Protein AF-A0A3A6PLZ4-F1 (afdb_monomer_lite)

Structure (mmCIF, N/CA/C/O backbone):
data_AF-A0A3A6PLZ4-F1
#
_entry.id   AF-A0A3A6PLZ4-F1
#
loop_
_atom_site.group_PDB
_atom_site.id
_atom_site.type_symbol
_atom_site.label_atom_id
_atom_site.label_alt_id
_atom_site.label_comp_id
_atom_site.label_asym_id
_atom_site.label_entity_id
_atom_site.label_seq_id
_atom_site.pdbx_PDB_ins_code
_atom_site.Cartn_x
_atom_site.Cartn_y
_atom_site.Cartn_z
_atom_site.occupancy
_atom_site.B_iso_or_equiv
_atom_site.auth_seq_id
_atom_site.auth_comp_id
_atom_site.auth_asym_id
_atom_site.auth_atom_id
_atom_site.pdbx_PDB_model_num
ATOM 1 N N . MET A 1 1 ? -23.413 -16.404 3.712 1.00 28.38 1 MET A N 1
ATOM 2 C CA . MET A 1 1 ? -23.642 -15.089 3.083 1.00 28.38 1 MET A CA 1
ATOM 3 C C . MET A 1 1 ? -22.272 -14.440 3.077 1.00 28.38 1 MET A C 1
ATOM 5 O O . MET A 1 1 ? -21.745 -14.236 4.163 1.00 28.38 1 MET A O 1
ATOM 9 N N . SER A 1 2 ? -21.604 -14.350 1.926 1.00 25.08 2 SER A N 1
ATOM 10 C CA . SER A 1 2 ? -20.245 -13.794 1.877 1.00 25.08 2 SER A CA 1
ATOM 11 C C . SER A 1 2 ? -20.288 -12.318 2.255 1.00 25.08 2 SER A C 1
ATOM 13 O O . SER A 1 2 ? -21.244 -11.627 1.909 1.00 25.08 2 SER A O 1
ATOM 15 N N . VAL A 1 3 ? -19.250 -11.846 2.944 1.00 33.81 3 VAL A N 1
ATOM 16 C CA . VAL A 1 3 ? -19.061 -10.448 3.376 1.00 33.81 3 VAL A CA 1
ATOM 17 C C . VAL A 1 3 ? -19.279 -9.443 2.224 1.00 33.81 3 VAL A C 1
ATOM 19 O O . VAL A 1 3 ? -19.751 -8.334 2.459 1.00 33.81 3 VAL A O 1
ATOM 22 N N . ASN A 1 4 ? -19.079 -9.886 0.978 1.00 32.94 4 ASN A N 1
ATOM 23 C CA . ASN A 1 4 ? -19.240 -9.106 -0.252 1.00 32.94 4 ASN A CA 1
ATOM 24 C C . ASN A 1 4 ? -20.686 -8.697 -0.606 1.00 32.94 4 ASN A C 1
ATOM 26 O O . ASN A 1 4 ? -20.853 -7.789 -1.407 1.00 32.94 4 ASN A O 1
ATOM 30 N N . ASP A 1 5 ? -21.729 -9.305 -0.022 1.00 35.31 5 ASP A N 1
ATOM 31 C CA . ASP A 1 5 ? -23.129 -8.937 -0.335 1.00 35.31 5 ASP A CA 1
ATOM 32 C C . ASP A 1 5 ? -23.734 -7.914 0.650 1.00 35.31 5 ASP A C 1
ATOM 34 O O . ASP A 1 5 ? -24.858 -7.453 0.454 1.00 35.31 5 ASP A O 1
ATOM 38 N N . ILE A 1 6 ? -23.027 -7.563 1.733 1.00 40.62 6 ILE A N 1
ATOM 39 C CA . ILE A 1 6 ? -23.554 -6.694 2.806 1.00 40.62 6 ILE A CA 1
ATOM 40 C C . ILE A 1 6 ? -22.891 -5.306 2.802 1.00 40.62 6 ILE A C 1
ATOM 42 O O . ILE A 1 6 ? -23.525 -4.333 3.216 1.00 40.62 6 ILE A O 1
ATOM 46 N N . SER A 1 7 ? -21.653 -5.179 2.308 1.00 48.34 7 SER A N 1
ATOM 47 C CA . SER A 1 7 ? -20.881 -3.927 2.375 1.00 48.34 7 SER A CA 1
ATOM 48 C C . SER A 1 7 ? -21.520 -2.764 1.612 1.00 48.34 7 SER A C 1
ATOM 50 O O . SER A 1 7 ? -21.453 -1.632 2.083 1.00 48.34 7 SER A O 1
ATOM 52 N N . ASP A 1 8 ? -22.197 -3.031 0.493 1.00 48.31 8 ASP A N 1
ATOM 53 C CA . ASP A 1 8 ? -22.786 -1.983 -0.357 1.00 48.31 8 ASP A CA 1
ATOM 54 C C . ASP A 1 8 ? -24.135 -1.449 0.159 1.00 48.31 8 ASP A C 1
ATOM 56 O O . ASP A 1 8 ? -24.637 -0.437 -0.331 1.00 48.31 8 ASP A O 1
ATOM 60 N N . TYR A 1 9 ? -24.721 -2.086 1.179 1.00 53.72 9 TYR A N 1
ATOM 61 C CA . TYR A 1 9 ? -25.972 -1.637 1.805 1.00 53.72 9 TYR A CA 1
ATOM 62 C C . TYR A 1 9 ? -25.755 -0.828 3.090 1.00 53.72 9 TYR A C 1
ATOM 64 O O . TYR A 1 9 ? -26.707 -0.237 3.609 1.00 53.72 9 TYR A O 1
ATOM 72 N N . ILE A 1 10 ? -24.526 -0.787 3.614 1.00 70.06 10 ILE A N 1
ATOM 73 C CA . ILE A 1 10 ? -24.179 0.007 4.794 1.00 70.06 10 ILE A CA 1
ATOM 74 C C . ILE A 1 10 ? -23.721 1.385 4.322 1.00 70.06 10 ILE A C 1
ATOM 76 O O . ILE A 1 10 ? -22.693 1.516 3.669 1.00 70.06 10 ILE A O 1
ATOM 80 N N . ILE A 1 11 ? -24.479 2.422 4.677 1.00 80.12 11 ILE A N 1
ATOM 81 C CA . ILE A 1 11 ? -24.123 3.814 4.396 1.00 80.12 11 ILE A CA 1
ATOM 82 C C . ILE A 1 11 ? -23.638 4.467 5.686 1.00 80.12 11 ILE A C 1
ATOM 84 O O . ILE A 1 11 ? -24.378 4.555 6.660 1.00 80.12 11 ILE A O 1
ATOM 88 N N . ILE A 1 12 ? -22.401 4.952 5.668 1.00 79.62 12 ILE A N 1
ATOM 89 C CA . ILE A 1 12 ? -21.723 5.617 6.778 1.00 79.62 12 ILE A CA 1
ATOM 90 C C . ILE A 1 12 ? -21.450 7.043 6.328 1.00 79.62 12 ILE A C 1
ATOM 92 O O . ILE A 1 12 ? -20.744 7.256 5.343 1.00 79.62 12 ILE A O 1
ATOM 96 N N . LYS A 1 13 ? -22.054 8.036 6.990 1.00 86.19 13 LYS A N 1
ATOM 97 C CA . LYS A 1 13 ? -21.900 9.458 6.619 1.00 86.19 13 LYS A CA 1
ATOM 98 C C . LYS A 1 13 ? -22.110 9.731 5.111 1.00 86.19 13 LYS A C 1
ATOM 100 O O . LYS A 1 13 ? -21.471 10.599 4.527 1.00 86.19 13 LYS A O 1
ATOM 105 N N . GLY A 1 14 ? -23.034 8.998 4.482 1.00 85.19 14 GLY A N 1
ATOM 106 C CA . GLY A 1 14 ? -23.415 9.185 3.076 1.00 85.19 14 GLY A CA 1
ATOM 107 C C . GLY A 1 14 ? -22.584 8.421 2.036 1.00 85.19 14 GLY A C 1
ATOM 108 O O . GLY A 1 14 ? -22.843 8.602 0.849 1.00 85.19 14 GLY A O 1
ATOM 109 N N . LYS A 1 15 ? -21.637 7.569 2.449 1.00 89.25 15 LYS A N 1
ATOM 110 C CA . LYS A 1 15 ? -20.826 6.707 1.570 1.00 89.25 15 LYS A CA 1
ATOM 111 C C . LYS A 1 15 ? -20.809 5.260 2.075 1.00 89.25 15 LYS A C 1
ATOM 113 O O . LYS A 1 15 ? -20.975 5.030 3.272 1.00 89.25 15 LYS A O 1
ATOM 118 N N . SER A 1 16 ? -20.608 4.288 1.191 1.00 92.44 16 SER A N 1
ATOM 119 C CA . SER A 1 16 ? -20.281 2.912 1.592 1.00 92.44 16 SER A CA 1
ATOM 120 C C . SER A 1 16 ? -18.858 2.829 2.178 1.00 92.44 16 SER A C 1
ATOM 122 O O . SER A 1 16 ? -18.049 3.735 1.956 1.00 92.44 16 SER A O 1
ATOM 124 N N . PRO A 1 17 ? -18.502 1.745 2.894 1.00 92.12 17 PRO A N 1
ATOM 125 C CA . PRO A 1 17 ? -17.119 1.480 3.291 1.00 92.12 17 PRO A CA 1
ATOM 126 C C . PRO A 1 17 ? -16.122 1.536 2.125 1.00 92.12 17 PRO A C 1
ATOM 128 O O . PRO A 1 17 ? -15.080 2.176 2.241 1.00 92.12 17 PRO A O 1
ATOM 131 N N . SER A 1 18 ? -16.467 0.936 0.980 1.00 91.12 18 SER A N 1
ATOM 132 C CA . SER A 1 18 ? -15.635 0.950 -0.232 1.00 91.12 18 SER A CA 1
ATOM 133 C C . SER A 1 18 ? -15.417 2.366 -0.771 1.00 91.12 18 SER A C 1
ATOM 135 O O . SER A 1 18 ? -14.293 2.720 -1.102 1.00 91.12 18 SER A O 1
ATOM 137 N N . GLN A 1 19 ? -16.452 3.209 -0.767 1.00 92.56 19 GLN A N 1
ATOM 138 C CA . GLN A 1 19 ? -16.352 4.612 -1.184 1.00 92.56 19 GLN A CA 1
ATOM 139 C C . GLN A 1 19 ? -15.527 5.479 -0.222 1.00 92.56 19 GLN A C 1
ATOM 141 O O . GLN A 1 19 ? -14.993 6.506 -0.638 1.00 92.56 19 GLN A O 1
ATOM 146 N N . TRP A 1 20 ? -15.455 5.128 1.066 1.00 94.31 20 TRP A N 1
ATOM 147 C CA . TRP A 1 20 ? -14.560 5.800 2.017 1.00 94.31 20 TRP A CA 1
ATOM 148 C C . TRP A 1 20 ? -13.105 5.391 1.823 1.00 94.31 20 TRP A C 1
ATOM 150 O O . TRP A 1 20 ? -12.233 6.251 1.898 1.00 94.31 20 TRP A O 1
ATOM 160 N N . ILE A 1 21 ? -12.857 4.108 1.550 1.00 94.75 21 ILE A N 1
ATOM 161 C CA . ILE A 1 21 ? -11.527 3.608 1.186 1.00 94.75 21 ILE A CA 1
ATOM 162 C C . ILE A 1 21 ? -11.055 4.296 -0.098 1.00 94.75 21 ILE A C 1
ATOM 164 O O . ILE A 1 21 ? -9.991 4.898 -0.087 1.00 94.75 21 ILE A O 1
ATOM 168 N N . GLU A 1 22 ? -11.871 4.288 -1.156 1.00 92.31 22 GLU A N 1
ATOM 169 C CA . GLU A 1 22 ? -11.580 4.969 -2.427 1.00 92.31 22 GLU A CA 1
ATOM 170 C C . GLU A 1 22 ? -11.268 6.453 -2.204 1.00 92.31 22 GLU A C 1
ATOM 172 O O . GLU A 1 22 ? -10.236 6.942 -2.649 1.00 92.31 22 GLU A O 1
ATOM 177 N N . TYR A 1 23 ? -12.102 7.146 -1.422 1.00 91.56 23 TYR A N 1
ATOM 178 C CA . TYR A 1 23 ? -11.873 8.548 -1.078 1.00 91.56 23 TYR A CA 1
ATOM 179 C C . TYR A 1 23 ? -10.548 8.774 -0.332 1.00 91.56 23 TYR A C 1
ATOM 181 O O . TYR A 1 23 ? -9.841 9.730 -0.628 1.00 91.56 23 TYR A O 1
ATOM 189 N N . GLY A 1 24 ? -10.206 7.917 0.634 1.00 92.38 24 GLY A N 1
ATOM 190 C CA . GLY A 1 24 ? -8.927 7.999 1.343 1.00 92.38 24 GLY A CA 1
ATOM 191 C C . GLY A 1 24 ? -7.733 7.719 0.436 1.00 92.38 24 GLY A C 1
ATOM 192 O O . GLY A 1 24 ? -6.711 8.386 0.564 1.00 92.38 24 GLY A O 1
ATOM 193 N N . SER A 1 25 ? -7.873 6.775 -0.498 1.00 92.94 25 SER A N 1
ATOM 194 C CA . SER A 1 25 ? -6.830 6.476 -1.475 1.00 92.94 25 SER A CA 1
ATOM 195 C C . SER A 1 25 ? -6.594 7.655 -2.419 1.00 92.94 25 SER A C 1
ATOM 197 O O . SER A 1 25 ? -5.479 8.150 -2.485 1.00 92.94 25 SER A O 1
ATOM 199 N N . GLU A 1 26 ? -7.638 8.197 -3.053 1.00 88.88 26 GLU A N 1
ATOM 200 C CA . GLU A 1 26 ? -7.513 9.391 -3.908 1.00 88.88 26 GLU A CA 1
ATOM 201 C C . GLU A 1 26 ? -6.940 10.593 -3.143 1.00 88.88 26 GLU A C 1
ATOM 203 O O . GLU A 1 26 ? -6.150 11.379 -3.671 1.00 88.88 26 GLU A O 1
ATOM 208 N N . TRP A 1 27 ? -7.329 10.749 -1.874 1.00 88.00 27 TRP A N 1
ATOM 209 C CA . TRP A 1 27 ? -6.915 11.911 -1.106 1.00 88.00 27 TRP A CA 1
ATOM 210 C C . TRP A 1 27 ? -5.450 11.884 -0.668 1.00 88.00 27 TRP A C 1
ATOM 212 O O . TRP A 1 27 ? -4.881 12.937 -0.380 1.00 88.00 27 TRP A O 1
ATOM 222 N N . GLU A 1 28 ? -4.818 10.714 -0.628 1.00 89.56 28 GLU A N 1
ATOM 223 C CA . GLU A 1 28 ? -3.408 10.584 -0.267 1.00 89.56 28 GLU A CA 1
ATOM 224 C C . GLU A 1 28 ? -2.480 11.346 -1.231 1.00 89.56 28 GLU A C 1
ATOM 226 O O . GLU A 1 28 ? -1.509 11.970 -0.786 1.00 89.56 28 GLU A O 1
ATOM 231 N N . ASP A 1 29 ? -2.846 11.399 -2.514 1.00 85.56 29 ASP A N 1
ATOM 232 C CA . ASP A 1 29 ? -2.244 12.278 -3.522 1.00 85.56 29 ASP A CA 1
ATOM 233 C C . ASP A 1 29 ? -2.697 13.734 -3.367 1.00 85.56 29 ASP A C 1
ATOM 235 O O . ASP A 1 29 ? -1.890 14.668 -3.375 1.00 85.56 29 ASP A O 1
ATOM 239 N N . ASP A 1 30 ? -3.998 13.962 -3.192 1.00 78.31 30 ASP A N 1
ATOM 240 C CA . ASP A 1 30 ? -4.567 15.311 -3.230 1.00 78.31 30 ASP A CA 1
ATOM 241 C C . ASP A 1 30 ? -4.236 16.162 -1.989 1.00 78.31 30 ASP A C 1
ATOM 243 O O . ASP A 1 30 ? -4.235 17.397 -2.061 1.00 78.31 30 ASP A O 1
ATOM 247 N N . MET A 1 31 ? -3.885 15.551 -0.850 1.00 71.50 31 MET A N 1
ATOM 248 C CA . MET A 1 31 ? -3.384 16.270 0.332 1.00 71.50 31 MET A CA 1
ATOM 249 C C . MET A 1 31 ? -2.170 17.156 0.010 1.00 71.50 31 MET A C 1
ATOM 251 O O . MET A 1 31 ? -1.956 18.176 0.680 1.00 71.50 31 MET A O 1
ATOM 255 N N . GLN A 1 32 ? -1.411 16.817 -1.039 1.00 58.66 32 GLN A N 1
ATOM 256 C CA . GLN A 1 32 ? -0.284 17.601 -1.548 1.00 58.66 32 GLN A CA 1
ATOM 257 C C . GLN A 1 32 ? -0.683 19.040 -1.921 1.00 58.66 32 GLN A C 1
ATOM 259 O O . GLN A 1 32 ? 0.136 19.953 -1.799 1.00 58.66 32 GLN A O 1
ATOM 264 N N . PHE A 1 33 ? -1.938 19.280 -2.317 1.00 51.75 33 PHE A N 1
ATOM 265 C CA . PHE A 1 33 ? -2.420 20.606 -2.721 1.00 51.75 33 PHE A CA 1
ATOM 266 C C . PHE A 1 33 ? -2.871 21.500 -1.559 1.00 51.75 33 PHE A C 1
ATOM 268 O O . PHE A 1 33 ? -2.974 22.716 -1.738 1.00 51.75 33 PHE A O 1
ATOM 275 N N . TYR A 1 34 ? -3.138 20.923 -0.384 1.00 52.44 34 TYR A N 1
ATOM 276 C CA . TYR A 1 34 ? -3.821 21.614 0.718 1.00 52.44 34 TYR A CA 1
ATOM 277 C C . TYR A 1 34 ? -2.975 21.766 1.986 1.00 52.44 34 TYR A C 1
ATOM 279 O O . TYR A 1 34 ? -3.325 22.553 2.864 1.00 52.44 34 TYR A O 1
ATOM 287 N N . ALA A 1 35 ? -1.853 21.056 2.111 1.00 50.59 35 ALA A N 1
ATOM 288 C CA . ALA A 1 35 ? -1.023 21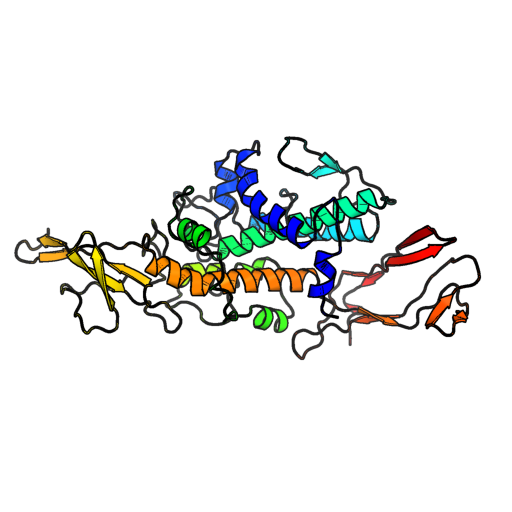.144 3.305 1.00 50.59 35 ALA A CA 1
ATOM 289 C C . ALA A 1 35 ? -0.127 22.401 3.315 1.00 50.59 35 ALA A C 1
ATOM 291 O O . ALA A 1 35 ? 0.549 22.724 2.345 1.00 50.59 35 ALA A O 1
ATOM 292 N N . TYR A 1 36 ? -0.014 23.048 4.481 1.00 46.84 36 TYR A N 1
ATOM 293 C CA . TYR A 1 36 ? 1.037 24.032 4.810 1.00 46.84 36 TYR A CA 1
ATOM 294 C C . TYR A 1 36 ? 2.464 23.434 4.813 1.00 46.84 36 TYR A C 1
ATOM 296 O O . TYR A 1 36 ? 3.449 24.152 5.006 1.00 46.84 36 TYR A O 1
ATOM 304 N N . PHE A 1 37 ? 2.589 22.118 4.615 1.00 50.06 37 PHE A N 1
ATOM 305 C CA . PHE A 1 37 ? 3.844 21.467 4.260 1.00 50.06 37 PHE A CA 1
ATOM 306 C C . PHE A 1 37 ? 4.193 21.851 2.823 1.00 50.06 37 PHE A C 1
ATOM 308 O O . PHE A 1 37 ? 3.329 21.857 1.958 1.00 50.06 37 PHE A O 1
ATOM 315 N N . SER A 1 38 ? 5.456 22.185 2.542 1.00 53.22 38 SER A N 1
ATOM 316 C CA . SER A 1 38 ? 5.872 22.451 1.161 1.00 53.22 38 SER A CA 1
ATOM 317 C C . SER A 1 38 ? 5.429 21.281 0.282 1.00 53.22 38 SER A C 1
ATOM 319 O O . SER A 1 38 ? 5.841 20.169 0.591 1.00 53.22 38 SER A O 1
ATOM 321 N N . PHE A 1 39 ? 4.631 21.535 -0.760 1.00 51.59 39 PHE A N 1
ATOM 322 C CA . PHE A 1 39 ? 4.136 20.581 -1.771 1.00 51.59 39 PHE A CA 1
ATOM 323 C C . PHE A 1 39 ? 5.067 19.370 -1.995 1.00 51.59 39 PHE A C 1
ATOM 325 O O . PHE A 1 39 ? 4.665 18.218 -1.894 1.00 51.59 39 PHE A O 1
ATOM 332 N N . TYR A 1 40 ? 6.361 19.654 -2.154 1.00 56.03 40 TYR A N 1
ATOM 333 C CA . TYR A 1 40 ? 7.439 18.682 -2.323 1.00 56.03 40 TYR A CA 1
ATOM 334 C C . TYR A 1 40 ? 7.549 17.602 -1.231 1.00 56.03 40 TYR A C 1
ATOM 336 O O . TYR A 1 40 ? 7.864 16.466 -1.544 1.00 56.03 40 TYR A O 1
ATOM 344 N N . LYS A 1 41 ? 7.279 17.908 0.042 1.00 68.25 41 LYS A N 1
ATOM 345 C CA . LYS A 1 41 ? 7.458 16.959 1.151 1.00 68.25 41 LYS A CA 1
ATOM 346 C C . LYS A 1 41 ? 6.480 15.795 1.096 1.00 68.25 41 LYS A C 1
ATOM 348 O O . LYS A 1 41 ? 6.897 14.696 1.416 1.00 68.25 41 LYS A O 1
ATOM 353 N N . LE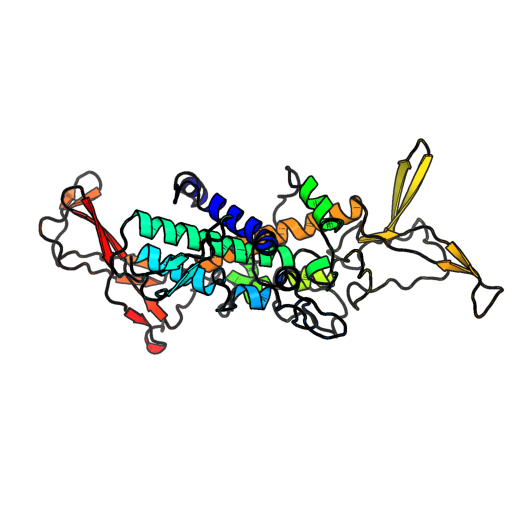U A 1 42 ? 5.217 16.027 0.730 1.00 77.69 42 LEU A N 1
ATOM 354 C CA . LEU A 1 42 ? 4.214 14.958 0.668 1.00 77.69 42 LEU A CA 1
ATOM 355 C C . LEU A 1 42 ? 4.428 14.068 -0.560 1.00 77.69 42 LEU A C 1
ATOM 357 O O . LEU A 1 42 ? 4.436 12.854 -0.402 1.00 77.69 42 LEU A O 1
ATOM 361 N N . LEU A 1 43 ? 4.723 14.668 -1.720 1.00 83.19 43 LEU A N 1
ATOM 362 C CA . LEU A 1 43 ? 5.090 13.946 -2.945 1.00 83.19 43 LEU A CA 1
ATOM 363 C C . LEU A 1 43 ? 6.250 12.966 -2.709 1.00 83.19 43 LEU A C 1
ATOM 365 O O . LEU A 1 43 ? 6.206 11.815 -3.122 1.00 83.19 43 LEU A O 1
ATOM 369 N N . TYR A 1 44 ? 7.287 13.400 -1.991 1.00 88.00 44 TYR A N 1
ATOM 370 C CA . TYR A 1 44 ? 8.447 12.554 -1.688 1.00 88.00 44 TYR A CA 1
ATOM 371 C C . TYR A 1 44 ? 8.129 11.362 -0.788 1.00 88.00 44 TYR A C 1
ATOM 373 O O . TYR A 1 44 ? 8.929 10.430 -0.727 1.00 88.00 44 TYR A O 1
ATOM 381 N N . CYS A 1 45 ? 6.980 11.379 -0.110 1.00 90.75 45 CYS A N 1
ATOM 382 C CA . CYS A 1 45 ? 6.584 10.288 0.762 1.00 90.75 45 CYS A CA 1
ATOM 383 C C . CYS A 1 45 ? 5.858 9.144 0.060 1.00 90.75 45 CYS A C 1
ATOM 385 O O . CYS A 1 45 ? 5.401 8.232 0.739 1.00 90.75 45 CYS A O 1
ATOM 387 N N . HIS A 1 46 ? 5.705 9.209 -1.259 1.00 94.12 46 HIS A N 1
ATOM 388 C CA . HIS A 1 46 ? 5.111 8.141 -2.069 1.00 94.12 46 HIS A CA 1
ATOM 389 C C . HIS A 1 46 ? 6.186 7.202 -2.631 1.00 94.12 46 HIS A C 1
ATOM 391 O O . HIS A 1 46 ? 5.895 6.260 -3.350 1.00 94.12 46 HIS A O 1
ATOM 397 N N . PHE A 1 47 ? 7.452 7.442 -2.275 1.00 95.44 47 PHE A N 1
ATOM 398 C CA . PHE A 1 47 ? 8.604 6.685 -2.747 1.00 95.44 47 PHE A CA 1
ATOM 399 C C . PHE A 1 47 ? 9.124 5.737 -1.668 1.00 95.44 47 PHE A C 1
ATOM 401 O O . PHE A 1 47 ? 9.072 6.036 -0.469 1.00 95.44 47 PHE A O 1
ATOM 408 N N . TYR A 1 48 ? 9.678 4.610 -2.109 1.00 96.25 48 TYR A N 1
ATOM 409 C CA . TYR A 1 48 ? 10.471 3.719 -1.272 1.00 96.25 48 TYR A CA 1
ATOM 410 C C . TYR A 1 48 ? 11.416 2.862 -2.096 1.00 96.25 48 TYR A C 1
ATOM 412 O O . TYR A 1 48 ? 10.982 2.016 -2.872 1.00 96.25 48 TYR A O 1
ATOM 420 N N . ASN A 1 49 ? 12.712 3.052 -1.885 1.00 94.19 49 ASN A N 1
ATOM 421 C CA . ASN A 1 49 ? 13.733 2.215 -2.485 1.00 94.19 49 ASN A CA 1
ATOM 422 C C . ASN A 1 49 ? 14.086 1.050 -1.536 1.00 94.19 49 ASN A C 1
ATOM 424 O O . ASN A 1 49 ? 14.686 1.310 -0.486 1.00 94.19 49 ASN A O 1
ATOM 428 N N . PRO A 1 50 ? 13.776 -0.213 -1.898 1.00 93.50 50 PRO A N 1
ATOM 429 C CA . PRO A 1 50 ? 14.046 -1.381 -1.055 1.00 93.50 50 PRO A CA 1
ATOM 430 C C . PRO A 1 50 ? 15.542 -1.654 -0.837 1.00 93.50 50 PRO A C 1
ATOM 432 O O . PRO A 1 50 ? 15.911 -2.236 0.173 1.00 93.50 50 PRO A O 1
ATOM 435 N N . LEU A 1 51 ? 16.431 -1.180 -1.719 1.00 91.44 51 LEU A N 1
ATOM 436 C CA . LEU A 1 51 ? 17.879 -1.379 -1.560 1.00 91.44 51 LEU A CA 1
ATOM 437 C C . LEU A 1 51 ? 18.475 -0.482 -0.471 1.00 91.44 51 LEU A C 1
ATOM 439 O O . LEU A 1 51 ? 19.417 -0.863 0.220 1.00 91.44 51 LEU A O 1
ATOM 443 N N . SER A 1 52 ? 17.951 0.738 -0.333 1.00 90.38 52 SER A N 1
ATOM 444 C CA . SER A 1 52 ? 18.443 1.711 0.646 1.00 90.38 52 SER A CA 1
ATOM 445 C C . SER A 1 52 ? 17.561 1.824 1.886 1.00 90.38 52 SER A C 1
ATOM 447 O O . SER A 1 52 ? 17.997 2.436 2.858 1.00 90.38 52 SER A O 1
ATOM 449 N N . ASN A 1 53 ? 16.342 1.272 1.856 1.00 91.00 53 ASN A N 1
ATOM 450 C CA . ASN A 1 53 ? 15.311 1.438 2.882 1.00 91.00 53 ASN A CA 1
ATOM 451 C C . ASN A 1 53 ? 15.018 2.930 3.164 1.00 91.00 53 ASN A C 1
ATOM 453 O O . ASN A 1 53 ? 15.032 3.385 4.306 1.00 91.00 53 ASN A O 1
ATOM 457 N N . MET A 1 54 ? 14.846 3.718 2.095 1.00 91.88 54 MET A N 1
ATOM 458 C CA . MET A 1 54 ? 14.645 5.176 2.153 1.00 91.88 54 MET A CA 1
ATOM 459 C C . MET A 1 54 ? 13.533 5.607 1.195 1.00 91.88 54 MET A C 1
ATOM 461 O O . MET A 1 54 ? 13.293 4.943 0.185 1.00 91.88 54 MET A O 1
ATOM 465 N N . GLY A 1 55 ? 12.886 6.735 1.494 1.00 93.31 55 GLY A N 1
ATOM 466 C CA . GLY A 1 55 ? 11.992 7.445 0.582 1.00 93.31 55 GLY A CA 1
ATOM 467 C C . GLY A 1 55 ? 12.733 8.126 -0.567 1.00 93.31 55 GLY A C 1
ATOM 468 O O . GLY A 1 55 ? 13.833 7.723 -0.948 1.00 93.31 55 GLY A O 1
ATOM 469 N N . TYR A 1 56 ? 12.145 9.181 -1.140 1.00 93.50 56 TYR A N 1
ATOM 470 C CA . TYR A 1 56 ? 12.797 9.882 -2.246 1.00 93.50 56 TYR A CA 1
ATOM 471 C C . TYR A 1 56 ? 14.119 10.525 -1.801 1.00 93.50 56 TYR A C 1
ATOM 473 O O . TYR A 1 56 ? 14.165 11.325 -0.857 1.00 93.50 56 TYR A O 1
ATOM 481 N N . THR A 1 57 ? 15.192 10.217 -2.527 1.00 92.44 57 THR A N 1
ATOM 482 C CA . THR A 1 57 ? 16.546 10.710 -2.273 1.00 92.44 57 THR A CA 1
ATOM 483 C C . THR A 1 57 ? 17.068 11.562 -3.424 1.00 92.44 57 THR A C 1
ATOM 485 O O . THR A 1 57 ? 16.957 11.210 -4.597 1.00 92.44 57 THR A O 1
ATOM 488 N N . ALA A 1 58 ? 17.708 12.680 -3.086 1.00 90.50 58 ALA A N 1
ATOM 489 C CA . ALA A 1 58 ? 18.491 13.480 -4.022 1.00 90.50 58 ALA A CA 1
ATOM 490 C C . ALA A 1 58 ? 19.876 13.724 -3.421 1.00 90.50 58 ALA A C 1
ATOM 492 O O . ALA A 1 58 ? 19.984 14.084 -2.252 1.00 90.50 58 ALA A O 1
ATOM 493 N N . GLU A 1 59 ? 20.935 13.508 -4.205 1.00 87.44 59 GLU A N 1
ATOM 494 C CA . GLU A 1 59 ? 22.327 13.639 -3.734 1.00 87.44 59 GLU A CA 1
ATOM 495 C C . GLU A 1 59 ? 22.604 12.832 -2.443 1.00 87.44 59 GLU A C 1
ATOM 497 O O . GLU A 1 59 ? 23.286 13.301 -1.534 1.00 87.44 59 GLU A O 1
ATOM 502 N N . SER A 1 60 ? 22.045 11.615 -2.354 1.00 83.75 60 SER A N 1
ATOM 503 C CA . SER A 1 60 ? 22.124 10.724 -1.179 1.00 83.75 60 SER A CA 1
ATOM 504 C C . SER A 1 60 ? 21.469 11.263 0.101 1.00 83.75 60 SER A C 1
ATOM 506 O O . SER A 1 60 ? 21.723 10.747 1.189 1.00 83.75 60 SER A O 1
ATOM 508 N N . ILE A 1 61 ? 20.620 12.285 -0.007 1.00 88.00 61 ILE A N 1
ATOM 509 C CA . ILE A 1 61 ? 19.851 12.841 1.108 1.00 88.00 61 ILE A CA 1
ATOM 510 C C . ILE A 1 61 ? 18.375 12.510 0.898 1.00 88.00 61 ILE A C 1
ATOM 512 O O . ILE A 1 61 ? 17.809 12.835 -0.145 1.00 88.00 61 ILE A O 1
ATOM 516 N N . GLU A 1 62 ? 17.746 11.900 1.902 1.00 89.25 62 GLU A N 1
ATOM 517 C CA . GLU A 1 62 ? 16.296 11.695 1.935 1.00 89.25 62 GLU A CA 1
ATOM 518 C C . GLU A 1 62 ? 15.574 13.036 2.085 1.00 89.25 62 GLU A C 1
ATOM 520 O O . GLU A 1 62 ? 15.806 13.782 3.041 1.00 89.25 62 GLU A O 1
ATOM 525 N N . LEU A 1 63 ? 14.713 13.368 1.126 1.00 87.88 63 LEU A N 1
ATOM 526 C CA . LEU A 1 63 ? 13.985 14.638 1.122 1.00 87.88 63 LEU A CA 1
ATOM 527 C C . LEU A 1 63 ? 12.569 14.522 1.701 1.00 87.88 63 LEU A C 1
ATOM 529 O O . LEU A 1 63 ? 11.997 15.534 2.123 1.00 87.88 63 LEU A O 1
ATOM 533 N N . GLY A 1 64 ? 12.012 13.314 1.748 1.00 81.75 64 GLY A N 1
ATOM 534 C CA . GLY A 1 64 ? 10.758 12.988 2.421 1.00 81.75 64 GLY A CA 1
ATOM 535 C C . GLY A 1 64 ? 10.829 11.581 2.996 1.00 81.75 64 GLY A C 1
ATOM 536 O O . GLY A 1 64 ? 11.486 10.729 2.410 1.00 81.75 64 GLY A O 1
ATOM 537 N N . GLN A 1 65 ? 10.175 11.370 4.141 1.00 88.81 65 GLN A N 1
ATOM 538 C CA . GLN A 1 65 ? 10.061 10.046 4.766 1.00 88.81 65 GLN A CA 1
ATOM 539 C C . GLN A 1 65 ? 9.573 9.011 3.746 1.00 88.81 65 GLN A C 1
ATOM 541 O O . GLN A 1 65 ? 8.760 9.355 2.893 1.00 88.81 65 GLN A O 1
ATOM 546 N N . SER A 1 66 ? 10.001 7.759 3.857 1.00 93.50 66 SER A N 1
ATOM 547 C CA . SER A 1 66 ? 9.496 6.688 2.995 1.00 93.50 66 SER A CA 1
ATOM 548 C C . SER A 1 66 ? 7.971 6.509 3.061 1.00 93.50 66 SER A C 1
ATOM 550 O O . SER A 1 66 ? 7.335 6.853 4.064 1.00 93.50 66 SER A O 1
ATOM 552 N N . LEU A 1 67 ? 7.375 5.905 2.022 1.00 93.94 67 LEU A N 1
ATOM 553 C CA . LEU A 1 67 ? 5.960 5.494 2.056 1.00 93.94 67 LEU A CA 1
ATOM 554 C C . LEU A 1 67 ? 5.667 4.525 3.213 1.00 93.94 67 LEU A C 1
ATOM 556 O O . LEU A 1 67 ? 4.593 4.580 3.816 1.00 93.94 67 LEU A O 1
ATOM 560 N N . ILE A 1 68 ? 6.649 3.703 3.602 1.00 93.44 68 ILE A N 1
ATOM 561 C CA . ILE A 1 68 ? 6.527 2.802 4.751 1.00 93.44 68 ILE A CA 1
ATOM 562 C C . ILE A 1 68 ? 6.422 3.621 6.036 1.00 93.44 68 ILE A C 1
ATOM 564 O O . ILE A 1 68 ? 5.440 3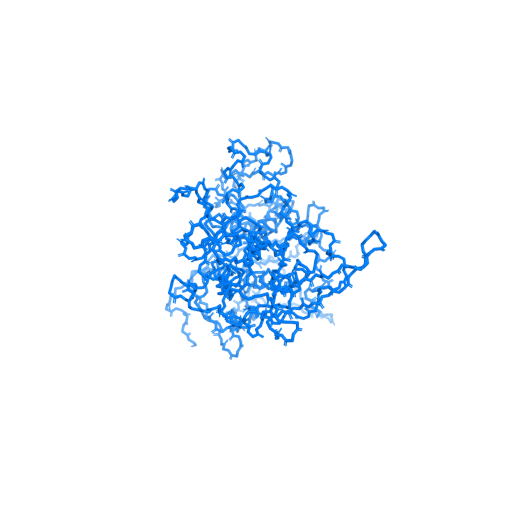.484 6.767 1.00 93.44 68 ILE A O 1
ATOM 568 N N . ASP A 1 69 ? 7.378 4.515 6.292 1.00 92.81 69 ASP A N 1
ATOM 569 C CA . ASP A 1 69 ? 7.377 5.361 7.489 1.00 92.81 69 ASP A CA 1
ATOM 570 C C . ASP A 1 69 ? 6.136 6.245 7.539 1.00 92.81 69 ASP A C 1
ATOM 572 O O . ASP A 1 69 ? 5.534 6.427 8.596 1.00 92.81 69 ASP A O 1
ATOM 576 N N . ARG A 1 70 ? 5.686 6.745 6.388 1.00 92.62 70 ARG A N 1
ATOM 577 C CA . ARG A 1 70 ? 4.453 7.519 6.272 1.00 92.62 70 ARG A CA 1
ATOM 578 C C . ARG A 1 70 ? 3.214 6.750 6.707 1.00 92.62 70 ARG A C 1
ATOM 580 O O . ARG A 1 70 ? 2.361 7.341 7.377 1.00 92.62 70 ARG A O 1
ATOM 587 N N . SER A 1 71 ? 3.130 5.467 6.360 1.00 93.12 71 SER A N 1
ATOM 588 C CA . SER A 1 71 ? 1.997 4.606 6.712 1.00 93.12 71 SER A CA 1
ATOM 589 C C . SER A 1 71 ? 1.857 4.379 8.224 1.00 93.12 71 SER A C 1
ATOM 591 O O . SER A 1 71 ? 0.769 4.053 8.700 1.00 93.12 71 SER A O 1
ATOM 593 N N . VAL A 1 72 ? 2.934 4.592 8.991 1.00 92.12 72 VAL A N 1
ATOM 594 C CA . VAL A 1 72 ? 2.987 4.382 10.447 1.00 92.12 72 VAL A CA 1
ATOM 595 C C . VAL A 1 72 ? 3.358 5.638 11.243 1.00 92.12 72 VAL A C 1
ATOM 597 O O . VAL A 1 72 ? 3.440 5.582 12.471 1.00 92.12 72 VAL A O 1
ATOM 600 N N . ASN A 1 73 ? 3.586 6.785 10.599 1.00 90.75 73 ASN A N 1
ATOM 601 C CA . ASN A 1 73 ? 4.062 7.982 11.290 1.00 90.75 73 ASN A CA 1
ATOM 602 C C . ASN A 1 73 ? 2.985 8.508 12.267 1.00 90.75 73 ASN A C 1
ATOM 604 O O . ASN A 1 73 ? 1.883 8.834 11.832 1.00 90.75 73 ASN A O 1
ATOM 608 N N . PRO A 1 74 ? 3.270 8.652 13.577 1.00 88.75 74 PRO A N 1
ATOM 609 C CA . PRO A 1 74 ? 2.315 9.196 14.548 1.00 88.75 74 PRO A CA 1
ATOM 610 C C . PRO A 1 74 ? 1.912 10.658 14.303 1.00 88.75 74 PRO A C 1
ATOM 612 O O . PRO A 1 74 ? 0.880 11.083 14.815 1.00 88.75 74 PRO A O 1
ATOM 615 N N . GLU A 1 75 ? 2.682 11.426 13.534 1.00 86.06 75 GLU A N 1
ATOM 616 C CA . GLU A 1 75 ? 2.324 12.781 13.092 1.00 86.06 75 GLU A CA 1
ATOM 617 C C . GLU A 1 75 ? 1.385 12.788 11.874 1.00 86.06 75 GLU A C 1
ATOM 619 O O . GLU A 1 75 ? 0.853 13.839 11.516 1.00 86.06 75 GLU A O 1
ATOM 624 N N . ASN A 1 76 ? 1.182 11.635 11.230 1.00 88.06 76 ASN A N 1
ATOM 625 C CA . ASN A 1 76 ? 0.208 11.453 10.163 1.00 88.06 76 ASN A CA 1
ATOM 626 C C . ASN A 1 76 ? -1.090 10.889 10.756 1.00 88.06 76 ASN A C 1
ATOM 628 O O . ASN A 1 76 ? -1.155 9.718 11.117 1.00 88.06 76 ASN A O 1
ATOM 632 N N . GLU A 1 77 ? -2.142 11.701 10.837 1.00 89.94 77 GLU A N 1
ATOM 633 C CA . GLU A 1 77 ? -3.447 11.295 11.372 1.00 89.94 77 GLU A CA 1
ATOM 634 C C . GLU A 1 77 ? -4.127 10.163 10.590 1.00 89.94 77 GLU A C 1
ATOM 636 O O . GLU A 1 77 ? -5.032 9.515 11.114 1.00 89.94 77 GLU A O 1
ATOM 641 N N . TRP A 1 78 ? -3.671 9.904 9.363 1.00 93.00 78 TRP A N 1
ATOM 642 C CA . TRP A 1 78 ? -4.157 8.828 8.502 1.00 93.00 78 TRP A CA 1
ATOM 643 C C . TRP A 1 78 ? -3.325 7.546 8.590 1.00 93.00 78 TRP A C 1
ATOM 645 O O . TRP A 1 78 ? -3.629 6.571 7.906 1.00 93.00 78 TRP A O 1
ATOM 655 N N . ALA A 1 79 ? -2.296 7.519 9.440 1.00 92.94 79 ALA A N 1
ATOM 656 C CA . ALA A 1 79 ? -1.480 6.333 9.654 1.00 92.94 79 ALA A CA 1
ATOM 657 C C . ALA A 1 79 ? -2.285 5.169 10.262 1.00 92.94 79 ALA A C 1
ATOM 659 O O . ALA A 1 79 ? -3.267 5.347 10.991 1.00 92.94 79 ALA A O 1
ATOM 660 N N . ILE A 1 80 ? -1.828 3.946 10.005 1.00 93.38 80 ILE A N 1
ATOM 661 C CA . ILE A 1 80 ? -2.547 2.702 10.311 1.00 93.38 80 ILE A CA 1
ATOM 662 C C . ILE A 1 80 ? -2.903 2.520 11.793 1.00 93.38 80 ILE A C 1
ATOM 664 O O . ILE A 1 80 ? -3.932 1.930 12.134 1.00 93.38 80 ILE A O 1
ATOM 668 N N . GLN A 1 81 ? -2.086 3.036 12.712 1.00 92.75 81 GLN A N 1
ATOM 669 C CA . GLN A 1 81 ? -2.395 3.010 14.140 1.00 92.75 81 GLN A CA 1
ATOM 670 C C . GLN A 1 81 ? -3.659 3.810 14.468 1.00 92.75 81 GLN A C 1
ATOM 672 O O . GLN A 1 81 ? -4.424 3.403 15.342 1.00 92.75 81 GLN A O 1
ATOM 677 N N . TYR A 1 82 ? -3.917 4.902 13.747 1.00 95.19 82 TYR A N 1
ATOM 678 C CA . TYR A 1 82 ? -5.115 5.703 13.944 1.00 95.19 82 TYR A CA 1
ATOM 679 C C . TYR A 1 82 ? -6.339 5.021 13.354 1.00 95.19 82 TYR A C 1
ATOM 681 O O . TYR A 1 82 ? -7.371 5.036 14.010 1.00 95.19 82 TYR A O 1
ATOM 689 N N . ALA A 1 83 ? -6.224 4.289 12.239 1.00 95.88 83 ALA A N 1
ATOM 690 C CA . ALA A 1 83 ? -7.314 3.428 11.765 1.00 95.88 83 ALA A CA 1
ATOM 691 C C . ALA A 1 83 ? -7.784 2.451 12.865 1.00 95.88 83 ALA A C 1
ATOM 693 O O . ALA A 1 83 ? -8.986 2.310 13.107 1.00 95.88 83 ALA A O 1
ATOM 694 N N . LYS A 1 84 ? -6.845 1.841 13.609 1.00 92.75 84 LYS A N 1
ATOM 695 C CA . LYS A 1 84 ? -7.155 0.962 14.757 1.00 92.75 84 LYS A CA 1
ATOM 696 C C . LYS A 1 84 ? -7.837 1.720 15.900 1.00 92.75 84 LYS A C 1
ATOM 698 O O . LYS A 1 84 ? -8.812 1.227 16.466 1.00 92.75 84 LYS A O 1
ATOM 703 N N . LEU A 1 85 ? -7.355 2.917 16.236 1.00 95.00 85 LEU A N 1
ATOM 704 C CA . LEU A 1 85 ? -7.948 3.746 17.291 1.00 95.00 85 LEU A CA 1
ATOM 705 C C . LEU A 1 85 ? -9.329 4.286 16.901 1.00 95.00 85 LEU A C 1
ATOM 707 O O . LEU A 1 85 ? -10.223 4.341 17.747 1.00 95.00 85 LEU A O 1
ATOM 711 N N . PHE A 1 86 ? -9.540 4.637 15.633 1.00 96.12 86 PHE A N 1
ATOM 712 C CA . PHE A 1 86 ? -10.840 5.033 15.107 1.00 96.12 86 PHE A CA 1
ATOM 713 C C . PHE A 1 86 ? -11.818 3.867 15.158 1.00 96.12 86 PHE A C 1
ATOM 715 O O . PHE A 1 86 ? -12.936 4.040 15.641 1.00 96.12 86 PHE A O 1
ATOM 722 N N . TYR A 1 87 ? -11.375 2.668 14.769 1.00 94.88 87 TYR A N 1
ATOM 723 C CA . TYR A 1 87 ? -12.186 1.461 14.871 1.00 94.88 87 TYR A CA 1
ATOM 724 C C . TYR A 1 87 ? -12.598 1.177 16.319 1.00 94.88 87 TYR A C 1
ATOM 726 O O . TYR A 1 87 ? -13.786 1.045 16.614 1.00 94.88 87 TYR A O 1
ATOM 734 N N . TYR A 1 88 ? -11.627 1.175 17.238 1.00 91.38 88 TYR A N 1
ATOM 735 C CA . TYR A 1 88 ? -11.864 1.040 18.675 1.00 91.38 88 TYR A CA 1
ATOM 736 C C . TYR A 1 88 ? -12.879 2.069 19.182 1.00 91.38 88 TYR A C 1
ATOM 738 O O . TYR A 1 88 ? -13.822 1.726 19.900 1.00 91.38 88 TYR A O 1
ATOM 746 N N . SER A 1 89 ? -12.701 3.334 18.801 1.00 93.75 89 SER A N 1
ATOM 747 C CA . SER A 1 89 ? -13.545 4.433 19.262 1.00 93.75 89 SER A CA 1
ATOM 748 C C . SER A 1 89 ? -14.970 4.271 18.746 1.00 93.75 89 SER A C 1
ATOM 750 O O . SER A 1 89 ? -15.911 4.338 19.534 1.00 93.75 89 SER A O 1
ATOM 752 N N . ALA A 1 90 ? -15.147 3.984 17.455 1.00 92.00 90 ALA A N 1
ATOM 753 C CA . ALA A 1 90 ? -16.455 3.761 16.842 1.00 92.00 90 ALA A CA 1
ATOM 754 C C . ALA A 1 90 ? -17.214 2.607 17.519 1.00 92.00 90 ALA A C 1
ATOM 756 O O . ALA A 1 90 ? -18.390 2.730 17.876 1.00 92.00 90 ALA A O 1
ATOM 757 N N . LEU A 1 91 ? -16.508 1.505 17.768 1.00 88.06 91 LEU A N 1
ATOM 758 C CA . LEU A 1 91 ? -17.037 0.308 18.404 1.00 88.06 91 LEU A CA 1
ATOM 759 C C . LEU A 1 91 ? -17.461 0.553 19.864 1.00 88.06 91 LEU A C 1
ATOM 761 O O . LEU A 1 91 ? -18.594 0.253 20.257 1.00 88.06 91 LEU A O 1
ATOM 765 N N . THR A 1 92 ? -16.584 1.150 20.669 1.00 86.81 92 THR A N 1
ATOM 766 C CA . THR A 1 92 ? -16.809 1.344 22.113 1.00 86.81 92 THR A CA 1
ATOM 767 C C . THR A 1 92 ? -17.625 2.596 22.441 1.00 86.81 92 THR A C 1
ATOM 769 O O . THR A 1 92 ? -18.248 2.686 23.496 1.00 86.81 92 THR A O 1
ATOM 772 N N . GLY A 1 93 ? -17.659 3.577 21.542 1.00 89.62 93 GLY A N 1
ATOM 773 C CA . GLY A 1 93 ? -18.138 4.922 21.846 1.00 89.62 93 GLY A CA 1
ATOM 774 C C . GLY A 1 93 ? -17.172 5.743 22.705 1.00 89.62 93 GLY A C 1
ATOM 775 O O . GLY A 1 93 ? -17.592 6.770 23.242 1.00 89.62 93 GLY A O 1
ATOM 776 N N . ASN A 1 94 ? -15.918 5.294 22.850 1.00 91.56 94 ASN A N 1
ATOM 777 C CA . ASN A 1 94 ? -14.883 5.954 23.632 1.00 91.56 94 ASN A CA 1
ATOM 778 C C . ASN A 1 94 ? -13.753 6.503 22.746 1.00 91.56 94 ASN A C 1
ATOM 780 O O . ASN A 1 94 ? -12.904 5.747 22.288 1.00 91.56 94 ASN A O 1
ATOM 784 N N . SER A 1 95 ? -13.716 7.822 22.565 1.00 95.00 95 SER A N 1
ATOM 785 C CA . SER A 1 95 ? -12.689 8.542 21.804 1.00 95.00 95 SER A CA 1
ATOM 786 C C . SER A 1 95 ? -11.632 9.225 22.681 1.00 95.00 95 SER A C 1
ATOM 788 O O . SER A 1 95 ? -10.840 10.012 22.171 1.00 95.00 95 SER A O 1
ATOM 790 N N . THR A 1 96 ? -11.569 8.960 23.995 1.00 95.44 96 THR A N 1
ATOM 791 C CA . THR A 1 96 ? -10.630 9.672 24.891 1.00 95.44 96 THR A CA 1
ATOM 792 C C . THR A 1 96 ? -9.157 9.434 24.562 1.00 95.44 96 THR A C 1
ATOM 794 O O . THR A 1 96 ? -8.324 10.261 24.912 1.00 95.44 96 THR A O 1
ATOM 797 N N . LEU A 1 97 ? -8.822 8.326 23.890 1.00 93.44 97 LEU A N 1
ATOM 798 C CA . LEU A 1 97 ? -7.461 8.059 23.401 1.00 93.44 97 LEU A CA 1
ATOM 799 C C . LEU A 1 97 ? -7.033 9.004 22.266 1.00 93.44 97 LEU A C 1
ATOM 801 O O . LEU A 1 97 ? -5.851 9.076 21.950 1.00 93.44 97 LEU A O 1
ATOM 805 N N . LEU A 1 98 ? -7.991 9.709 21.664 1.00 95.25 98 LEU A N 1
ATOM 806 C CA . LEU A 1 98 ? -7.806 10.623 20.539 1.00 95.25 98 LEU A CA 1
ATOM 807 C C . LEU A 1 98 ? -8.123 12.076 20.936 1.00 95.25 98 LEU A C 1
ATOM 809 O O . LEU A 1 98 ? -8.250 12.934 20.068 1.00 95.25 98 LEU A O 1
ATOM 813 N N . ASP A 1 99 ? -8.278 12.369 22.234 1.00 95.38 99 ASP A N 1
ATOM 814 C CA . ASP A 1 99 ? -8.582 13.721 22.716 1.00 95.38 99 ASP A CA 1
ATOM 815 C C . ASP A 1 99 ? -7.490 14.720 22.305 1.00 95.38 99 ASP A C 1
ATOM 817 O O . ASP A 1 99 ? -6.297 14.492 22.511 1.00 95.38 99 ASP A O 1
ATOM 821 N N . GLY A 1 100 ? -7.904 15.829 21.697 1.00 91.31 100 GLY A N 1
ATOM 822 C CA . GLY A 1 100 ? -7.015 16.867 21.182 1.00 91.31 100 GLY A CA 1
ATOM 823 C C . GLY A 1 100 ? -6.340 16.541 19.847 1.00 91.31 100 GLY A C 1
ATOM 824 O O . GLY A 1 100 ? -5.656 17.410 19.304 1.00 91.31 100 GLY A O 1
ATOM 825 N N . MET A 1 101 ? -6.538 15.343 19.288 1.00 90.56 101 MET A N 1
ATOM 826 C CA . MET A 1 101 ? -6.015 14.990 17.969 1.00 90.56 101 MET A CA 1
ATOM 827 C C . MET A 1 101 ? -6.648 15.866 16.886 1.00 90.56 101 MET A C 1
ATOM 829 O O . MET A 1 101 ? -7.847 16.149 16.916 1.00 90.56 101 MET A O 1
ATOM 833 N N . TYR A 1 102 ? -5.834 16.294 15.925 1.00 87.12 102 TYR A N 1
ATOM 834 C CA . TYR A 1 102 ? -6.279 17.102 14.801 1.00 87.12 102 TYR A CA 1
ATOM 835 C C . TYR A 1 102 ? -6.502 16.229 13.570 1.00 87.12 102 TYR A C 1
ATOM 837 O O . TYR A 1 102 ? -5.589 15.547 13.118 1.00 87.12 102 TYR A O 1
ATOM 845 N N . MET A 1 103 ? -7.708 16.298 13.019 1.00 85.06 103 MET A N 1
ATOM 846 C CA . MET A 1 103 ? -8.090 15.666 11.766 1.00 85.06 103 MET A CA 1
ATOM 847 C C . MET A 1 103 ? -8.125 16.722 10.670 1.00 85.06 103 MET A C 1
ATOM 849 O O . MET A 1 103 ? -8.825 17.732 10.792 1.00 85.06 103 MET A O 1
ATOM 853 N N . ARG A 1 104 ? -7.404 16.484 9.577 1.00 79.31 104 ARG A N 1
ATOM 854 C CA . ARG A 1 104 ? -7.704 17.153 8.311 1.00 79.31 104 ARG A CA 1
ATOM 855 C C . ARG A 1 104 ? -8.899 16.400 7.748 1.00 79.31 104 ARG A C 1
ATOM 857 O O . ARG A 1 104 ? -8.728 15.243 7.433 1.00 79.31 104 ARG A O 1
ATOM 864 N N . ASP A 1 105 ? -10.091 16.985 7.665 1.00 69.44 105 ASP A N 1
ATOM 865 C CA . ASP A 1 105 ? -11.293 16.292 7.164 1.00 69.44 105 ASP A CA 1
ATOM 866 C C . ASP A 1 105 ? -11.891 17.058 5.966 1.00 69.44 105 ASP A C 1
ATOM 868 O O . ASP A 1 105 ? -12.698 17.978 6.124 1.00 69.44 105 ASP A O 1
ATOM 872 N N . GLY A 1 106 ? -11.443 16.711 4.752 1.00 62.81 106 GLY A N 1
ATOM 873 C CA . GLY A 1 106 ? -11.967 17.223 3.480 1.00 62.81 106 GLY A CA 1
ATOM 874 C C . GLY A 1 106 ? -11.318 18.485 2.883 1.00 62.81 106 GLY A C 1
ATOM 875 O O . GLY A 1 106 ? -10.467 19.139 3.472 1.00 62.81 106 GLY A O 1
ATOM 876 N N . ILE A 1 107 ? -11.777 18.829 1.665 1.00 47.12 107 ILE A N 1
ATOM 877 C CA . ILE A 1 107 ? -11.298 19.886 0.730 1.00 47.12 107 ILE A CA 1
ATOM 878 C C . ILE A 1 107 ? -11.318 21.319 1.310 1.00 47.12 107 ILE A C 1
ATOM 880 O O . ILE A 1 107 ? -10.771 22.258 0.728 1.00 47.12 107 ILE A O 1
ATOM 884 N N . LYS A 1 108 ? -11.973 21.531 2.451 1.00 46.50 108 LYS A N 1
ATOM 885 C CA . LYS A 1 108 ? -11.972 22.822 3.140 1.00 46.50 108 LYS A CA 1
ATOM 886 C C . LYS A 1 108 ? -11.023 22.696 4.311 1.00 46.50 108 LYS A C 1
ATOM 888 O O . LYS A 1 108 ? -11.218 21.799 5.111 1.00 46.50 108 LYS A O 1
ATOM 893 N N . ASP A 1 109 ? -10.077 23.622 4.382 1.00 51.38 109 ASP A N 1
ATOM 894 C CA . ASP A 1 109 ? -9.009 23.873 5.366 1.00 51.38 109 ASP A CA 1
ATOM 895 C C . ASP A 1 109 ? -9.477 23.957 6.848 1.00 51.38 109 ASP A C 1
ATOM 897 O O . ASP A 1 109 ? -9.072 24.820 7.625 1.00 51.38 109 ASP A O 1
ATOM 901 N N . ASN A 1 110 ? -10.410 23.095 7.244 1.00 56.03 110 ASN A N 1
ATOM 902 C CA . ASN A 1 110 ? -11.017 22.996 8.552 1.00 56.03 110 ASN A CA 1
ATOM 903 C C . ASN A 1 110 ? -10.362 21.823 9.265 1.00 56.03 110 ASN A C 1
ATOM 905 O O . ASN A 1 110 ? -10.867 20.702 9.277 1.00 56.03 110 ASN A O 1
ATOM 909 N N . THR A 1 111 ? -9.233 22.113 9.889 1.00 66.56 111 THR A N 1
ATOM 910 C CA . THR A 1 111 ? -8.654 21.230 10.889 1.00 66.56 111 THR A CA 1
ATOM 911 C C . THR A 1 111 ? -9.653 21.066 12.037 1.00 66.56 111 THR A C 1
ATOM 913 O O . THR A 1 111 ? -9.990 22.032 12.727 1.00 66.56 111 THR A O 1
ATOM 916 N N . LEU A 1 112 ? -10.157 19.849 12.230 1.00 81.06 112 LEU A N 1
ATOM 917 C CA . LEU A 1 112 ? -11.060 19.500 13.321 1.00 81.06 112 LEU A CA 1
ATOM 918 C C . LEU A 1 112 ? -10.235 18.961 14.490 1.00 81.06 112 LEU A C 1
ATOM 920 O O . LEU A 1 112 ? -9.451 18.040 14.307 1.00 81.06 112 LEU A O 1
ATOM 924 N N . SER A 1 113 ? -10.420 19.498 15.696 1.00 89.00 113 SER A N 1
ATOM 925 C CA . SER A 1 113 ? -9.875 18.876 16.909 1.00 89.00 113 SER A CA 1
ATOM 926 C C . SER A 1 113 ? -10.910 17.924 17.500 1.00 89.00 113 SER A C 1
ATOM 928 O O . SER A 1 113 ? -12.060 18.316 17.715 1.00 89.00 113 SER A O 1
ATOM 930 N N . ILE A 1 114 ? -10.514 16.680 17.753 1.00 91.56 114 ILE A N 1
ATOM 931 C CA . ILE A 1 114 ? -11.354 15.687 18.417 1.00 91.56 114 ILE A CA 1
ATOM 932 C C . ILE A 1 114 ? -11.486 16.065 19.895 1.00 91.56 114 ILE A C 1
ATOM 934 O O . ILE A 1 114 ? -10.491 16.203 20.602 1.00 91.56 114 ILE A O 1
ATOM 938 N N . VAL A 1 115 ? -12.726 16.188 20.373 1.00 92.94 115 VAL A N 1
ATOM 939 C CA . VAL A 1 115 ? -13.031 16.276 21.807 1.00 92.94 115 VAL A CA 1
ATOM 940 C C . VAL A 1 115 ? -13.353 14.870 22.305 1.00 92.94 115 VAL A C 1
ATOM 942 O O . VAL A 1 115 ? -14.359 14.277 21.911 1.00 92.94 115 VAL A O 1
ATOM 945 N N . GLY A 1 116 ? -12.489 14.328 23.157 1.00 94.81 116 GLY A N 1
ATOM 946 C CA . GLY A 1 116 ? -12.612 12.982 23.697 1.00 94.81 116 GLY A CA 1
ATOM 947 C C . GLY A 1 116 ? -13.876 12.806 24.540 1.00 94.81 116 GLY A C 1
ATOM 948 O O . GLY A 1 116 ? -14.192 13.615 25.413 1.00 94.81 116 GLY A O 1
ATOM 949 N N . THR A 1 117 ? -14.601 11.713 24.314 1.00 94.31 117 THR A N 1
ATOM 950 C CA . THR A 1 117 ? -15.805 11.357 25.076 1.00 94.31 117 THR A CA 1
ATOM 951 C C . THR A 1 117 ? -15.894 9.850 25.269 1.00 94.31 117 THR A C 1
ATOM 953 O O . THR A 1 117 ? -15.378 9.088 24.463 1.00 94.31 117 THR A O 1
ATOM 956 N N . THR A 1 118 ? -16.574 9.407 26.326 1.00 91.06 118 THR A N 1
ATOM 957 C CA . THR A 1 118 ? -16.856 7.985 26.607 1.00 91.06 118 THR A CA 1
ATOM 958 C C . THR A 1 118 ? -18.276 7.571 26.214 1.00 91.06 118 THR A C 1
ATOM 960 O O . THR A 1 118 ? -18.718 6.469 26.538 1.00 91.06 118 THR A O 1
ATOM 963 N N . LYS A 1 119 ? -19.037 8.482 25.594 1.00 88.06 119 LYS A N 1
ATOM 964 C CA . LYS A 1 119 ? -20.465 8.313 25.298 1.00 88.06 119 LYS A CA 1
ATOM 965 C C . LYS A 1 119 ? -20.823 8.869 23.923 1.00 88.06 119 LYS A C 1
ATOM 967 O O . LYS A 1 119 ? -21.751 9.669 23.818 1.00 88.06 119 LYS A O 1
ATOM 972 N N . MET A 1 120 ? -20.081 8.467 22.892 1.00 89.44 120 MET A N 1
ATOM 973 C CA . MET A 1 120 ? -20.417 8.872 21.528 1.00 89.44 120 MET A CA 1
ATOM 974 C C . MET A 1 120 ? -21.829 8.418 21.143 1.00 89.44 120 MET A C 1
ATOM 976 O O . MET A 1 120 ? -22.218 7.268 21.379 1.00 89.44 120 MET A O 1
ATOM 980 N N . ASN A 1 121 ? -22.584 9.330 20.540 1.00 86.06 121 ASN A N 1
ATOM 981 C CA . ASN A 1 121 ? -23.856 9.034 19.899 1.00 86.06 121 ASN A CA 1
ATOM 982 C C . ASN A 1 121 ? -23.635 8.310 18.553 1.00 86.06 121 ASN A C 1
ATOM 984 O O . ASN A 1 121 ? -22.501 8.108 18.120 1.00 86.06 121 ASN A O 1
ATOM 988 N N . LEU A 1 122 ? -24.717 7.884 17.895 1.00 83.56 122 LEU A N 1
ATOM 989 C CA . LEU A 1 122 ? -24.622 7.109 16.653 1.00 83.56 122 LEU A CA 1
ATOM 990 C C . LEU A 1 122 ? -23.921 7.877 15.521 1.00 83.56 122 LEU A C 1
ATOM 992 O O . LEU A 1 122 ? -23.072 7.306 14.849 1.00 83.56 122 LEU A O 1
ATOM 996 N N . GLU A 1 123 ? -24.224 9.163 15.347 1.00 86.19 123 GLU A N 1
ATOM 997 C CA . GLU A 1 123 ? -23.609 9.985 14.301 1.00 86.19 123 GLU A CA 1
ATOM 998 C C . GLU A 1 123 ? -22.102 10.163 14.534 1.00 86.19 123 GLU A C 1
ATOM 1000 O O . GLU A 1 123 ? -21.312 10.106 13.592 1.00 86.19 123 GLU A O 1
ATOM 1005 N N . GLU A 1 124 ? -21.692 10.342 15.791 1.00 89.75 124 GLU A N 1
ATOM 1006 C CA . GLU A 1 124 ? -20.275 10.396 16.161 1.00 89.75 124 GLU A CA 1
ATOM 1007 C C . GLU A 1 124 ? -19.594 9.055 15.860 1.00 89.75 124 GLU A C 1
ATOM 1009 O O . GLU A 1 124 ? -18.561 9.031 15.200 1.00 89.75 124 GLU A O 1
ATOM 1014 N N . LYS A 1 125 ? -20.196 7.921 16.239 1.00 89.62 125 LYS A N 1
ATOM 1015 C CA . LYS A 1 125 ? -19.648 6.593 15.911 1.00 89.62 125 LYS A CA 1
ATOM 1016 C C . LYS A 1 125 ? -19.505 6.371 14.404 1.00 89.62 125 LYS A C 1
ATOM 1018 O O . LYS A 1 125 ? -18.477 5.862 13.965 1.00 89.62 125 LYS A O 1
ATOM 1023 N N . GLU A 1 126 ? -20.503 6.766 13.615 1.00 90.38 126 GLU A N 1
ATOM 1024 C CA . GLU A 1 126 ? -20.445 6.702 12.151 1.00 90.38 126 GLU A CA 1
ATOM 1025 C C . GLU A 1 126 ? -19.300 7.550 11.586 1.00 90.38 126 GLU A C 1
ATOM 1027 O O . GLU A 1 126 ? -18.614 7.105 10.670 1.00 90.38 126 GLU A O 1
ATOM 1032 N N . GLN A 1 127 ? -19.030 8.732 12.150 1.00 91.88 127 GLN A N 1
ATOM 1033 C CA . GLN A 1 127 ? -17.885 9.550 11.741 1.00 91.88 127 GLN A CA 1
ATOM 1034 C C . GLN A 1 127 ? -16.547 8.837 11.987 1.00 91.88 127 GLN A C 1
ATOM 1036 O O . GLN A 1 127 ? -15.676 8.848 11.121 1.00 91.88 127 GLN A O 1
ATOM 1041 N N . PHE A 1 128 ? -16.386 8.174 13.133 1.00 94.31 128 PHE A N 1
ATOM 1042 C CA . PHE A 1 128 ? -15.167 7.412 13.420 1.00 94.31 128 PHE A CA 1
ATOM 1043 C C . PHE A 1 128 ? -15.034 6.168 12.530 1.00 94.31 128 PHE A C 1
ATOM 1045 O O . PHE A 1 128 ? -13.922 5.829 12.133 1.00 94.31 128 PHE A O 1
ATOM 1052 N N . PHE A 1 129 ? -16.137 5.514 12.147 1.00 94.50 129 PHE A N 1
ATOM 1053 C CA . PHE A 1 129 ? -16.081 4.475 11.114 1.00 94.50 129 PHE A CA 1
ATOM 1054 C C . PHE A 1 129 ? -15.659 5.037 9.752 1.00 94.50 129 PHE A C 1
ATOM 1056 O O . PHE A 1 129 ? -14.840 4.415 9.082 1.00 94.50 129 PHE A O 1
ATOM 1063 N N . ALA A 1 130 ? -16.173 6.204 9.352 1.00 94.00 130 ALA A N 1
ATOM 1064 C CA . ALA A 1 130 ? -15.766 6.865 8.112 1.00 94.00 130 ALA A CA 1
ATOM 1065 C C . ALA A 1 130 ? -14.258 7.166 8.104 1.00 94.00 130 ALA A C 1
ATOM 1067 O O . ALA A 1 130 ? -13.563 6.759 7.176 1.00 94.00 130 ALA A O 1
ATOM 1068 N N . TRP A 1 131 ? -13.732 7.779 9.171 1.00 95.31 131 TRP A N 1
ATOM 1069 C CA . TRP A 1 131 ? -12.292 8.033 9.302 1.00 95.31 131 TRP A CA 1
ATOM 1070 C C . TRP A 1 131 ? -11.462 6.750 9.352 1.00 95.31 131 TRP A C 1
ATOM 1072 O O . TRP A 1 131 ? -10.367 6.718 8.802 1.00 95.31 131 TRP A O 1
ATOM 1082 N N . MET A 1 132 ? -11.970 5.676 9.960 1.00 96.56 132 MET A N 1
ATOM 1083 C CA . MET A 1 132 ? -11.301 4.376 9.924 1.00 96.56 132 MET A CA 1
ATOM 1084 C C . MET A 1 132 ? -11.136 3.873 8.486 1.00 96.56 132 MET A C 1
ATOM 1086 O O . MET A 1 132 ? -10.012 3.601 8.073 1.00 96.56 132 MET A O 1
ATOM 1090 N N . PHE A 1 133 ? -12.220 3.805 7.707 1.00 96.31 133 PHE A N 1
ATOM 1091 C CA . PHE A 1 133 ? -12.160 3.334 6.319 1.00 96.31 133 PHE A CA 1
ATOM 1092 C C . PHE A 1 133 ? -11.313 4.247 5.432 1.00 96.31 133 PHE A C 1
ATOM 1094 O O . PHE A 1 133 ? -10.557 3.766 4.594 1.00 96.31 133 PHE A O 1
ATOM 1101 N N . GLN A 1 134 ? -11.382 5.554 5.657 1.00 94.62 134 GLN A N 1
ATOM 1102 C CA . GLN A 1 134 ? -10.543 6.514 4.960 1.00 94.62 134 GLN A CA 1
ATOM 1103 C C . GLN A 1 134 ? -9.052 6.313 5.278 1.00 94.62 134 GLN A C 1
ATOM 1105 O O . GLN A 1 134 ? -8.242 6.257 4.359 1.00 94.62 134 GLN A O 1
ATOM 1110 N N . ALA A 1 135 ? -8.679 6.128 6.550 1.00 95.50 135 ALA A N 1
ATOM 1111 C CA . ALA A 1 135 ? -7.301 5.829 6.957 1.00 95.50 135 ALA A CA 1
ATOM 1112 C C . ALA A 1 135 ? -6.777 4.518 6.340 1.00 95.50 135 ALA A C 1
ATOM 1114 O O . ALA A 1 135 ? -5.615 4.437 5.933 1.00 95.50 135 ALA A O 1
ATOM 1115 N N . LEU A 1 136 ? -7.639 3.499 6.216 1.00 96.88 136 LEU A N 1
ATOM 1116 C CA . LEU A 1 136 ? -7.308 2.287 5.459 1.00 96.88 136 LEU A CA 1
ATOM 1117 C C . LEU A 1 136 ? -7.041 2.608 3.983 1.00 96.88 136 LEU A C 1
ATOM 1119 O O . LEU A 1 136 ? -6.057 2.114 3.443 1.00 96.88 136 LEU A O 1
ATOM 1123 N N . GLY A 1 137 ? -7.845 3.480 3.368 1.00 96.25 137 GLY A N 1
ATOM 1124 C CA . GLY A 1 137 ? -7.632 3.992 2.010 1.00 96.25 137 GLY A CA 1
ATOM 1125 C C . GLY A 1 137 ? -6.279 4.678 1.811 1.00 96.25 137 GLY A C 1
ATOM 1126 O O . GLY A 1 137 ? -5.574 4.353 0.857 1.00 96.25 137 GLY A O 1
ATOM 1127 N N . HIS A 1 138 ? -5.869 5.548 2.739 1.00 94.69 138 HIS A N 1
ATOM 1128 C CA . HIS A 1 138 ? -4.546 6.190 2.708 1.00 94.69 138 HIS A CA 1
ATOM 1129 C C . HIS A 1 138 ? -3.406 5.161 2.767 1.00 94.69 138 HIS A C 1
ATOM 1131 O O . HIS A 1 138 ? -2.441 5.244 2.013 1.00 94.69 138 HIS A O 1
ATOM 1137 N N . THR A 1 139 ? -3.518 4.150 3.636 1.00 95.75 139 THR A N 1
ATOM 1138 C CA . THR A 1 139 ? -2.504 3.081 3.712 1.00 95.75 139 THR A CA 1
ATOM 1139 C C . THR A 1 139 ? -2.502 2.220 2.444 1.00 95.75 139 THR A C 1
ATOM 1141 O O . THR A 1 139 ? -1.436 1.862 1.948 1.00 95.75 139 THR A O 1
ATOM 1144 N N . MET A 1 140 ? -3.681 1.913 1.894 1.00 95.94 140 MET A N 1
ATOM 1145 C CA . MET A 1 140 ? -3.824 1.164 0.642 1.00 95.94 140 MET A CA 1
ATOM 1146 C C . MET A 1 140 ? -3.214 1.898 -0.552 1.00 95.94 140 MET A C 1
ATOM 1148 O O . MET A 1 140 ? -2.587 1.244 -1.379 1.00 95.94 140 MET A O 1
ATOM 1152 N N . HIS A 1 141 ? -3.340 3.226 -0.621 1.00 96.38 141 HIS A N 1
ATOM 1153 C CA . HIS A 1 141 ? -2.678 4.039 -1.647 1.00 96.38 141 HIS A CA 1
ATOM 1154 C C . HIS A 1 141 ? -1.165 3.839 -1.619 1.00 96.38 141 HIS A C 1
ATOM 1156 O O . HIS A 1 141 ? -0.576 3.472 -2.626 1.00 96.38 141 HIS A O 1
ATOM 1162 N N . LEU A 1 142 ? -0.542 3.947 -0.443 1.00 96.75 142 LEU A N 1
ATOM 1163 C CA . LEU A 1 142 ? 0.903 3.739 -0.309 1.00 96.75 142 LEU A CA 1
ATOM 1164 C C . LEU A 1 142 ? 1.311 2.309 -0.710 1.00 96.75 142 LEU A C 1
ATOM 1166 O O . LEU A 1 142 ? 2.383 2.103 -1.279 1.00 96.75 142 LEU A O 1
ATOM 1170 N N . ILE A 1 143 ? 0.477 1.296 -0.420 1.00 95.38 143 ILE A N 1
ATOM 1171 C CA . ILE A 1 143 ? 0.726 -0.089 -0.872 1.00 95.38 143 ILE A CA 1
ATOM 1172 C C . ILE A 1 143 ? 0.689 -0.153 -2.403 1.00 95.38 143 ILE A C 1
ATOM 1174 O O . ILE A 1 143 ? 1.517 -0.825 -3.011 1.00 95.38 143 ILE A O 1
ATOM 1178 N N . GLN A 1 144 ? -0.240 0.557 -3.038 1.00 94.88 144 GLN A N 1
ATOM 1179 C CA . GLN A 1 144 ? -0.339 0.631 -4.494 1.00 94.88 144 GLN A CA 1
ATOM 1180 C C . GLN A 1 144 ? 0.850 1.387 -5.103 1.00 94.88 144 GLN A C 1
ATOM 1182 O O . GLN A 1 144 ? 1.384 0.925 -6.112 1.00 94.88 144 GLN A O 1
ATOM 1187 N N . ASP A 1 145 ? 1.349 2.444 -4.459 1.00 96.62 145 ASP A N 1
ATOM 1188 C CA . ASP A 1 145 ? 2.575 3.143 -4.867 1.00 96.62 145 ASP A CA 1
ATOM 1189 C C . ASP A 1 145 ? 3.794 2.223 -4.872 1.00 96.62 145 ASP A C 1
ATOM 1191 O O . ASP A 1 145 ? 4.613 2.290 -5.785 1.00 96.62 145 ASP A O 1
ATOM 1195 N N . ALA A 1 146 ? 3.888 1.284 -3.928 1.00 96.69 146 ALA A N 1
ATOM 1196 C CA . ALA A 1 146 ? 4.946 0.276 -3.936 1.00 96.69 146 ALA A CA 1
ATOM 1197 C C . ALA A 1 146 ? 4.892 -0.661 -5.160 1.00 96.69 146 ALA A C 1
ATOM 1199 O O . ALA A 1 146 ? 5.863 -1.359 -5.435 1.00 96.69 146 ALA A O 1
ATOM 1200 N N . SER A 1 147 ? 3.795 -0.681 -5.927 1.00 94.44 147 SER A N 1
ATOM 1201 C CA . SER A 1 147 ? 3.746 -1.379 -7.219 1.00 94.44 147 SER A CA 1
ATOM 1202 C C . SER A 1 147 ? 4.246 -0.528 -8.385 1.00 94.44 147 SER A C 1
ATOM 1204 O O . SER A 1 147 ? 4.612 -1.088 -9.416 1.00 94.44 147 SER A O 1
ATOM 1206 N N . VAL A 1 148 ? 4.314 0.798 -8.248 1.00 96.06 148 VAL A N 1
ATOM 1207 C CA . VAL A 1 148 ? 4.705 1.715 -9.324 1.00 96.06 148 VAL A CA 1
ATOM 1208 C C . VAL A 1 148 ? 6.234 1.716 -9.464 1.00 96.06 148 VAL A C 1
ATOM 1210 O O . VAL A 1 148 ? 6.929 2.144 -8.538 1.00 96.06 148 VAL A O 1
ATOM 1213 N N . PRO A 1 149 ? 6.804 1.300 -10.617 1.00 96.50 149 PRO A N 1
ATOM 1214 C CA . PRO A 1 149 ? 8.259 1.201 -10.769 1.00 96.50 149 PRO A CA 1
ATOM 1215 C C . PRO A 1 149 ? 8.980 2.524 -10.503 1.00 96.50 149 PRO A C 1
ATOM 1217 O O . PRO A 1 149 ? 10.067 2.546 -9.937 1.00 96.50 149 PRO A O 1
ATOM 1220 N N . ALA A 1 150 ? 8.371 3.653 -10.867 1.00 96.62 150 ALA A N 1
ATOM 1221 C CA . ALA A 1 150 ? 8.961 4.962 -10.620 1.00 96.62 150 ALA A CA 1
ATOM 1222 C C . ALA A 1 150 ? 9.082 5.297 -9.117 1.00 96.62 150 ALA A C 1
ATOM 1224 O O . ALA A 1 150 ? 10.099 5.851 -8.690 1.00 96.62 150 ALA A O 1
ATOM 1225 N N . HIS A 1 151 ? 8.097 4.900 -8.305 1.00 96.62 151 HIS A N 1
ATOM 1226 C CA . HIS A 1 151 ? 8.075 5.121 -6.853 1.00 96.62 151 HIS A CA 1
ATOM 1227 C C . HIS A 1 151 ? 9.082 4.242 -6.111 1.00 96.62 151 HIS A C 1
ATOM 1229 O O . HIS A 1 151 ? 9.640 4.653 -5.090 1.00 96.62 151 HIS A O 1
ATOM 1235 N N . THR A 1 152 ? 9.389 3.065 -6.657 1.00 96.62 152 THR A N 1
ATOM 1236 C CA . THR A 1 152 ? 10.361 2.145 -6.056 1.00 96.62 152 THR A CA 1
ATOM 1237 C C . THR A 1 152 ? 11.787 2.359 -6.542 1.00 96.62 152 THR A C 1
ATOM 1239 O O . THR A 1 152 ? 12.743 1.959 -5.879 1.00 96.62 152 THR A O 1
ATOM 1242 N N . ARG A 1 153 ? 11.961 3.040 -7.678 1.00 95.31 153 ARG A N 1
ATOM 1243 C CA . ARG A 1 153 ? 13.262 3.307 -8.310 1.00 95.31 153 ARG A CA 1
ATOM 1244 C C . ARG A 1 153 ? 13.703 4.762 -8.198 1.00 95.31 153 ARG A C 1
ATOM 1246 O O . ARG A 1 153 ? 14.544 5.210 -8.968 1.00 95.31 153 ARG A O 1
ATOM 1253 N N . ASN A 1 154 ? 13.174 5.503 -7.224 1.00 94.19 154 ASN A N 1
ATOM 1254 C CA . ASN A 1 154 ? 13.599 6.878 -6.945 1.00 94.19 154 ASN A CA 1
ATOM 1255 C C . ASN A 1 154 ? 13.507 7.811 -8.178 1.00 94.19 154 ASN A C 1
ATOM 1257 O O . ASN A 1 154 ? 14.337 8.702 -8.367 1.00 94.19 154 ASN A O 1
ATOM 1261 N N . ASP A 1 155 ? 12.518 7.584 -9.043 1.00 93.94 155 ASP A N 1
ATOM 1262 C CA . ASP A 1 155 ? 12.323 8.320 -10.290 1.00 93.94 155 ASP A CA 1
ATOM 1263 C C . ASP A 1 155 ? 11.282 9.408 -10.076 1.00 93.94 155 ASP A C 1
ATOM 1265 O O . ASP A 1 155 ? 10.085 9.184 -10.249 1.00 93.94 155 ASP A O 1
ATOM 1269 N N . LEU A 1 156 ? 11.729 10.585 -9.639 1.00 91.25 156 LEU A N 1
ATOM 1270 C CA . LEU A 1 156 ? 10.819 11.700 -9.419 1.00 91.25 156 LEU A CA 1
ATOM 1271 C C . LEU A 1 156 ? 10.218 12.172 -10.738 1.00 91.25 156 LEU A C 1
ATOM 1273 O O . LEU A 1 156 ? 10.916 12.591 -11.663 1.00 91.25 156 LEU A O 1
ATOM 1277 N N . HIS A 1 157 ? 8.897 12.210 -10.764 1.00 87.12 157 HIS A N 1
ATOM 1278 C CA . HIS A 1 157 ? 8.127 12.642 -11.910 1.00 87.12 157 HIS A CA 1
ATOM 1279 C C . HIS A 1 157 ? 6.974 13.545 -11.472 1.00 87.12 157 HIS A C 1
ATOM 1281 O O . HIS A 1 157 ? 6.637 13.673 -10.298 1.00 87.12 157 HIS A O 1
ATOM 1287 N N . ASN A 1 158 ? 6.406 14.241 -12.450 1.00 73.38 158 ASN A N 1
ATOM 1288 C CA . ASN A 1 158 ? 5.117 14.908 -12.311 1.00 73.38 158 ASN A CA 1
ATOM 1289 C C . ASN A 1 158 ? 4.029 14.015 -12.939 1.00 73.38 158 ASN A C 1
ATOM 1291 O O . ASN A 1 158 ? 4.300 12.872 -13.278 1.00 73.38 158 ASN A O 1
ATOM 1295 N N . TRP A 1 159 ? 2.834 14.548 -13.205 1.00 65.88 159 TRP A N 1
ATOM 1296 C CA . TRP A 1 159 ? 1.694 13.830 -13.812 1.00 65.88 159 TRP A CA 1
ATOM 1297 C C . TRP A 1 159 ? 1.911 13.182 -15.204 1.00 65.88 159 TRP A C 1
ATOM 1299 O O . TRP A 1 159 ? 0.936 12.802 -15.850 1.00 65.88 159 TRP A O 1
ATOM 1309 N N . SER A 1 160 ? 3.143 13.103 -15.711 1.00 74.19 160 SER A N 1
ATOM 1310 C CA . SER A 1 160 ? 3.488 12.569 -17.037 1.00 74.19 160 SER A CA 1
ATOM 1311 C C . SER A 1 160 ? 4.273 11.253 -16.983 1.00 74.19 160 SER A C 1
ATOM 1313 O O . SER A 1 160 ? 4.934 10.917 -17.963 1.00 74.19 160 SER A O 1
ATOM 1315 N N . GLU A 1 161 ? 4.246 10.527 -15.864 1.00 90.12 161 GLU A N 1
ATOM 1316 C CA . GLU A 1 161 ? 4.871 9.203 -15.786 1.00 90.12 161 GLU A CA 1
ATOM 1317 C C . GLU A 1 161 ? 4.129 8.216 -16.709 1.00 90.12 161 GLU A C 1
ATOM 1319 O O . GLU A 1 161 ? 2.897 8.114 -16.635 1.00 90.12 161 GLU A O 1
ATOM 1324 N N . PRO A 1 162 ? 4.831 7.558 -17.654 1.00 91.12 162 PRO A N 1
ATOM 1325 C CA . PRO A 1 162 ? 4.173 6.775 -18.695 1.00 91.12 162 PRO A CA 1
ATOM 1326 C C . PRO A 1 162 ? 3.301 5.630 -18.179 1.00 91.12 162 PRO A C 1
ATOM 1328 O O . PRO A 1 162 ? 2.209 5.416 -18.720 1.00 91.12 162 PRO A O 1
ATOM 1331 N N . PHE A 1 163 ? 3.755 4.916 -17.147 1.00 92.69 163 PHE A N 1
ATOM 1332 C CA . PHE A 1 163 ? 3.033 3.790 -16.570 1.00 92.69 163 PHE A CA 1
ATOM 1333 C C . PHE A 1 163 ? 1.730 4.254 -15.914 1.00 92.69 163 PHE A C 1
ATOM 1335 O O . PHE A 1 163 ? 0.664 3.748 -16.266 1.00 92.69 163 PHE A O 1
ATOM 1342 N N . GLU A 1 164 ? 1.759 5.284 -15.070 1.00 91.00 164 GLU A N 1
ATOM 1343 C CA . GLU A 1 164 ? 0.563 5.872 -14.462 1.00 91.00 164 GLU A CA 1
ATOM 1344 C C . GLU A 1 164 ? -0.424 6.417 -15.499 1.00 91.00 164 GLU A C 1
ATOM 1346 O O . GLU A 1 164 ? -1.639 6.218 -15.403 1.00 91.00 164 GLU A O 1
ATOM 1351 N N . VAL A 1 165 ? 0.074 7.128 -16.516 1.00 89.31 165 VAL A N 1
ATOM 1352 C CA . VAL A 1 165 ? -0.775 7.679 -17.583 1.00 89.31 165 VAL A CA 1
ATOM 1353 C C . VAL A 1 165 ? -1.436 6.557 -18.380 1.00 89.31 165 VAL A C 1
ATOM 1355 O O . VAL A 1 165 ? -2.587 6.701 -18.817 1.00 89.31 165 VAL A O 1
ATOM 1358 N N . ARG A 1 166 ? -0.722 5.448 -18.607 1.00 87.25 166 ARG A N 1
ATOM 1359 C CA . ARG A 1 166 ? -1.263 4.278 -19.296 1.00 87.25 166 ARG A CA 1
ATOM 1360 C C . ARG A 1 166 ? -2.310 3.573 -18.441 1.00 87.25 166 ARG A C 1
ATOM 1362 O O . ARG A 1 166 ? -3.410 3.341 -18.945 1.00 87.25 166 ARG A O 1
ATOM 1369 N N . THR A 1 167 ? -2.013 3.285 -17.176 1.00 85.19 167 THR A N 1
ATOM 1370 C CA . THR A 1 167 ? -2.917 2.554 -16.274 1.00 85.19 167 THR A CA 1
ATOM 1371 C C . THR A 1 167 ? -4.196 3.343 -16.000 1.00 85.19 167 THR A C 1
ATOM 1373 O O . THR A 1 167 ? -5.278 2.777 -16.138 1.00 85.19 167 THR A O 1
ATOM 1376 N N . LYS A 1 168 ? -4.128 4.672 -15.813 1.00 81.81 168 LYS A N 1
ATOM 1377 C CA . LYS A 1 168 ? -5.317 5.552 -15.718 1.00 81.81 168 LYS A CA 1
ATOM 1378 C C . LYS A 1 168 ? -6.281 5.406 -16.906 1.00 81.81 168 LYS A C 1
ATOM 1380 O O . LYS A 1 168 ? -7.489 5.555 -16.744 1.00 81.81 168 LYS A O 1
ATOM 1385 N N . LYS A 1 169 ? -5.777 5.106 -18.110 1.00 71.94 169 LYS A N 1
ATOM 1386 C CA . LYS A 1 169 ? -6.596 4.905 -19.324 1.00 71.94 169 LYS A CA 1
ATOM 1387 C C . LYS A 1 169 ? -7.113 3.472 -19.488 1.00 71.94 169 LYS A C 1
ATOM 1389 O O . LYS A 1 169 ? -8.042 3.276 -20.268 1.00 71.94 169 LYS A O 1
ATOM 1394 N N . PHE A 1 170 ? -6.511 2.494 -18.810 1.00 65.31 170 PHE A N 1
ATOM 1395 C CA . PHE A 1 170 ? -6.721 1.061 -19.048 1.00 65.31 170 PHE A CA 1
ATOM 1396 C C . PHE A 1 170 ? -7.419 0.324 -17.884 1.00 65.31 170 PHE A C 1
ATOM 1398 O O . PHE A 1 170 ? -7.662 -0.873 -17.980 1.00 65.31 170 PHE A O 1
ATOM 1405 N N . ILE A 1 171 ? -7.827 1.022 -16.81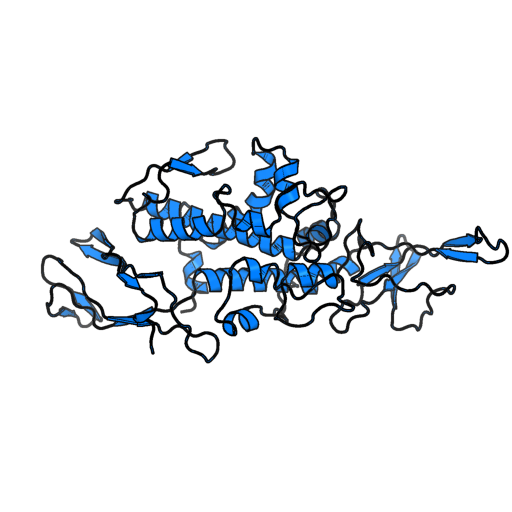3 1.00 58.94 171 ILE A N 1
ATOM 1406 C CA . ILE A 1 171 ? -8.556 0.435 -15.661 1.00 58.94 171 ILE A CA 1
ATOM 1407 C C . ILE A 1 171 ? -9.938 -0.173 -16.030 1.00 58.94 171 ILE A C 1
ATOM 1409 O O . ILE A 1 171 ? -10.554 -0.866 -15.222 1.00 58.94 171 ILE A O 1
ATOM 1413 N N . ALA A 1 172 ? -10.426 -0.028 -17.265 1.00 48.00 172 ALA A N 1
ATOM 1414 C CA . ALA A 1 172 ? -11.680 -0.643 -17.697 1.00 48.00 172 ALA A CA 1
ATOM 1415 C C . ALA A 1 172 ? -11.488 -2.058 -18.300 1.00 48.00 172 ALA A C 1
ATOM 1417 O O . ALA A 1 172 ? -11.094 -2.221 -19.450 1.00 48.00 172 ALA A O 1
ATOM 1418 N N . GLU A 1 173 ? -11.883 -3.065 -17.511 1.00 47.97 173 GLU A N 1
ATOM 1419 C CA . GLU A 1 173 ? -12.486 -4.355 -17.915 1.00 47.97 173 GLU A CA 1
ATOM 1420 C C . GLU A 1 173 ? -11.608 -5.589 -18.230 1.00 47.97 173 GLU A C 1
ATOM 1422 O O . GLU A 1 173 ? -12.153 -6.689 -18.144 1.00 47.97 173 GLU A O 1
ATOM 1427 N N . SER A 1 174 ? -10.296 -5.512 -18.508 1.00 49.47 174 SER A N 1
ATOM 1428 C CA . SER A 1 174 ? -9.551 -6.715 -18.971 1.00 49.47 174 SER A CA 1
ATOM 1429 C C . SER A 1 174 ? -8.380 -7.229 -18.118 1.00 49.47 174 SER A C 1
ATOM 1431 O O . SER A 1 174 ? -7.788 -8.234 -18.506 1.00 49.47 174 SER A O 1
ATOM 1433 N N . LEU A 1 175 ? -8.033 -6.605 -16.984 1.00 51.44 175 LEU A N 1
ATOM 1434 C CA . LEU A 1 175 ? -6.828 -6.969 -16.202 1.00 51.44 175 LEU A CA 1
ATOM 1435 C C . LEU A 1 175 ? -7.087 -7.661 -14.853 1.00 51.44 175 LEU A C 1
ATOM 1437 O O . LEU A 1 175 ? -6.140 -7.991 -14.148 1.00 51.44 175 LEU A O 1
ATOM 1441 N N . PHE A 1 176 ? -8.339 -7.964 -14.505 1.00 52.72 176 PHE A N 1
ATOM 1442 C CA . PHE A 1 176 ? -8.670 -8.734 -13.294 1.00 52.72 176 PHE A CA 1
ATOM 1443 C C . PHE A 1 176 ? -8.548 -10.254 -13.501 1.00 52.72 176 PHE A C 1
ATOM 1445 O O . PHE A 1 176 ? -9.362 -11.024 -12.988 1.00 52.72 176 PHE A O 1
ATOM 1452 N N . SER A 1 177 ? -7.578 -10.715 -14.296 1.00 48.44 177 SER A N 1
ATOM 1453 C CA . SER A 1 177 ? -7.230 -12.136 -14.279 1.00 48.44 177 SER A CA 1
ATOM 1454 C C . SER A 1 177 ? -6.549 -12.464 -12.952 1.00 48.44 177 SER A C 1
ATOM 1456 O O . SER A 1 177 ? -5.697 -11.701 -12.504 1.00 48.44 177 SER A O 1
ATOM 1458 N N . ASP A 1 178 ? -6.971 -13.583 -12.362 1.00 48.62 178 ASP A N 1
ATOM 1459 C CA . ASP A 1 178 ? -6.531 -14.180 -11.094 1.00 48.62 178 ASP A CA 1
ATOM 1460 C C . ASP A 1 178 ? -5.110 -13.750 -10.666 1.00 48.62 178 ASP A C 1
ATOM 1462 O O . ASP A 1 178 ? -4.166 -13.977 -11.436 1.00 48.62 178 ASP A O 1
ATOM 1466 N N . PRO A 1 179 ? -4.929 -13.104 -9.493 1.00 51.56 179 PRO A N 1
ATOM 1467 C CA . PRO A 1 179 ? -3.612 -12.692 -9.031 1.00 51.56 179 PRO A CA 1
ATOM 1468 C C . PRO A 1 179 ? -2.704 -13.920 -8.934 1.00 51.56 179 PRO A C 1
ATOM 1470 O O . PRO A 1 179 ? -2.788 -14.708 -7.999 1.00 51.56 179 PRO A O 1
ATOM 1473 N N . GLN A 1 180 ? -1.776 -14.060 -9.887 1.00 51.81 180 GLN A N 1
ATOM 1474 C CA . GLN A 1 180 ? -0.786 -15.145 -9.882 1.00 51.81 180 GLN A CA 1
ATOM 1475 C C . GLN A 1 180 ? 0.089 -15.158 -8.613 1.00 51.81 180 GLN A C 1
ATOM 1477 O O . GLN A 1 180 ? 0.798 -16.130 -8.365 1.00 51.81 180 GLN A O 1
ATOM 1482 N N . THR A 1 181 ? 0.040 -14.103 -7.794 1.00 57.28 181 THR A N 1
ATOM 1483 C CA . THR A 1 181 ? 0.605 -14.081 -6.443 1.00 57.28 181 THR A CA 1
ATOM 1484 C C . THR A 1 181 ? -0.430 -13.529 -5.474 1.00 57.28 181 THR A C 1
ATOM 1486 O O . THR A 1 181 ? -0.588 -12.315 -5.342 1.00 57.28 181 THR A O 1
ATOM 1489 N N . ASP A 1 182 ? -1.133 -14.421 -4.793 1.00 61.22 182 ASP A N 1
ATOM 1490 C CA . ASP A 1 182 ? -1.908 -14.055 -3.619 1.00 61.22 182 ASP A CA 1
ATOM 1491 C C . ASP A 1 182 ? -0.944 -13.914 -2.420 1.00 61.22 182 ASP A C 1
ATOM 1493 O O . ASP A 1 182 ? -0.427 -14.931 -1.936 1.00 61.22 182 ASP A O 1
ATOM 1497 N N . PRO A 1 183 ? -0.653 -12.691 -1.930 1.00 58.81 183 PRO A N 1
ATOM 1498 C CA . PRO A 1 183 ? 0.205 -12.504 -0.759 1.00 58.81 183 PRO A CA 1
ATOM 1499 C C . PRO A 1 183 ? -0.409 -13.120 0.504 1.00 58.81 183 PRO A C 1
ATOM 1501 O O . PRO A 1 183 ? 0.319 -13.380 1.466 1.00 58.81 183 PRO A O 1
ATOM 1504 N N . ASN A 1 184 ? -1.711 -13.446 0.507 1.00 62.50 184 ASN A N 1
ATOM 1505 C CA . ASN A 1 184 ? -2.319 -14.196 1.599 1.00 62.50 184 ASN A CA 1
ATOM 1506 C C . ASN A 1 184 ? -1.676 -15.571 1.793 1.00 62.50 184 ASN A C 1
ATOM 1508 O O . ASN A 1 184 ? -1.696 -16.071 2.912 1.00 62.50 184 ASN A O 1
ATOM 1512 N N . ILE A 1 185 ? -1.047 -16.178 0.778 1.00 62.44 185 ILE A N 1
ATOM 1513 C CA . ILE A 1 185 ? -0.284 -17.425 0.964 1.00 62.44 185 ILE A CA 1
ATOM 1514 C C . ILE A 1 185 ? 0.846 -17.214 1.982 1.00 62.44 185 ILE A C 1
ATOM 1516 O O . ILE A 1 185 ? 1.025 -18.028 2.888 1.00 62.44 185 ILE A O 1
ATOM 1520 N N . PHE A 1 186 ? 1.583 -16.107 1.865 1.00 62.38 186 PHE A N 1
ATOM 1521 C CA . PHE A 1 186 ? 2.632 -15.757 2.816 1.00 62.38 186 PHE A CA 1
ATOM 1522 C C . PHE A 1 186 ? 2.045 -15.345 4.167 1.00 62.38 186 PHE A C 1
ATOM 1524 O O . PHE A 1 186 ? 2.469 -15.863 5.204 1.00 62.38 186 PHE A O 1
ATOM 1531 N N . LEU A 1 187 ? 1.041 -14.467 4.172 1.00 59.50 187 LEU A N 1
ATOM 1532 C CA . LEU A 1 187 ? 0.471 -13.937 5.413 1.00 59.50 187 LEU A CA 1
ATOM 1533 C C . LEU A 1 187 ? -0.211 -15.029 6.246 1.00 59.50 187 LEU A C 1
ATOM 1535 O O . LEU A 1 187 ? -0.072 -15.056 7.463 1.00 59.50 187 LEU A O 1
ATOM 1539 N N . ASN A 1 188 ? -0.855 -15.997 5.598 1.00 59.75 188 ASN A N 1
ATOM 1540 C CA . ASN A 1 188 ? -1.447 -17.158 6.259 1.00 59.75 188 ASN A CA 1
ATOM 1541 C C . ASN A 1 188 ? -0.409 -18.215 6.668 1.00 59.75 188 ASN A C 1
ATOM 1543 O O . ASN A 1 188 ? -0.777 -19.220 7.262 1.00 59.75 188 ASN A O 1
ATOM 1547 N N . SER A 1 189 ? 0.878 -18.026 6.364 1.00 58.03 189 SER A N 1
ATOM 1548 C CA . SER A 1 189 ? 1.948 -18.964 6.733 1.00 58.03 189 SER A CA 1
ATOM 1549 C C . SER A 1 189 ? 2.852 -18.461 7.866 1.00 58.03 189 SER A C 1
ATOM 1551 O O . SER A 1 189 ? 3.609 -19.249 8.432 1.00 58.03 189 SER A O 1
ATOM 1553 N N . SER A 1 190 ? 2.775 -17.171 8.225 1.00 58.78 190 SER A N 1
ATOM 1554 C CA . SER A 1 190 ? 3.675 -16.538 9.196 1.00 58.78 190 SER A CA 1
ATOM 1555 C C . SER A 1 190 ? 2.938 -15.999 10.422 1.00 58.78 190 SER A C 1
ATOM 1557 O O . SER A 1 190 ? 2.057 -15.151 10.324 1.00 58.78 190 SER A O 1
ATOM 1559 N N . SER A 1 191 ? 3.365 -16.421 11.615 1.00 53.97 191 SER A N 1
ATOM 1560 C CA . SER A 1 191 ? 2.857 -15.909 12.897 1.00 53.97 191 SER A CA 1
ATOM 1561 C C . SER A 1 191 ? 3.434 -14.543 13.297 1.00 53.97 191 SER A C 1
ATOM 1563 O O . SER A 1 191 ? 3.017 -13.973 14.303 1.00 53.97 191 SER A O 1
ATOM 1565 N N . SER A 1 192 ? 4.417 -14.026 12.553 1.00 58.78 192 SER A N 1
ATOM 1566 C CA . SER A 1 192 ? 5.277 -12.905 12.968 1.00 58.78 192 SER A CA 1
ATOM 1567 C C . SER A 1 192 ? 5.237 -11.754 11.962 1.00 58.78 192 SER A C 1
ATOM 1569 O O . SER A 1 192 ? 6.269 -11.259 11.515 1.00 58.78 192 SER A O 1
ATOM 1571 N N . ILE A 1 193 ? 4.030 -11.350 11.570 1.00 63.03 193 ILE A N 1
ATOM 1572 C CA . ILE A 1 193 ? 3.813 -10.296 10.578 1.00 63.03 193 ILE A CA 1
ATOM 1573 C C . ILE A 1 193 ? 3.803 -8.924 11.250 1.00 63.03 193 ILE A C 1
ATOM 1575 O O . ILE A 1 193 ? 2.933 -8.636 12.075 1.00 63.03 193 ILE A O 1
ATOM 1579 N N . ILE A 1 194 ? 4.731 -8.055 10.847 1.00 69.06 194 ILE A N 1
ATOM 1580 C CA . ILE A 1 194 ? 4.715 -6.634 11.203 1.00 69.06 194 ILE A CA 1
ATOM 1581 C C . ILE A 1 194 ? 3.976 -5.888 10.087 1.00 69.06 194 ILE A C 1
ATOM 1583 O O . ILE A 1 194 ? 4.583 -5.359 9.164 1.00 69.06 194 ILE A O 1
ATOM 1587 N N . ALA A 1 195 ? 2.645 -5.882 10.123 1.00 72.94 195 ALA A N 1
ATOM 1588 C CA . ALA A 1 195 ? 1.870 -5.070 9.189 1.00 72.94 195 ALA A CA 1
ATOM 1589 C C . ALA A 1 195 ? 1.972 -3.571 9.551 1.00 72.94 195 ALA A C 1
ATOM 1591 O O . ALA A 1 195 ? 1.927 -3.238 10.741 1.00 72.94 195 ALA A O 1
ATOM 1592 N N . PRO A 1 196 ? 2.046 -2.660 8.565 1.00 74.19 196 PRO A N 1
ATOM 1593 C CA . PRO A 1 196 ? 1.948 -2.919 7.130 1.00 74.19 196 PRO A CA 1
ATOM 1594 C C . PRO A 1 19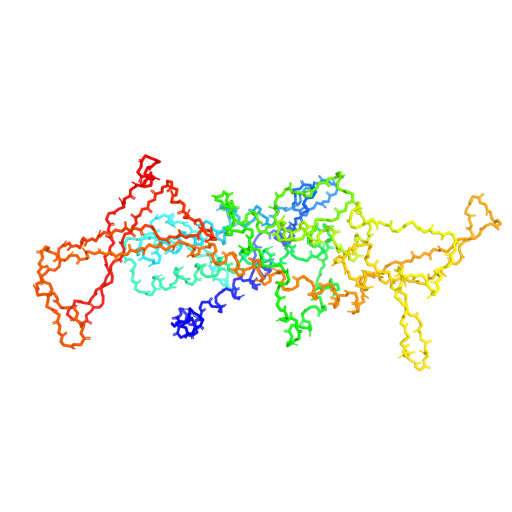6 ? 3.299 -3.176 6.427 1.00 7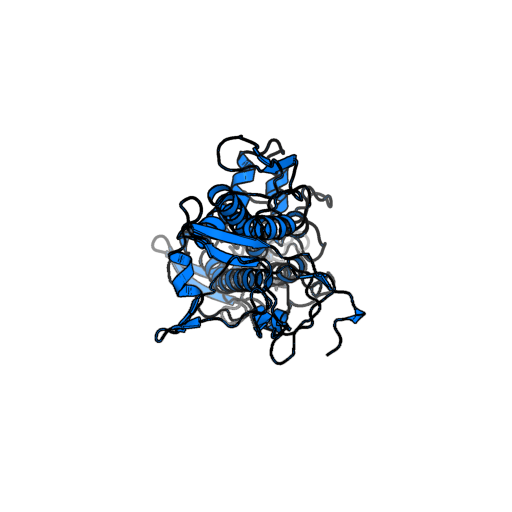4.19 196 PRO A C 1
ATOM 1596 O O . PRO A 1 196 ? 3.292 -3.449 5.235 1.00 74.19 196 PRO A O 1
ATOM 1599 N N . TYR A 1 197 ? 4.437 -3.140 7.136 1.00 83.69 197 TYR A N 1
ATOM 1600 C CA . TYR A 1 197 ? 5.790 -3.280 6.564 1.00 83.69 197 TYR A CA 1
ATOM 1601 C C . TYR A 1 197 ? 5.915 -4.428 5.562 1.00 83.69 197 TYR A C 1
ATOM 1603 O O . TYR A 1 197 ? 6.347 -4.206 4.438 1.00 83.69 197 TYR A O 1
ATOM 1611 N N . VAL A 1 198 ? 5.445 -5.621 5.938 1.00 81.94 198 VAL A N 1
ATOM 1612 C CA . VAL A 1 198 ? 5.553 -6.833 5.105 1.00 81.94 198 VAL A CA 1
ATOM 1613 C C . VAL A 1 198 ? 4.859 -6.742 3.741 1.00 81.94 198 VAL A C 1
ATOM 1615 O O . VAL A 1 198 ? 5.161 -7.541 2.861 1.00 81.94 198 VAL A O 1
ATOM 1618 N N . PHE A 1 199 ? 3.902 -5.823 3.566 1.00 88.19 199 PHE A N 1
ATOM 1619 C CA . PHE A 1 199 ? 3.236 -5.616 2.278 1.00 88.19 199 PHE A CA 1
ATOM 1620 C C . PHE A 1 199 ? 4.131 -4.820 1.324 1.00 88.19 199 PHE A C 1
ATOM 1622 O O . PHE A 1 199 ? 4.082 -5.017 0.113 1.00 88.19 199 PHE A O 1
ATOM 1629 N N . PHE A 1 200 ? 4.971 -3.943 1.867 1.00 91.44 200 PHE A N 1
ATOM 1630 C CA . PHE A 1 200 ? 5.894 -3.124 1.096 1.00 91.44 200 PHE A CA 1
ATOM 1631 C C . PHE A 1 200 ? 7.208 -3.855 0.846 1.00 91.44 200 PHE A C 1
ATOM 1633 O O . PHE A 1 200 ? 7.658 -3.924 -0.295 1.00 91.44 200 PHE A O 1
ATOM 1640 N N . ASP A 1 201 ? 7.788 -4.414 1.906 1.00 90.31 201 ASP A N 1
ATOM 1641 C CA . ASP A 1 201 ? 9.140 -4.957 1.916 1.00 90.31 201 ASP A CA 1
ATOM 1642 C C . ASP A 1 201 ? 9.272 -6.110 2.923 1.00 90.31 201 ASP A C 1
ATOM 1644 O O . ASP A 1 201 ? 8.824 -6.022 4.072 1.00 90.31 201 ASP A O 1
ATOM 1648 N N . THR A 1 202 ? 9.895 -7.203 2.489 1.00 87.12 202 THR A N 1
ATOM 1649 C CA . THR A 1 202 ? 10.226 -8.356 3.330 1.00 87.12 202 THR A CA 1
ATOM 1650 C C . THR A 1 202 ? 11.708 -8.436 3.707 1.00 87.12 202 THR A C 1
ATOM 1652 O O . THR A 1 202 ? 12.072 -9.295 4.514 1.00 87.12 202 THR A O 1
ATOM 1655 N N . GLY A 1 203 ? 12.546 -7.538 3.181 1.00 87.38 203 GLY A N 1
ATOM 1656 C CA . GLY A 1 203 ? 13.985 -7.467 3.424 1.00 87.38 203 GLY A CA 1
ATOM 1657 C C . GLY A 1 203 ? 14.765 -8.599 2.759 1.00 87.38 203 GLY A C 1
ATOM 1658 O O . GLY A 1 203 ? 15.766 -9.056 3.311 1.00 87.38 203 GLY A O 1
ATOM 1659 N N . GLN A 1 204 ? 14.267 -9.113 1.636 1.00 85.06 204 GLN A N 1
ATOM 1660 C CA . GLN A 1 204 ? 14.876 -10.204 0.878 1.00 85.06 204 GLN A CA 1
ATOM 1661 C C . GLN A 1 204 ? 15.687 -9.715 -0.326 1.00 85.06 204 GLN A C 1
ATOM 1663 O O . GLN A 1 204 ? 16.519 -10.471 -0.826 1.00 85.06 204 GLN A O 1
ATOM 1668 N N . LEU A 1 205 ? 15.445 -8.492 -0.799 1.00 88.62 205 LEU A N 1
ATOM 1669 C CA . LEU A 1 205 ? 16.214 -7.832 -1.848 1.00 88.62 205 LEU A CA 1
ATOM 1670 C C . LEU A 1 205 ? 17.301 -6.936 -1.234 1.00 88.62 205 LEU A C 1
ATOM 1672 O O . LEU A 1 205 ? 17.018 -6.108 -0.372 1.00 88.62 205 LEU A O 1
ATOM 1676 N N . ASP A 1 206 ? 18.537 -7.068 -1.716 1.00 87.31 206 ASP A N 1
ATOM 1677 C CA . ASP A 1 206 ? 19.677 -6.235 -1.310 1.00 87.31 206 ASP A CA 1
ATOM 1678 C C . ASP A 1 206 ? 20.635 -5.929 -2.480 1.00 87.31 206 ASP A C 1
ATOM 1680 O O . ASP A 1 206 ? 20.435 -6.387 -3.607 1.00 87.31 206 ASP A O 1
ATOM 1684 N N . ASP A 1 207 ? 21.687 -5.147 -2.213 1.00 82.19 207 ASP A N 1
ATOM 1685 C CA . ASP A 1 207 ? 22.697 -4.727 -3.199 1.00 82.19 207 ASP A CA 1
ATOM 1686 C C . ASP A 1 207 ? 23.600 -5.865 -3.713 1.00 82.19 207 ASP A C 1
ATOM 1688 O O . ASP A 1 207 ? 24.410 -5.659 -4.616 1.00 82.19 207 ASP A O 1
ATOM 1692 N N . THR A 1 208 ? 23.461 -7.076 -3.171 1.00 85.56 208 THR A N 1
ATOM 1693 C CA . THR A 1 208 ? 24.172 -8.277 -3.630 1.00 85.56 208 THR A CA 1
ATOM 1694 C C . THR A 1 208 ? 23.304 -9.196 -4.486 1.00 85.56 208 THR A C 1
ATOM 1696 O O . THR A 1 208 ? 23.784 -10.219 -4.980 1.00 85.56 208 THR A O 1
ATOM 1699 N N . SER A 1 209 ? 22.030 -8.850 -4.672 1.00 88.31 209 SER A N 1
ATOM 1700 C CA . SER A 1 209 ? 21.075 -9.660 -5.420 1.00 88.31 209 SER A CA 1
ATOM 1701 C C . SER A 1 209 ? 21.410 -9.681 -6.916 1.00 88.31 209 SER A C 1
ATOM 1703 O O . SER A 1 209 ? 21.403 -8.652 -7.583 1.00 88.31 209 SER A O 1
ATOM 1705 N N . GLU A 1 210 ? 21.666 -10.873 -7.464 1.00 86.31 210 GLU A N 1
ATOM 1706 C CA . GLU A 1 210 ? 21.995 -11.067 -8.891 1.00 86.31 210 GLU A CA 1
ATOM 1707 C C . GLU A 1 210 ? 20.753 -11.304 -9.774 1.00 86.31 210 GLU A C 1
ATOM 1709 O O . GLU A 1 210 ? 20.837 -11.287 -11.001 1.00 86.31 210 GLU A O 1
ATOM 1714 N N . SER A 1 211 ? 19.587 -11.551 -9.169 1.00 85.81 211 SER A N 1
ATOM 1715 C CA . SER A 1 211 ? 18.323 -11.783 -9.876 1.00 85.81 211 SER A CA 1
ATOM 1716 C C . SER A 1 211 ? 17.122 -11.381 -9.015 1.00 85.81 211 SER A C 1
ATOM 1718 O O . SER A 1 211 ? 17.208 -11.509 -7.792 1.00 85.81 211 SER A O 1
ATOM 1720 N N . PRO A 1 212 ? 15.981 -10.988 -9.611 1.00 83.38 212 PRO A N 1
ATOM 1721 C CA . PRO A 1 212 ? 14.760 -10.714 -8.872 1.00 83.38 212 PRO A CA 1
ATOM 1722 C C . PRO A 1 212 ? 14.257 -11.927 -8.105 1.00 83.38 212 PRO A C 1
ATOM 1724 O O . PRO A 1 212 ? 14.460 -13.082 -8.493 1.00 83.38 212 PRO A O 1
ATOM 1727 N N . LEU A 1 213 ? 13.543 -11.639 -7.025 1.00 77.12 213 LEU A N 1
ATOM 1728 C CA . LEU A 1 213 ? 12.837 -12.646 -6.257 1.00 77.12 213 LEU A CA 1
ATOM 1729 C C . LEU A 1 213 ? 11.571 -13.073 -7.007 1.00 77.12 213 LEU A C 1
ATOM 1731 O O . LEU A 1 213 ? 10.878 -12.264 -7.624 1.00 77.12 213 LEU A O 1
ATOM 1735 N N . SER A 1 214 ? 11.264 -14.367 -6.934 1.00 68.88 214 SER A N 1
ATOM 1736 C CA . SER A 1 214 ? 10.058 -14.947 -7.527 1.00 68.88 214 SER A CA 1
ATOM 1737 C C . SER A 1 214 ? 9.127 -15.484 -6.440 1.00 68.88 214 SER A C 1
ATOM 1739 O O . SER A 1 214 ? 9.562 -15.928 -5.375 1.00 68.88 214 SER A O 1
ATOM 1741 N N . GLY A 1 215 ? 7.821 -15.474 -6.717 1.00 66.81 215 GLY A N 1
ATOM 1742 C CA . GLY A 1 215 ? 6.793 -16.034 -5.835 1.00 66.81 215 GLY A CA 1
ATOM 1743 C C . GLY A 1 215 ? 6.105 -15.023 -4.910 1.00 66.81 215 GLY A C 1
ATOM 1744 O O . GLY A 1 215 ? 6.208 -13.812 -5.087 1.00 66.81 215 GLY A O 1
ATOM 1745 N N . ALA A 1 216 ? 5.338 -15.548 -3.947 1.00 65.00 216 ALA A N 1
ATOM 1746 C CA . ALA A 1 216 ? 4.454 -14.774 -3.063 1.00 65.00 216 ALA A CA 1
ATOM 1747 C C . ALA A 1 216 ? 5.117 -14.307 -1.749 1.00 65.00 216 ALA A C 1
ATOM 1749 O O . ALA A 1 216 ? 4.483 -13.631 -0.947 1.00 65.00 216 ALA A O 1
ATOM 1750 N N . PHE A 1 217 ? 6.378 -14.681 -1.515 1.00 71.88 217 PHE A N 1
ATOM 1751 C CA . PHE A 1 217 ? 7.149 -14.334 -0.319 1.00 71.88 217 PHE A CA 1
ATOM 1752 C C . PHE A 1 217 ? 8.044 -13.125 -0.600 1.00 71.88 217 PHE A C 1
ATOM 1754 O O . PHE A 1 217 ? 9.249 -13.227 -0.450 1.00 71.88 217 PHE A O 1
ATOM 1761 N N . GLN A 1 218 ? 7.498 -12.014 -1.077 1.00 80.69 218 GLN A N 1
ATOM 1762 C CA . GLN A 1 218 ? 8.274 -10.795 -1.329 1.00 80.69 218 GLN A CA 1
ATOM 1763 C C . GLN A 1 218 ? 7.416 -9.565 -1.059 1.00 80.69 218 GLN A C 1
ATOM 1765 O O . GLN A 1 218 ? 6.188 -9.641 -1.114 1.00 80.69 218 GLN A O 1
ATOM 1770 N N . GLY A 1 219 ? 8.038 -8.435 -0.761 1.00 89.06 219 GLY A N 1
ATOM 1771 C CA . GLY A 1 219 ? 7.367 -7.150 -0.685 1.00 89.06 219 GLY A CA 1
ATOM 1772 C C . GLY A 1 219 ? 7.012 -6.635 -2.076 1.00 89.06 219 GLY A C 1
ATOM 1773 O O . GLY A 1 219 ? 7.680 -6.946 -3.067 1.00 89.06 219 GLY A O 1
ATOM 1774 N N . LEU A 1 220 ? 5.951 -5.836 -2.168 1.00 91.62 220 LEU A N 1
ATOM 1775 C CA . LEU A 1 220 ? 5.518 -5.279 -3.446 1.00 91.62 220 LEU A CA 1
ATOM 1776 C C . LEU A 1 220 ? 6.560 -4.312 -4.033 1.00 91.62 220 LEU A C 1
ATOM 1778 O O . LEU A 1 220 ? 6.776 -4.322 -5.247 1.00 91.62 220 LEU A O 1
ATOM 1782 N N . ALA A 1 221 ? 7.263 -3.565 -3.173 1.00 94.88 221 ALA A N 1
ATOM 1783 C CA . ALA A 1 221 ? 8.325 -2.661 -3.598 1.00 94.88 221 ALA A CA 1
ATOM 1784 C C . ALA A 1 221 ? 9.537 -3.413 -4.151 1.00 94.88 221 ALA A C 1
ATOM 1786 O O . ALA A 1 221 ? 10.073 -3.022 -5.184 1.00 94.88 221 ALA A O 1
ATOM 1787 N N . GLU A 1 222 ? 9.935 -4.510 -3.501 1.00 92.56 222 GLU A N 1
ATOM 1788 C CA . GLU A 1 222 ? 11.028 -5.381 -3.954 1.00 92.56 222 GLU A CA 1
ATOM 1789 C C . GLU A 1 222 ? 10.722 -5.950 -5.343 1.00 92.56 222 GLU A C 1
ATOM 1791 O O . GLU A 1 222 ? 11.540 -5.850 -6.260 1.00 92.56 222 GLU A O 1
ATOM 1796 N N . TYR A 1 223 ? 9.506 -6.477 -5.521 1.00 91.56 223 TYR A N 1
ATOM 1797 C CA . TYR A 1 223 ? 9.068 -7.026 -6.798 1.00 91.56 223 TYR A CA 1
ATOM 1798 C C . TYR A 1 223 ? 9.065 -5.968 -7.904 1.00 91.56 223 TYR A C 1
ATOM 1800 O O . TYR A 1 223 ? 9.610 -6.211 -8.983 1.00 91.56 223 TYR A O 1
ATOM 1808 N N . SER A 1 224 ? 8.471 -4.798 -7.641 1.00 94.44 224 SER A N 1
ATOM 1809 C CA . SER A 1 224 ? 8.390 -3.712 -8.619 1.00 94.44 224 SER A CA 1
ATOM 1810 C C . SER A 1 224 ? 9.782 -3.186 -8.990 1.00 94.44 224 SER A C 1
ATOM 1812 O O . SER A 1 224 ? 10.112 -3.090 -10.175 1.00 94.44 224 SER A O 1
ATOM 1814 N N . HIS A 1 225 ? 10.633 -2.946 -7.986 1.00 94.50 225 HIS A N 1
ATOM 1815 C CA . HIS A 1 225 ? 11.992 -2.445 -8.169 1.00 94.50 225 HIS A CA 1
ATOM 1816 C C . HIS A 1 225 ? 12.842 -3.400 -9.009 1.00 94.50 225 HIS A C 1
ATOM 1818 O O . HIS A 1 225 ? 13.497 -2.963 -9.952 1.00 94.50 225 HIS A O 1
ATOM 1824 N N . ALA A 1 226 ? 12.842 -4.695 -8.678 1.00 92.31 226 ALA A N 1
ATOM 1825 C CA . ALA A 1 226 ? 13.758 -5.657 -9.281 1.00 92.31 226 ALA A CA 1
ATOM 1826 C C . ALA A 1 226 ? 13.333 -6.124 -10.682 1.00 92.31 226 ALA A C 1
ATOM 1828 O O . ALA A 1 226 ? 14.195 -6.531 -11.459 1.00 92.31 226 ALA A O 1
ATOM 1829 N N . ASN A 1 227 ? 12.036 -6.078 -11.019 1.00 92.38 227 ASN A N 1
ATOM 1830 C CA . ASN A 1 227 ? 11.514 -6.647 -12.270 1.00 92.38 227 ASN A CA 1
ATOM 1831 C C . ASN A 1 227 ? 11.211 -5.620 -13.365 1.00 92.38 227 ASN A C 1
ATOM 1833 O O . ASN A 1 227 ? 11.158 -5.993 -14.538 1.00 92.38 227 ASN A O 1
ATOM 1837 N N . PHE A 1 228 ? 11.019 -4.348 -13.015 1.00 94.94 228 PHE A N 1
ATOM 1838 C CA . PHE A 1 228 ? 10.548 -3.326 -13.949 1.00 94.94 228 PHE A CA 1
ATOM 1839 C C . PHE A 1 228 ? 11.450 -2.093 -13.948 1.00 94.94 228 PHE A C 1
ATOM 1841 O O . PHE A 1 228 ? 12.238 -1.853 -13.038 1.00 94.94 228 PHE A O 1
ATOM 1848 N N . LEU A 1 229 ? 11.345 -1.307 -15.015 1.00 95.81 229 LEU A N 1
ATOM 1849 C CA . LEU A 1 229 ? 12.099 -0.068 -15.212 1.00 95.81 229 LEU A CA 1
ATOM 1850 C C . LEU A 1 229 ? 11.172 1.143 -15.103 1.00 95.81 229 LEU A C 1
ATOM 1852 O O . LEU A 1 229 ? 9.975 1.029 -15.338 1.00 95.81 229 LEU A O 1
ATOM 1856 N N . SER A 1 230 ? 11.730 2.319 -14.832 1.00 95.56 230 SER A N 1
ATOM 1857 C CA . SER A 1 230 ? 10.998 3.588 -14.879 1.00 95.56 230 SER A CA 1
ATOM 1858 C C . SER A 1 230 ? 11.686 4.586 -15.815 1.00 95.56 230 SER A C 1
ATOM 1860 O O . SER A 1 230 ? 12.857 4.416 -16.161 1.00 95.56 230 SER A O 1
ATOM 1862 N N . ASN A 1 231 ? 10.959 5.611 -16.261 1.00 92.88 231 ASN A N 1
ATOM 1863 C CA . ASN A 1 231 ? 11.332 6.444 -17.406 1.00 92.88 231 ASN A CA 1
ATOM 1864 C C . ASN A 1 231 ? 12.693 7.156 -17.303 1.00 92.88 231 ASN A C 1
ATOM 1866 O O . ASN A 1 231 ? 13.409 7.228 -18.302 1.00 92.88 231 ASN A O 1
ATOM 1870 N N . HIS A 1 232 ? 13.082 7.655 -16.128 1.00 90.88 232 HIS A N 1
ATOM 1871 C CA . HIS A 1 232 ? 14.360 8.351 -15.930 1.00 90.88 232 HIS A CA 1
ATOM 1872 C C . HIS A 1 232 ? 15.411 7.523 -15.184 1.00 90.88 232 HIS A C 1
ATOM 1874 O O . HIS A 1 232 ? 16.523 8.009 -14.980 1.00 90.88 232 HIS A O 1
ATOM 1880 N N . THR A 1 233 ? 15.102 6.277 -14.808 1.00 92.94 233 THR A N 1
ATOM 1881 C CA . THR A 1 233 ? 16.056 5.367 -14.141 1.00 92.94 233 THR A CA 1
ATOM 1882 C C . THR A 1 233 ? 16.195 4.019 -14.851 1.00 92.94 233 THR A C 1
ATOM 1884 O O . THR A 1 233 ? 16.547 2.997 -14.246 1.00 92.94 233 THR A O 1
ATOM 1887 N N . ILE A 1 234 ? 15.951 4.013 -16.167 1.00 93.62 234 ILE A N 1
ATOM 1888 C CA . ILE A 1 234 ? 16.210 2.865 -17.037 1.00 93.62 234 ILE A CA 1
ATOM 1889 C C . ILE A 1 234 ? 17.662 2.413 -16.844 1.00 93.62 234 ILE A C 1
ATOM 1891 O O . ILE A 1 234 ? 18.589 3.153 -17.169 1.00 93.62 234 ILE A O 1
ATOM 1895 N N . PHE A 1 235 ? 17.839 1.208 -16.294 1.00 92.06 235 PHE A N 1
ATOM 1896 C CA . PHE A 1 235 ? 19.139 0.625 -15.952 1.00 92.06 235 PHE A CA 1
ATOM 1897 C C . PHE A 1 235 ? 20.019 1.513 -15.049 1.00 92.06 235 PHE A C 1
ATOM 1899 O O . PHE A 1 235 ? 21.244 1.454 -15.105 1.00 92.06 235 PHE A O 1
ATOM 1906 N N . GLY A 1 236 ? 19.392 2.352 -14.216 1.00 90.06 236 GLY A N 1
ATOM 1907 C CA . GLY A 1 236 ? 20.071 3.182 -13.213 1.00 90.06 236 GLY A CA 1
ATOM 1908 C C . GLY A 1 236 ? 20.427 2.449 -11.913 1.00 90.06 236 GLY A C 1
ATOM 1909 O O . GLY A 1 236 ? 21.046 3.049 -11.040 1.00 90.06 236 GLY A O 1
ATOM 1910 N N . PHE A 1 237 ? 20.032 1.181 -11.792 1.00 90.06 237 PHE A N 1
ATOM 1911 C CA . PHE A 1 237 ? 20.274 0.290 -10.653 1.00 90.06 237 PHE A CA 1
ATOM 1912 C C . PHE A 1 237 ? 20.746 -1.072 -11.174 1.00 90.06 237 PHE A C 1
ATOM 1914 O O . PHE A 1 237 ? 20.539 -1.368 -12.353 1.00 90.06 237 PHE A O 1
ATOM 1921 N N . ASP A 1 238 ? 21.330 -1.893 -10.299 1.00 88.12 238 ASP A N 1
ATOM 1922 C CA . ASP A 1 238 ? 21.885 -3.203 -10.667 1.00 88.12 238 ASP A CA 1
ATOM 1923 C C . ASP A 1 238 ? 20.816 -4.178 -11.181 1.00 88.12 238 ASP A C 1
ATOM 1925 O O . ASP A 1 238 ? 21.076 -4.949 -12.103 1.00 88.12 238 ASP A O 1
ATOM 1929 N N . LEU A 1 239 ? 19.593 -4.099 -10.642 1.00 89.12 239 LEU A N 1
ATOM 1930 C CA . LEU A 1 239 ? 18.439 -4.858 -11.119 1.00 89.12 239 LEU A CA 1
ATOM 1931 C C . LEU A 1 239 ? 17.326 -3.935 -11.646 1.00 89.12 239 LEU A C 1
ATOM 1933 O O . LEU A 1 239 ? 17.068 -2.880 -11.058 1.00 89.12 239 LEU A O 1
ATOM 1937 N N . PRO A 1 240 ? 16.618 -4.326 -12.723 1.00 88.94 240 PRO A N 1
ATOM 1938 C CA . PRO A 1 240 ? 17.042 -5.319 -13.712 1.00 88.94 240 PRO A CA 1
ATOM 1939 C C . PRO A 1 240 ? 18.392 -4.963 -14.357 1.00 88.94 240 PRO A C 1
ATOM 1941 O O . PRO A 1 240 ? 18.649 -3.785 -14.612 1.00 88.94 240 PRO A O 1
ATOM 1944 N N . GLU A 1 241 ? 19.216 -5.970 -14.664 1.00 85.06 241 GLU A N 1
ATOM 1945 C CA . GLU A 1 241 ? 20.546 -5.756 -15.247 1.00 85.06 241 GLU A CA 1
ATOM 1946 C C . GLU A 1 241 ? 20.449 -5.073 -16.620 1.00 85.06 241 GLU A C 1
ATOM 1948 O O . GLU A 1 241 ? 19.632 -5.442 -17.474 1.00 85.06 241 GLU A O 1
ATOM 1953 N N . ALA A 1 242 ? 21.318 -4.086 -16.853 1.00 82.19 242 ALA A N 1
ATOM 1954 C CA . ALA A 1 242 ? 21.521 -3.534 -18.184 1.00 82.19 242 ALA A CA 1
ATOM 1955 C C . ALA A 1 242 ? 22.033 -4.638 -19.121 1.00 82.19 242 ALA A C 1
ATOM 1957 O O . ALA A 1 242 ? 23.006 -5.317 -18.793 1.00 82.19 242 ALA A O 1
ATOM 1958 N N . PRO A 1 243 ? 21.464 -4.812 -20.321 1.00 77.31 243 PRO A N 1
ATOM 1959 C CA . PRO A 1 243 ? 21.994 -5.803 -21.242 1.00 77.31 243 PRO A CA 1
ATOM 1960 C C . PRO A 1 243 ? 23.420 -5.425 -21.656 1.00 77.31 243 PRO A C 1
ATOM 1962 O O . PRO A 1 243 ? 23.736 -4.263 -21.938 1.00 77.31 243 PRO A O 1
ATOM 1965 N N . SER A 1 244 ? 24.274 -6.438 -21.770 1.00 71.44 244 SER A N 1
ATOM 1966 C CA . SER A 1 244 ? 25.547 -6.288 -22.466 1.00 71.44 244 SER A CA 1
ATOM 1967 C C . SER A 1 244 ? 25.268 -6.061 -23.951 1.00 71.44 244 SER A C 1
ATOM 1969 O O . SER A 1 244 ? 24.801 -6.954 -24.658 1.00 71.44 244 SER A O 1
ATOM 1971 N N . TRP A 1 245 ? 25.530 -4.845 -24.429 1.00 64.94 245 TRP A N 1
ATOM 1972 C CA . TRP A 1 245 ? 25.490 -4.573 -25.859 1.00 64.94 245 TRP A CA 1
ATOM 1973 C C . TRP A 1 245 ? 26.641 -5.293 -26.540 1.00 64.94 245 TRP A C 1
ATOM 1975 O O . TRP A 1 245 ? 27.811 -4.984 -26.309 1.00 64.94 245 TRP A O 1
ATOM 1985 N N . ASP A 1 246 ? 26.290 -6.243 -27.398 1.00 58.16 246 ASP A N 1
ATOM 1986 C CA . ASP A 1 246 ? 27.216 -6.733 -28.404 1.00 58.16 246 ASP A CA 1
ATOM 1987 C C . ASP A 1 246 ? 27.400 -5.629 -29.460 1.00 58.16 246 ASP A C 1
ATOM 1989 O O . ASP A 1 246 ? 26.462 -4.895 -29.773 1.00 58.16 246 ASP A O 1
ATOM 1993 N N . GLU A 1 247 ? 28.597 -5.484 -30.037 1.00 58.25 247 GLU A N 1
ATOM 1994 C CA . GLU A 1 247 ? 28.889 -4.448 -31.054 1.00 58.25 247 GLU A CA 1
ATOM 1995 C C . GLU A 1 247 ? 28.063 -4.643 -32.355 1.00 58.25 247 GLU A C 1
ATOM 1997 O O . GLU A 1 247 ? 28.154 -3.854 -33.301 1.00 58.25 247 GLU A O 1
ATOM 2002 N N . ASN A 1 248 ? 27.245 -5.698 -32.402 1.00 63.03 248 ASN A N 1
ATOM 2003 C CA . ASN A 1 248 ? 26.429 -6.135 -33.520 1.00 63.03 248 ASN A CA 1
ATOM 2004 C C . ASN A 1 248 ? 24.965 -5.684 -33.367 1.00 63.03 248 ASN A C 1
ATOM 2006 O O . ASN A 1 248 ? 24.439 -5.628 -32.257 1.00 63.03 248 ASN A O 1
ATOM 2010 N N . PRO A 1 249 ? 24.264 -5.391 -34.478 1.00 64.56 249 PRO A N 1
ATOM 2011 C CA . PRO A 1 249 ? 22.832 -5.126 -34.419 1.00 64.56 249 PRO A CA 1
ATOM 2012 C C . PRO A 1 249 ? 22.084 -6.378 -33.918 1.00 64.56 249 PRO A C 1
ATOM 2014 O O . PRO A 1 249 ? 22.547 -7.489 -34.195 1.00 64.56 249 PRO A O 1
ATOM 2017 N N . PRO A 1 250 ? 20.921 -6.223 -33.252 1.00 69.06 250 PRO A N 1
ATOM 2018 C CA . PRO A 1 250 ? 20.105 -7.350 -32.811 1.00 69.06 250 PRO A CA 1
ATOM 2019 C C . PRO A 1 250 ? 19.845 -8.332 -33.957 1.00 69.06 250 PRO A C 1
ATOM 2021 O O . PRO A 1 250 ? 19.377 -7.935 -35.031 1.00 69.06 250 PRO A O 1
ATOM 2024 N N . ASP A 1 251 ? 20.141 -9.612 -33.736 1.00 75.38 251 ASP A N 1
ATOM 2025 C CA . ASP A 1 251 ? 19.735 -10.671 -34.655 1.00 75.38 251 ASP A CA 1
ATOM 2026 C C . ASP A 1 251 ? 18.211 -10.828 -34.562 1.00 75.38 251 ASP A C 1
ATOM 2028 O O . ASP A 1 251 ? 17.654 -11.016 -33.482 1.00 75.38 251 ASP A O 1
ATOM 2032 N N . TYR A 1 252 ? 17.525 -10.764 -35.705 1.00 76.06 252 TYR A N 1
ATOM 2033 C CA . TYR A 1 252 ? 16.069 -10.927 -35.793 1.00 76.06 252 TYR A CA 1
ATOM 2034 C C . TYR A 1 252 ? 15.561 -12.287 -35.299 1.00 76.06 252 TYR A C 1
ATOM 2036 O O . TYR A 1 252 ? 14.359 -12.462 -35.112 1.00 76.06 252 TYR A O 1
ATOM 2044 N N . SER A 1 253 ? 16.459 -13.258 -35.145 1.00 81.00 253 SER A N 1
ATOM 2045 C CA . SER A 1 253 ? 16.172 -14.583 -34.605 1.00 81.00 253 SER A CA 1
ATOM 2046 C C . SER A 1 253 ? 16.569 -14.754 -33.138 1.00 81.00 253 SER A C 1
ATOM 2048 O O . SER A 1 253 ? 16.290 -15.811 -32.569 1.00 81.00 253 SER A O 1
ATOM 2050 N N . ASP A 1 254 ? 17.194 -13.747 -32.518 1.00 83.94 254 ASP A N 1
ATOM 2051 C CA . ASP A 1 254 ? 17.576 -13.819 -31.111 1.00 83.94 254 ASP A CA 1
ATOM 2052 C C . ASP A 1 254 ? 16.314 -13.779 -30.227 1.00 83.94 254 ASP A C 1
ATOM 2054 O O . ASP A 1 254 ? 15.555 -12.804 -30.271 1.00 83.94 254 ASP A O 1
ATOM 2058 N N . PRO A 1 255 ? 16.064 -14.828 -29.415 1.00 85.12 255 PRO A N 1
ATOM 2059 C CA . PRO A 1 255 ? 14.871 -14.923 -28.579 1.00 85.12 255 PRO A CA 1
ATOM 2060 C C . PRO A 1 255 ? 14.799 -13.856 -27.480 1.00 85.12 255 PRO A C 1
ATOM 2062 O O . PRO A 1 255 ? 13.743 -13.713 -26.866 1.00 85.12 255 PRO A O 1
ATOM 2065 N N . LYS A 1 256 ? 15.885 -13.115 -27.221 1.00 84.75 256 LYS A N 1
ATOM 2066 C CA . LYS A 1 256 ? 15.912 -11.993 -26.273 1.00 84.75 256 LYS A CA 1
ATOM 2067 C C . LYS A 1 256 ? 15.119 -10.780 -26.748 1.00 84.75 256 LYS A C 1
ATOM 2069 O O . LYS A 1 256 ? 14.830 -9.906 -25.935 1.00 84.75 256 LYS A O 1
ATOM 2074 N N . TYR A 1 257 ? 14.777 -10.706 -28.034 1.00 87.75 257 TYR A N 1
ATOM 2075 C CA . TYR A 1 257 ? 14.054 -9.574 -28.599 1.00 87.75 257 TYR A CA 1
ATOM 2076 C C . TYR A 1 257 ? 12.669 -9.976 -29.110 1.00 87.75 257 TYR A C 1
ATOM 2078 O O . TYR A 1 257 ? 12.462 -11.065 -29.647 1.00 87.75 257 TYR A O 1
ATOM 2086 N N . VAL A 1 258 ? 11.718 -9.052 -28.993 1.00 90.88 258 VAL A N 1
ATOM 2087 C CA . VAL A 1 258 ? 10.440 -9.087 -29.709 1.00 90.88 258 VAL A CA 1
ATOM 2088 C C . VAL A 1 258 ? 10.504 -8.065 -30.833 1.00 90.88 258 VAL A C 1
ATOM 2090 O O . VAL A 1 258 ? 10.830 -6.897 -30.617 1.00 90.88 258 VAL A O 1
ATOM 2093 N N . PHE A 1 259 ? 10.186 -8.512 -32.045 1.00 89.75 259 PHE A N 1
ATOM 2094 C CA . PHE A 1 259 ? 10.111 -7.659 -33.223 1.00 89.75 259 PHE A CA 1
ATOM 2095 C C . PHE A 1 259 ? 8.662 -7.544 -33.663 1.00 89.75 259 PHE A C 1
ATOM 2097 O O . PHE A 1 259 ? 8.056 -8.539 -34.059 1.00 89.75 259 PHE A O 1
ATOM 2104 N N . GLU A 1 260 ? 8.137 -6.327 -33.664 1.00 90.75 260 GLU A N 1
ATOM 2105 C CA . GLU A 1 260 ? 6.776 -6.062 -34.118 1.00 90.75 260 GLU A CA 1
ATOM 2106 C C . GLU A 1 260 ? 6.762 -5.064 -35.267 1.00 90.75 260 GLU A C 1
ATOM 2108 O O . GLU A 1 260 ? 7.580 -4.147 -35.327 1.00 90.75 260 GLU A O 1
ATOM 2113 N N . ASP A 1 261 ? 5.832 -5.249 -36.199 1.00 88.56 261 ASP A N 1
ATOM 2114 C CA . ASP A 1 261 ? 5.617 -4.333 -37.310 1.00 88.56 261 ASP A CA 1
ATOM 2115 C C . ASP A 1 261 ? 4.327 -3.547 -37.074 1.00 88.56 261 ASP A C 1
ATOM 2117 O O . ASP A 1 261 ? 3.246 -4.128 -36.978 1.00 88.56 261 ASP A O 1
ATOM 2121 N N . GLU A 1 262 ? 4.425 -2.219 -37.029 1.00 85.94 262 GLU A N 1
ATOM 2122 C CA . GLU A 1 262 ? 3.259 -1.340 -36.956 1.00 85.94 262 GLU A CA 1
ATOM 2123 C C . GLU A 1 262 ? 3.227 -0.376 -38.140 1.00 85.94 262 GLU A C 1
ATOM 2125 O O . GLU A 1 262 ? 4.247 0.175 -38.572 1.00 85.94 262 GLU A O 1
ATOM 2130 N N . ASN A 1 263 ? 2.028 -0.136 -38.670 1.00 86.25 263 ASN A N 1
ATOM 2131 C CA . ASN A 1 263 ? 1.837 0.840 -39.732 1.00 86.25 263 ASN A CA 1
ATOM 2132 C C . ASN A 1 263 ? 1.656 2.237 -39.129 1.00 86.25 263 ASN A C 1
ATOM 2134 O O . ASN A 1 263 ? 0.593 2.570 -38.607 1.00 86.25 263 ASN A O 1
ATOM 2138 N N . ILE A 1 264 ? 2.685 3.079 -39.238 1.00 82.75 264 ILE A N 1
ATOM 2139 C CA . ILE A 1 264 ? 2.644 4.464 -38.763 1.00 82.75 264 ILE A CA 1
ATOM 2140 C C . ILE A 1 264 ? 2.762 5.412 -39.945 1.00 82.75 264 ILE A C 1
ATOM 2142 O O . ILE A 1 264 ? 3.758 5.408 -40.673 1.00 82.75 264 ILE A O 1
ATOM 2146 N N . ASN A 1 265 ? 1.761 6.280 -40.109 1.00 86.50 265 ASN A N 1
ATOM 2147 C CA . ASN A 1 265 ? 1.707 7.267 -41.190 1.00 86.50 265 ASN A CA 1
ATOM 2148 C C . ASN A 1 265 ? 1.924 6.628 -42.575 1.00 86.50 265 ASN A C 1
ATOM 2150 O O . ASN A 1 265 ? 2.700 7.140 -43.387 1.00 86.50 265 ASN A O 1
ATOM 2154 N N . LEU A 1 266 ? 1.242 5.503 -42.833 1.00 86.31 266 LEU A N 1
ATOM 2155 C CA . LEU A 1 266 ? 1.316 4.733 -44.082 1.00 86.31 266 LEU A CA 1
ATOM 2156 C C . LEU A 1 266 ? 2.697 4.115 -44.360 1.00 86.31 266 LEU A C 1
ATOM 2158 O O . LEU A 1 266 ? 3.031 3.838 -45.513 1.00 86.31 266 LEU A O 1
ATOM 2162 N N . ARG A 1 267 ? 3.522 3.920 -43.327 1.00 83.50 267 ARG A N 1
ATOM 2163 C CA . ARG A 1 267 ? 4.811 3.232 -43.431 1.00 83.50 267 ARG A CA 1
ATOM 2164 C C . ARG A 1 267 ? 4.893 2.133 -42.393 1.00 83.50 267 ARG A C 1
ATOM 2166 O O . ARG A 1 267 ? 4.670 2.396 -41.215 1.00 83.50 267 ARG A O 1
ATOM 2173 N N . ASP A 1 268 ? 5.299 0.952 -42.835 1.00 85.00 268 ASP A N 1
ATOM 2174 C CA . ASP A 1 268 ? 5.617 -0.137 -41.923 1.00 85.00 268 ASP A CA 1
ATOM 2175 C C . ASP A 1 268 ? 6.899 0.225 -41.174 1.00 85.00 268 ASP A C 1
ATOM 2177 O O . ASP A 1 268 ? 7.936 0.574 -41.758 1.00 85.00 268 ASP A O 1
ATOM 2181 N N . ARG A 1 269 ? 6.782 0.247 -39.854 1.00 84.00 269 ARG A N 1
ATOM 2182 C CA . ARG A 1 269 ? 7.859 0.523 -38.919 1.00 84.00 269 ARG A CA 1
ATOM 2183 C C . ARG A 1 269 ? 8.057 -0.724 -38.088 1.00 84.00 269 ARG A C 1
ATOM 2185 O O . ARG A 1 269 ? 7.094 -1.263 -37.557 1.00 84.00 269 ARG A O 1
ATOM 2192 N N . LYS A 1 270 ? 9.312 -1.141 -37.976 1.00 85.12 270 LYS A N 1
ATOM 2193 C CA . LYS A 1 270 ? 9.687 -2.231 -37.096 1.00 85.12 270 LYS A CA 1
ATOM 2194 C C . LYS A 1 270 ? 10.081 -1.668 -35.739 1.00 85.12 270 LYS A C 1
ATOM 2196 O O . LYS A 1 270 ? 10.927 -0.775 -35.665 1.00 85.12 270 LYS A O 1
ATOM 2201 N N . PHE A 1 271 ? 9.452 -2.193 -34.706 1.00 88.38 271 PHE A N 1
ATOM 2202 C CA . PHE A 1 271 ? 9.712 -1.919 -33.306 1.00 88.38 271 PHE A CA 1
ATOM 2203 C C . PHE A 1 271 ? 10.473 -3.096 -32.726 1.00 88.38 271 PHE A C 1
ATOM 2205 O O . PHE A 1 271 ? 10.238 -4.246 -33.100 1.00 88.38 271 PHE A O 1
ATOM 2212 N N . ILE A 1 272 ? 11.424 -2.779 -31.860 1.00 88.88 272 ILE A N 1
ATOM 2213 C CA . ILE A 1 272 ? 12.287 -3.754 -31.215 1.00 88.88 272 ILE A CA 1
ATOM 2214 C C . ILE A 1 272 ? 12.082 -3.568 -29.722 1.00 88.88 272 ILE A C 1
ATOM 2216 O O . ILE A 1 272 ? 12.247 -2.460 -29.209 1.00 88.88 272 ILE A O 1
ATOM 2220 N N . TYR A 1 273 ? 11.730 -4.647 -29.048 1.00 91.88 273 TYR A N 1
ATOM 2221 C CA . TYR A 1 273 ? 11.618 -4.704 -27.602 1.00 91.88 273 TYR A CA 1
ATOM 2222 C C . TYR A 1 273 ? 12.598 -5.742 -27.087 1.00 91.88 273 TYR A C 1
ATOM 2224 O O . TYR A 1 273 ? 12.823 -6.757 -27.745 1.00 91.88 273 TYR A O 1
ATOM 2232 N N . MET A 1 274 ? 13.176 -5.500 -25.920 1.00 90.31 274 MET A N 1
ATOM 2233 C CA . MET A 1 274 ? 13.830 -6.568 -25.173 1.00 90.31 274 MET A CA 1
ATOM 2234 C C . MET A 1 274 ? 12.786 -7.312 -24.363 1.00 90.31 274 MET A C 1
ATOM 2236 O O . MET A 1 274 ? 11.878 -6.683 -23.823 1.00 90.31 274 MET A O 1
ATOM 2240 N N . LYS A 1 275 ? 12.952 -8.628 -24.263 1.00 91.44 275 LYS A N 1
ATOM 2241 C CA . LYS A 1 275 ? 12.290 -9.444 -23.251 1.00 91.44 275 LYS A CA 1
ATOM 2242 C C . LYS A 1 275 ? 13.009 -9.292 -21.925 1.00 91.44 275 LYS A C 1
ATOM 2244 O O . LYS A 1 275 ? 14.221 -9.062 -21.890 1.00 91.44 275 LYS A O 1
ATOM 2249 N N . SER A 1 276 ? 12.272 -9.468 -20.839 1.00 89.06 276 SER A N 1
ATOM 2250 C CA . SER A 1 276 ? 12.888 -9.612 -19.529 1.00 89.06 276 SER A CA 1
ATOM 2251 C C . SER A 1 276 ? 13.803 -10.845 -19.530 1.00 89.06 276 SER A C 1
ATOM 2253 O O . SER A 1 276 ? 13.438 -11.879 -20.100 1.00 89.06 276 SER A O 1
ATOM 2255 N N . PRO A 1 277 ? 14.993 -10.766 -18.910 1.00 78.88 277 PRO A N 1
ATOM 2256 C CA . PRO A 1 277 ? 15.885 -11.916 -18.793 1.00 78.88 277 PRO A CA 1
ATOM 2257 C C . PRO A 1 277 ? 15.380 -12.965 -17.786 1.00 78.88 277 PRO A C 1
ATOM 2259 O O . PRO A 1 277 ? 15.965 -14.045 -17.692 1.00 78.88 277 PRO A O 1
ATOM 2262 N N . TYR A 1 278 ? 14.310 -12.670 -17.041 1.00 83.69 278 TYR A N 1
ATOM 2263 C CA . TYR A 1 278 ? 13.796 -13.505 -15.957 1.00 83.69 278 TYR A CA 1
ATOM 2264 C C . TYR A 1 278 ? 12.585 -14.335 -16.390 1.00 83.69 278 TYR A C 1
ATOM 2266 O O . TYR A 1 278 ? 11.798 -13.929 -17.245 1.00 83.69 278 TYR A O 1
ATOM 2274 N N . SER A 1 279 ? 12.431 -15.523 -15.800 1.00 73.19 279 SER A N 1
ATOM 2275 C CA . SER A 1 279 ? 11.440 -16.523 -16.229 1.00 73.19 279 SER A CA 1
ATOM 2276 C C . SER A 1 279 ? 9.978 -16.109 -16.041 1.00 73.19 279 SER A C 1
ATOM 2278 O O . SER A 1 279 ? 9.112 -16.631 -16.736 1.00 73.19 279 SER A O 1
ATOM 2280 N N . ASP A 1 280 ? 9.706 -15.212 -15.099 1.00 73.88 280 ASP A N 1
ATOM 2281 C CA . ASP A 1 280 ? 8.400 -14.618 -14.797 1.00 73.88 280 ASP A CA 1
ATOM 2282 C C . ASP A 1 280 ? 8.282 -13.169 -15.297 1.00 73.88 280 ASP A C 1
ATOM 2284 O O . ASP A 1 280 ? 7.298 -12.485 -15.018 1.00 73.88 280 ASP A O 1
ATOM 2288 N N . GLY A 1 281 ? 9.268 -12.702 -16.063 1.00 83.56 281 GLY A N 1
ATOM 2289 C CA . GLY A 1 281 ? 9.278 -11.364 -16.625 1.00 83.56 281 GLY A CA 1
ATOM 2290 C C . GLY A 1 281 ? 8.346 -11.186 -17.827 1.00 83.56 281 GLY A C 1
ATOM 2291 O O . GLY A 1 281 ? 7.578 -12.071 -18.203 1.00 83.56 281 GLY A O 1
ATOM 2292 N N . VAL A 1 282 ? 8.405 -10.001 -18.430 1.00 90.94 282 VAL A N 1
ATOM 2293 C CA . VAL A 1 282 ? 7.525 -9.599 -19.536 1.00 90.94 282 VAL A CA 1
ATOM 2294 C C . VAL A 1 282 ? 8.190 -9.705 -20.911 1.00 90.94 282 VAL A C 1
ATOM 2296 O O . VAL A 1 282 ? 9.416 -9.632 -21.032 1.00 90.94 282 VAL A O 1
ATOM 2299 N N . ASP A 1 283 ? 7.374 -9.833 -21.960 1.00 92.75 283 ASP A N 1
ATOM 2300 C CA . ASP A 1 283 ? 7.842 -9.886 -23.349 1.00 92.75 283 ASP A CA 1
ATOM 2301 C C . ASP A 1 283 ? 8.253 -8.495 -23.860 1.00 92.75 283 ASP A C 1
ATOM 2303 O O . ASP A 1 283 ? 9.278 -8.356 -24.528 1.00 92.75 283 ASP A O 1
ATOM 2307 N N . HIS A 1 284 ? 7.492 -7.458 -23.511 1.00 94.44 284 HIS A N 1
ATOM 2308 C CA . HIS A 1 284 ? 7.800 -6.059 -23.795 1.00 94.44 284 HIS A CA 1
ATOM 2309 C C . HIS A 1 284 ? 8.442 -5.415 -22.566 1.00 94.44 284 HIS A C 1
ATOM 2311 O O . HIS A 1 284 ? 7.855 -4.560 -21.914 1.00 94.44 284 HIS A O 1
ATOM 2317 N N . PHE A 1 285 ? 9.663 -5.825 -22.223 1.00 94.88 285 PHE A N 1
ATOM 2318 C CA . PHE A 1 285 ? 10.348 -5.298 -21.041 1.00 94.88 285 PHE A CA 1
ATOM 2319 C C . PHE A 1 285 ? 10.805 -3.854 -21.229 1.00 94.88 285 PHE A C 1
ATOM 2321 O O . PHE A 1 285 ? 10.577 -3.006 -20.379 1.00 94.88 285 PHE A O 1
ATOM 2328 N N . VAL A 1 286 ? 11.407 -3.530 -22.368 1.00 93.69 286 VAL A N 1
ATOM 2329 C CA . VAL A 1 286 ? 11.741 -2.143 -22.705 1.00 93.69 286 VAL A CA 1
ATOM 2330 C C . VAL A 1 286 ? 11.865 -1.999 -24.206 1.00 93.69 286 VAL A C 1
ATOM 2332 O O . VAL A 1 286 ? 12.312 -2.918 -24.899 1.00 93.69 286 VAL A O 1
ATOM 2335 N N . ARG A 1 287 ? 11.477 -0.841 -24.733 1.00 92.19 287 ARG A N 1
ATOM 2336 C CA . ARG A 1 287 ? 11.591 -0.570 -26.159 1.00 92.19 287 ARG A CA 1
ATOM 2337 C C . ARG A 1 287 ? 12.981 -0.048 -26.502 1.00 92.19 287 ARG A C 1
ATOM 2339 O O . ARG A 1 287 ? 13.464 0.910 -25.900 1.00 92.19 287 ARG A O 1
ATOM 2346 N N . CYS A 1 288 ? 13.587 -0.635 -27.527 1.00 86.94 288 CYS A N 1
ATOM 2347 C CA . CYS A 1 288 ? 14.846 -0.187 -28.106 1.00 86.94 288 CYS A CA 1
ATOM 2348 C C . CYS A 1 288 ? 14.595 0.894 -29.170 1.00 86.94 288 CYS A C 1
ATOM 2350 O O . CYS A 1 288 ? 13.787 0.740 -30.090 1.00 86.94 288 CYS A O 1
ATOM 2352 N N . GLY A 1 289 ? 15.300 2.009 -29.029 1.00 76.25 289 GLY A N 1
ATOM 2353 C CA . GLY A 1 289 ? 15.311 3.146 -29.934 1.00 76.25 289 GLY A CA 1
ATOM 2354 C C . GLY A 1 289 ? 16.175 2.925 -31.176 1.00 76.25 289 GLY A C 1
ATOM 2355 O O . GLY A 1 289 ? 16.648 1.828 -31.467 1.00 76.25 289 GLY A O 1
ATOM 2356 N N . ILE A 1 290 ? 16.362 4.006 -31.937 1.00 62.78 290 ILE A N 1
ATOM 2357 C CA . ILE A 1 290 ? 17.107 3.997 -33.201 1.00 62.78 290 ILE A CA 1
ATOM 2358 C C . ILE A 1 290 ? 18.570 3.634 -32.927 1.00 62.78 290 ILE A C 1
ATOM 2360 O O . ILE A 1 290 ? 19.266 4.360 -32.226 1.00 62.78 290 ILE A O 1
ATOM 2364 N N . LEU A 1 291 ? 19.028 2.540 -33.536 1.00 62.31 291 LEU A N 1
ATOM 2365 C CA . LEU A 1 291 ? 20.428 2.126 -33.540 1.00 62.31 291 LEU A CA 1
ATOM 2366 C C . LEU A 1 291 ? 21.252 3.157 -34.334 1.00 62.31 291 LEU A C 1
ATOM 2368 O O . LEU A 1 291 ? 21.198 3.180 -35.569 1.00 62.31 291 LEU A O 1
ATOM 2372 N N . HIS A 1 292 ? 21.994 4.031 -33.655 1.00 57.38 292 HIS A N 1
ATOM 2373 C CA . HIS A 1 292 ? 22.871 4.997 -34.322 1.00 57.38 292 HIS A CA 1
ATOM 2374 C C . HIS A 1 292 ? 24.281 4.435 -34.464 1.00 57.38 292 HIS A C 1
ATOM 2376 O O . HIS A 1 292 ? 24.910 4.075 -33.477 1.00 57.38 292 HIS A O 1
ATOM 2382 N N . LEU A 1 293 ? 24.798 4.402 -35.695 1.00 62.41 293 LEU A N 1
ATOM 2383 C CA . LEU A 1 293 ? 26.189 4.037 -35.948 1.00 62.41 293 LEU A CA 1
ATOM 2384 C C . LEU A 1 293 ? 27.092 5.202 -35.515 1.00 62.41 293 LEU A C 1
ATOM 2386 O O . LEU A 1 293 ? 27.194 6.210 -36.221 1.00 62.41 293 LEU A O 1
ATOM 2390 N N . MET A 1 294 ? 27.723 5.085 -34.350 1.00 59.44 294 MET A N 1
ATOM 2391 C CA . MET A 1 294 ? 28.641 6.091 -33.824 1.00 59.44 294 MET A CA 1
ATOM 2392 C C . MET A 1 294 ? 30.092 5.660 -34.046 1.00 59.44 294 MET A C 1
ATOM 2394 O O . MET A 1 294 ? 30.452 4.542 -33.675 1.00 59.44 294 MET A O 1
ATOM 2398 N N . PRO A 1 295 ? 30.955 6.513 -34.629 1.00 61.56 295 PRO A N 1
ATOM 2399 C CA . PRO A 1 295 ? 32.382 6.229 -34.698 1.00 61.56 295 PRO A CA 1
ATOM 2400 C C . PRO A 1 295 ? 32.982 6.221 -33.288 1.00 61.56 295 PRO A C 1
ATOM 2402 O O . PRO A 1 295 ? 32.684 7.097 -32.475 1.00 61.56 295 PRO A O 1
ATOM 2405 N N . SER A 1 296 ? 33.853 5.252 -33.006 1.00 64.88 296 SER A N 1
ATOM 2406 C CA . SER A 1 296 ? 34.545 5.180 -31.723 1.00 64.88 296 SER A CA 1
ATOM 2407 C C . SER A 1 296 ? 35.389 6.434 -31.493 1.00 64.88 296 SER A C 1
ATOM 2409 O O . SER A 1 296 ? 36.216 6.771 -32.349 1.00 64.88 296 SER A O 1
ATOM 2411 N N . PRO A 1 297 ? 35.267 7.099 -30.330 1.00 64.50 297 PRO A N 1
ATOM 2412 C CA . PRO A 1 297 ? 36.147 8.211 -29.989 1.00 64.50 297 PRO A CA 1
ATOM 2413 C C . PRO A 1 297 ? 37.604 7.763 -29.777 1.00 64.50 297 PRO A C 1
ATOM 2415 O O . PRO A 1 297 ? 38.509 8.590 -29.876 1.00 64.50 297 PRO A O 1
ATOM 2418 N N . LEU A 1 298 ? 37.842 6.470 -29.512 1.00 72.25 298 LEU A N 1
ATOM 2419 C CA . LEU A 1 298 ? 39.172 5.891 -29.283 1.00 72.25 298 LEU A CA 1
ATOM 2420 C C . LEU A 1 298 ? 39.733 5.169 -30.520 1.00 72.25 298 LEU A C 1
ATOM 2422 O O . LEU A 1 298 ? 40.942 5.188 -30.741 1.00 72.25 298 LEU A O 1
ATOM 2426 N N . GLU A 1 299 ? 38.873 4.573 -31.349 1.00 75.00 299 GLU A N 1
ATOM 2427 C CA . GLU A 1 299 ? 39.260 3.831 -32.557 1.00 75.00 299 GLU A CA 1
ATOM 2428 C C . GLU A 1 299 ? 38.427 4.262 -33.781 1.00 75.00 299 GLU A C 1
ATOM 2430 O O . GLU A 1 299 ? 37.488 3.564 -34.149 1.00 75.00 299 GLU A O 1
ATOM 2435 N N . PRO A 1 300 ? 38.764 5.364 -34.479 1.00 66.38 300 PRO A N 1
ATOM 2436 C CA . PRO A 1 300 ? 37.922 5.972 -35.526 1.00 66.38 300 PRO A CA 1
ATOM 2437 C C . PRO A 1 300 ? 37.517 5.058 -36.699 1.00 66.38 300 PRO A C 1
ATOM 2439 O O . PRO A 1 300 ? 36.678 5.428 -37.516 1.00 66.38 300 PRO A O 1
ATOM 2442 N N . THR A 1 301 ? 38.145 3.885 -36.824 1.00 67.81 301 THR A N 1
ATOM 2443 C CA . THR A 1 301 ? 37.827 2.842 -37.810 1.00 67.81 301 THR A CA 1
ATOM 2444 C C . THR A 1 301 ? 36.756 1.852 -37.348 1.00 67.81 301 THR A C 1
ATOM 2446 O O . THR A 1 301 ? 36.277 1.075 -38.170 1.00 67.81 301 THR A O 1
ATOM 2449 N N . LYS A 1 302 ? 36.399 1.844 -36.060 1.00 64.81 302 LYS A N 1
ATOM 2450 C CA . LYS A 1 302 ? 35.282 1.080 -35.502 1.00 64.81 302 LYS A CA 1
ATOM 2451 C C . LYS A 1 302 ? 34.076 1.988 -35.329 1.00 64.81 302 LYS A C 1
ATOM 2453 O O . LYS A 1 302 ? 34.208 3.138 -34.911 1.00 64.81 302 LYS A O 1
ATOM 2458 N N . ALA A 1 303 ? 32.906 1.452 -35.638 1.00 61.88 303 ALA A N 1
ATOM 2459 C CA . ALA A 1 303 ? 31.640 2.083 -35.329 1.00 61.88 303 ALA A CA 1
ATOM 2460 C C . ALA A 1 303 ? 30.801 1.115 -34.500 1.00 61.88 303 ALA A C 1
ATOM 2462 O O . ALA A 1 303 ? 30.815 -0.083 -34.775 1.00 61.88 303 ALA A O 1
ATOM 2463 N N . TYR A 1 304 ? 30.092 1.644 -33.512 1.00 64.00 304 TYR A N 1
ATOM 2464 C CA . TYR A 1 304 ? 29.212 0.874 -32.638 1.00 64.00 304 TYR A CA 1
ATOM 2465 C C . TYR A 1 304 ? 27.781 1.356 -32.819 1.00 64.00 304 TYR A C 1
ATOM 2467 O O . TYR A 1 304 ? 27.559 2.511 -33.193 1.00 64.00 304 TYR A O 1
ATOM 2475 N N . TYR A 1 305 ? 26.816 0.485 -32.550 1.00 65.38 305 TYR A N 1
ATOM 2476 C CA . TYR A 1 305 ? 25.421 0.886 -32.464 1.00 65.38 305 TYR A CA 1
ATOM 2477 C C . TYR A 1 305 ? 25.141 1.416 -31.059 1.00 65.38 305 TYR A C 1
ATOM 2479 O O . TYR A 1 305 ? 25.230 0.676 -30.087 1.00 65.38 305 TYR A O 1
ATOM 2487 N N . GLU A 1 306 ? 24.811 2.700 -30.950 1.00 66.06 306 GLU A N 1
ATOM 2488 C CA . GLU A 1 306 ? 24.235 3.244 -29.723 1.00 66.06 306 GLU A CA 1
ATOM 2489 C C . GLU A 1 306 ? 22.736 2.953 -29.725 1.00 66.06 306 GLU A C 1
ATOM 2491 O O . GLU A 1 306 ? 22.034 3.282 -30.689 1.00 66.06 306 GLU A O 1
ATOM 2496 N N . VAL A 1 307 ? 22.256 2.326 -28.653 1.00 74.50 307 VAL A N 1
ATOM 2497 C CA . VAL A 1 307 ? 20.845 1.984 -28.496 1.00 74.50 307 VAL A CA 1
ATOM 2498 C C . VAL A 1 307 ? 20.282 2.726 -27.312 1.00 74.50 307 VAL A C 1
ATOM 2500 O O . VAL A 1 307 ? 20.802 2.673 -26.201 1.00 74.50 307 VAL A O 1
ATOM 2503 N N . TRP A 1 308 ? 19.188 3.412 -27.584 1.00 81.19 308 TRP A N 1
ATOM 2504 C CA . TRP A 1 308 ? 18.440 4.153 -26.592 1.00 81.19 308 TRP A CA 1
ATOM 2505 C C . TRP A 1 308 ? 17.296 3.288 -26.087 1.00 81.19 308 TRP A C 1
ATOM 2507 O O . TRP A 1 308 ? 16.798 2.435 -26.818 1.00 81.19 308 TRP A O 1
ATOM 2517 N N . TYR A 1 309 ? 16.855 3.519 -24.862 1.00 88.56 309 TYR A N 1
ATOM 2518 C CA . TYR A 1 309 ? 15.745 2.781 -24.276 1.00 88.56 309 TYR A CA 1
ATOM 2519 C C . TYR A 1 309 ? 14.608 3.713 -23.924 1.00 88.56 309 TYR A C 1
ATOM 2521 O O . TYR A 1 309 ? 14.828 4.875 -23.587 1.00 88.56 309 TYR A O 1
ATOM 2529 N N . THR A 1 310 ? 13.390 3.194 -23.986 1.00 92.31 310 THR A N 1
ATOM 2530 C CA . THR A 1 310 ? 12.233 3.895 -23.450 1.00 92.31 310 THR A CA 1
ATOM 2531 C C . THR A 1 310 ? 11.210 2.915 -22.900 1.00 92.31 310 THR A C 1
ATOM 2533 O O . THR A 1 310 ? 10.975 1.849 -23.474 1.00 92.31 310 THR A O 1
ATOM 2536 N N . VAL A 1 311 ? 10.609 3.302 -21.778 1.00 94.56 311 VAL A N 1
ATOM 2537 C CA . VAL A 1 311 ? 9.396 2.685 -21.228 1.00 94.56 311 VAL A CA 1
ATOM 2538 C C . VAL A 1 311 ? 8.154 3.532 -21.523 1.00 94.56 311 VAL A C 1
ATOM 2540 O O . VAL A 1 311 ? 7.049 3.119 -21.197 1.00 94.56 311 VAL A O 1
ATOM 2543 N N . ASP A 1 312 ? 8.298 4.683 -22.192 1.00 93.38 312 ASP A N 1
ATOM 2544 C CA . ASP A 1 312 ? 7.179 5.474 -22.723 1.00 93.38 312 ASP A CA 1
ATOM 2545 C C . ASP A 1 312 ? 6.630 4.826 -24.005 1.00 93.38 312 ASP A C 1
ATOM 2547 O O . ASP A 1 312 ? 6.748 5.328 -25.125 1.00 93.38 312 ASP A O 1
ATOM 2551 N N . ASP A 1 313 ? 6.101 3.617 -23.836 1.00 92.62 313 ASP A N 1
ATOM 2552 C CA . ASP A 1 313 ? 5.525 2.799 -24.889 1.00 92.62 313 ASP A CA 1
ATOM 2553 C C . ASP A 1 313 ? 4.322 2.025 -24.348 1.00 92.62 313 ASP A C 1
ATOM 2555 O O . ASP A 1 313 ? 4.355 1.472 -23.248 1.00 92.62 313 ASP A O 1
ATOM 2559 N N . SER A 1 314 ? 3.233 1.974 -25.114 1.00 90.44 314 SER A N 1
ATOM 2560 C CA . SER A 1 314 ? 2.012 1.315 -24.654 1.00 90.44 314 SER A CA 1
ATOM 2561 C C . SER A 1 314 ? 2.188 -0.180 -24.416 1.00 90.44 314 SER A C 1
ATOM 2563 O O . SER A 1 314 ? 1.589 -0.682 -23.477 1.00 90.44 314 SER A O 1
ATOM 2565 N N . ARG A 1 315 ? 2.992 -0.885 -25.226 1.00 91.81 315 ARG A N 1
ATOM 2566 C CA . ARG A 1 315 ? 3.165 -2.337 -25.070 1.00 91.81 315 ARG A CA 1
ATOM 2567 C C . ARG A 1 315 ? 3.948 -2.668 -23.809 1.00 91.81 315 ARG A C 1
ATOM 2569 O O . ARG A 1 315 ? 3.567 -3.577 -23.087 1.00 91.81 315 ARG A O 1
ATOM 2576 N N . VAL A 1 316 ? 4.981 -1.873 -23.522 1.00 94.81 316 VAL A N 1
ATOM 2577 C CA . VAL A 1 316 ? 5.769 -2.003 -22.289 1.00 94.81 316 VAL A CA 1
ATOM 2578 C C . VAL A 1 316 ? 4.880 -1.800 -21.067 1.00 94.81 316 VAL A C 1
ATOM 2580 O O . VAL A 1 316 ? 4.814 -2.652 -20.186 1.00 94.81 316 VAL A O 1
ATOM 2583 N N . ASN A 1 317 ? 4.128 -0.701 -21.044 1.00 93.69 317 ASN A N 1
ATOM 2584 C CA . ASN A 1 317 ? 3.276 -0.384 -19.902 1.00 93.69 317 ASN A CA 1
ATOM 2585 C C . ASN A 1 317 ? 2.084 -1.347 -19.749 1.00 93.69 317 ASN A C 1
ATOM 2587 O O . ASN A 1 317 ? 1.659 -1.588 -18.623 1.00 93.69 317 ASN A O 1
ATOM 2591 N N . ASP A 1 318 ? 1.554 -1.912 -20.839 1.00 90.38 318 ASP A N 1
ATOM 2592 C CA . ASP A 1 318 ? 0.506 -2.944 -20.781 1.00 90.38 318 ASP A CA 1
ATOM 2593 C C . ASP A 1 318 ? 1.023 -4.235 -20.139 1.00 90.38 318 ASP A C 1
ATOM 2595 O O . ASP A 1 318 ? 0.372 -4.787 -19.250 1.00 90.38 318 ASP A O 1
ATOM 2599 N N . ASP A 1 319 ? 2.207 -4.688 -20.549 1.00 91.69 319 ASP A N 1
ATOM 2600 C CA . ASP A 1 319 ? 2.856 -5.872 -19.989 1.00 91.69 319 ASP A CA 1
ATOM 2601 C C . ASP A 1 319 ? 3.193 -5.674 -18.500 1.00 91.69 319 ASP A C 1
ATOM 2603 O O . ASP A 1 319 ? 2.947 -6.561 -17.679 1.00 91.69 319 ASP A O 1
ATOM 2607 N N . TYR A 1 320 ? 3.692 -4.490 -18.128 1.00 93.19 320 TYR A N 1
ATOM 2608 C CA . TYR A 1 320 ? 3.931 -4.125 -16.729 1.00 93.19 320 TYR A CA 1
ATOM 2609 C C . TYR A 1 320 ? 2.625 -4.149 -15.928 1.00 93.19 320 TYR A C 1
ATOM 2611 O O . TYR A 1 320 ? 2.555 -4.740 -14.849 1.00 93.19 320 TYR A O 1
ATOM 2619 N N . ALA A 1 321 ? 1.564 -3.540 -16.466 1.00 89.50 321 ALA A N 1
ATOM 2620 C CA . ALA A 1 321 ? 0.273 -3.425 -15.795 1.00 89.50 321 ALA A CA 1
ATOM 2621 C C . ALA A 1 321 ? -0.371 -4.797 -15.571 1.00 89.50 321 ALA A C 1
ATOM 2623 O O . ALA A 1 321 ? -0.961 -5.029 -14.515 1.00 89.50 321 ALA A O 1
ATOM 2624 N N . ALA A 1 322 ? -0.207 -5.722 -16.521 1.00 85.75 322 ALA A N 1
ATOM 2625 C CA . ALA A 1 322 ? -0.689 -7.093 -16.407 1.00 85.75 322 ALA A CA 1
ATOM 2626 C C . ALA A 1 322 ? -0.063 -7.863 -15.229 1.00 85.75 322 ALA A C 1
ATOM 2628 O O . ALA A 1 322 ? -0.697 -8.777 -14.704 1.00 85.75 322 ALA A O 1
ATOM 2629 N N . GLN A 1 323 ? 1.143 -7.492 -14.786 1.00 86.25 323 GLN A N 1
ATOM 2630 C CA . GLN A 1 323 ? 1.787 -8.095 -13.615 1.00 86.25 323 GLN A CA 1
ATOM 2631 C C . GLN A 1 323 ? 1.556 -7.289 -12.325 1.00 86.25 323 GLN A C 1
ATOM 2633 O O . GLN A 1 323 ? 1.279 -7.867 -11.272 1.00 86.25 323 GLN A O 1
ATOM 2638 N N . LEU A 1 324 ? 1.646 -5.957 -12.393 1.00 89.38 324 LEU A N 1
ATOM 2639 C CA . LEU A 1 324 ? 1.635 -5.081 -11.218 1.00 89.38 324 LEU A CA 1
ATOM 2640 C C . LEU A 1 324 ? 0.229 -4.799 -10.675 1.00 89.38 324 LEU A C 1
ATOM 2642 O O . LEU A 1 324 ? 0.052 -4.796 -9.459 1.00 89.38 324 LEU A O 1
ATOM 2646 N N . ILE A 1 325 ? -0.790 -4.629 -11.530 1.00 87.94 325 ILE A N 1
ATOM 2647 C CA . ILE A 1 325 ? -2.158 -4.326 -11.065 1.00 87.94 325 ILE A CA 1
ATOM 2648 C C . ILE A 1 325 ? -2.745 -5.483 -10.240 1.00 87.94 325 ILE A C 1
ATOM 2650 O O . ILE A 1 325 ? -3.205 -5.225 -9.125 1.00 87.94 325 ILE A O 1
ATOM 2654 N N . PRO A 1 326 ? -2.708 -6.756 -10.692 1.00 83.81 326 PRO A N 1
ATOM 2655 C CA . PRO A 1 326 ? -3.217 -7.862 -9.881 1.00 83.81 326 PRO A CA 1
ATOM 2656 C C . PRO A 1 326 ? -2.504 -7.987 -8.531 1.00 83.81 326 PRO A C 1
ATOM 2658 O O . PRO A 1 326 ? -3.133 -8.338 -7.534 1.00 83.81 326 PRO A O 1
ATOM 2661 N N . ARG A 1 327 ? -1.207 -7.654 -8.469 1.00 86.88 327 ARG A N 1
ATOM 2662 C CA . ARG A 1 327 ? -0.445 -7.621 -7.214 1.00 86.88 327 ARG A CA 1
ATOM 2663 C C . ARG A 1 327 ? -0.881 -6.483 -6.309 1.00 86.88 327 ARG A C 1
ATOM 2665 O O . ARG A 1 327 ? -1.181 -6.740 -5.151 1.00 86.88 327 ARG A O 1
ATOM 2672 N N . ALA A 1 328 ? -0.995 -5.263 -6.823 1.00 89.31 328 ALA A N 1
ATOM 2673 C CA . ALA A 1 328 ? -1.485 -4.126 -6.050 1.00 89.31 328 ALA A CA 1
ATOM 2674 C C . ALA A 1 328 ? -2.870 -4.411 -5.436 1.00 89.31 328 ALA A C 1
ATOM 2676 O O . ALA A 1 328 ? -3.097 -4.137 -4.256 1.00 89.31 328 ALA A O 1
ATOM 2677 N N . VAL A 1 329 ? -3.764 -5.050 -6.204 1.00 86.38 329 VAL A N 1
ATOM 2678 C CA . VAL A 1 329 ? -5.078 -5.515 -5.727 1.00 86.38 329 VAL A CA 1
ATOM 2679 C C . VAL A 1 329 ? -4.932 -6.602 -4.658 1.00 86.38 329 VAL A C 1
ATOM 2681 O O . VAL A 1 329 ? -5.535 -6.483 -3.593 1.00 86.38 329 VAL A O 1
ATOM 2684 N N . GLY A 1 330 ? -4.118 -7.633 -4.904 1.00 83.50 330 GLY A N 1
ATOM 2685 C CA . GLY A 1 330 ? -3.894 -8.732 -3.961 1.00 83.50 330 GLY A CA 1
ATOM 2686 C C . GLY A 1 330 ? -3.313 -8.271 -2.622 1.00 83.50 330 GLY A C 1
ATOM 2687 O O . GLY A 1 330 ? -3.819 -8.651 -1.571 1.00 83.50 330 GLY A O 1
ATOM 2688 N N . TYR A 1 331 ? -2.302 -7.398 -2.639 1.00 88.50 331 TYR A N 1
ATOM 2689 C CA . TYR A 1 331 ? -1.682 -6.843 -1.427 1.00 88.50 331 TYR A CA 1
ATOM 2690 C C . TYR A 1 331 ? -2.637 -5.914 -0.679 1.00 88.50 331 TYR A C 1
ATOM 2692 O O . TYR A 1 331 ? -2.695 -5.963 0.548 1.00 88.50 331 TYR A O 1
ATOM 2700 N N . SER A 1 332 ? -3.439 -5.126 -1.400 1.00 89.50 332 SER A N 1
ATOM 2701 C CA . SER A 1 332 ? -4.489 -4.299 -0.797 1.00 89.50 332 SER A CA 1
ATOM 2702 C C . SER A 1 332 ? -5.565 -5.147 -0.106 1.00 89.50 332 SER A C 1
ATOM 2704 O O . SER A 1 332 ? -5.940 -4.859 1.030 1.00 89.50 332 SER A O 1
ATOM 2706 N N . ALA A 1 333 ? -6.045 -6.210 -0.760 1.00 86.62 333 ALA A N 1
ATOM 2707 C CA . ALA A 1 333 ? -7.030 -7.126 -0.184 1.00 86.62 333 ALA A CA 1
ATOM 2708 C C . ALA A 1 333 ? -6.471 -7.827 1.059 1.00 86.62 333 ALA A C 1
ATOM 2710 O O . ALA A 1 333 ? -7.101 -7.824 2.112 1.00 86.62 333 ALA A O 1
ATOM 2711 N N . ALA A 1 334 ? -5.242 -8.324 0.966 1.00 83.88 334 ALA A N 1
ATOM 2712 C CA . ALA A 1 334 ? -4.561 -8.985 2.063 1.00 83.88 334 ALA A CA 1
ATOM 2713 C C . ALA A 1 334 ? -4.275 -8.057 3.258 1.00 83.88 334 ALA A C 1
ATOM 2715 O O . ALA A 1 334 ? -4.302 -8.481 4.414 1.00 83.88 334 ALA A O 1
ATOM 2716 N N . PHE A 1 335 ? -4.040 -6.768 3.006 1.00 89.62 335 PHE A N 1
ATOM 2717 C CA . PHE A 1 335 ? -3.958 -5.753 4.052 1.00 89.62 335 PHE A CA 1
ATOM 2718 C C . PHE A 1 335 ? -5.291 -5.574 4.788 1.00 89.62 335 PHE A C 1
ATOM 2720 O O . PHE A 1 335 ? -5.301 -5.522 6.021 1.00 89.62 335 PHE A O 1
ATOM 2727 N N . LEU A 1 336 ? -6.413 -5.533 4.064 1.00 89.94 336 LEU A N 1
ATOM 2728 C CA . LEU A 1 336 ? -7.744 -5.476 4.673 1.00 89.94 336 LEU A CA 1
ATOM 2729 C C . LEU A 1 336 ? -8.053 -6.753 5.462 1.00 89.94 336 LEU A C 1
ATOM 2731 O O . LEU A 1 336 ? -8.481 -6.660 6.615 1.00 89.94 336 LEU A O 1
ATOM 2735 N N . ASP A 1 337 ? -7.769 -7.924 4.887 1.00 85.50 337 ASP A N 1
ATOM 2736 C CA . ASP A 1 337 ? -7.909 -9.216 5.563 1.00 85.50 337 ASP A CA 1
ATOM 2737 C C . ASP A 1 337 ? -7.090 -9.234 6.856 1.00 85.50 337 ASP A C 1
ATOM 2739 O O . ASP A 1 337 ? -7.601 -9.620 7.904 1.00 85.50 337 ASP A O 1
ATOM 2743 N N . HIS A 1 338 ? -5.851 -8.731 6.824 1.00 84.88 338 HIS A N 1
ATOM 2744 C CA . HIS A 1 338 ? -5.007 -8.616 8.009 1.00 84.88 338 HIS A CA 1
ATOM 2745 C C . HIS A 1 338 ? -5.561 -7.628 9.044 1.00 84.88 338 HIS A C 1
ATOM 2747 O O . HIS A 1 338 ? -5.486 -7.897 10.242 1.00 84.88 338 HIS A O 1
ATOM 2753 N N . PHE A 1 339 ? -6.092 -6.476 8.625 1.00 89.19 339 PHE A N 1
ATOM 2754 C CA . PHE A 1 339 ? -6.644 -5.482 9.550 1.00 89.19 339 PHE A CA 1
ATOM 2755 C C . PHE A 1 339 ? -7.857 -6.027 10.314 1.00 89.19 339 PHE A C 1
ATOM 2757 O O . PHE A 1 339 ? -7.985 -5.788 11.516 1.00 89.19 339 PHE A O 1
ATOM 2764 N N . PHE A 1 340 ? -8.714 -6.787 9.629 1.00 87.88 340 PHE A N 1
ATOM 2765 C CA . PHE A 1 340 ? -9.908 -7.413 10.202 1.00 87.88 340 PHE A CA 1
ATOM 2766 C C . PHE A 1 340 ? -9.694 -8.873 10.627 1.00 87.88 340 PHE A C 1
ATOM 2768 O O . PHE A 1 340 ? -10.670 -9.564 10.931 1.00 87.88 340 PHE A O 1
ATOM 2775 N N . ARG A 1 341 ? -8.443 -9.354 10.660 1.00 82.31 341 ARG A N 1
ATOM 2776 C CA . ARG A 1 341 ? -8.142 -10.749 10.995 1.00 82.31 341 ARG A CA 1
ATOM 2777 C C . ARG A 1 341 ? -8.516 -11.081 12.432 1.00 82.31 341 ARG A C 1
ATOM 2779 O O . ARG A 1 341 ? -8.560 -10.223 13.314 1.00 82.31 341 ARG A O 1
ATOM 2786 N N . GLY A 1 342 ? -8.667 -12.375 12.666 1.00 82.75 342 GLY A N 1
ATOM 2787 C CA . GLY A 1 342 ? -9.018 -12.925 13.960 1.00 82.75 342 GLY A CA 1
ATOM 2788 C C . GLY A 1 342 ? -10.506 -13.246 14.045 1.00 82.75 342 GLY A C 1
ATOM 2789 O O . GLY A 1 342 ? -11.377 -12.415 13.804 1.00 82.75 342 GLY A O 1
ATOM 2790 N N . GLN A 1 343 ? -10.799 -14.484 14.412 1.00 86.12 343 GLN A N 1
ATOM 2791 C CA . GLN A 1 343 ? -12.129 -14.985 14.696 1.00 86.12 343 GLN A CA 1
ATOM 2792 C C . GLN A 1 343 ? -12.193 -15.431 16.153 1.00 86.12 343 GLN A C 1
ATOM 2794 O O . GLN A 1 343 ? -11.452 -16.308 16.604 1.00 86.12 343 GLN A O 1
ATOM 2799 N N . LEU A 1 344 ? -13.112 -14.813 16.887 1.00 85.94 344 LEU A N 1
ATOM 2800 C CA . LEU A 1 344 ? -13.453 -15.202 18.245 1.00 85.94 344 LEU A CA 1
ATOM 2801 C C . LEU A 1 344 ? -14.832 -15.856 18.226 1.00 85.94 344 LEU A C 1
ATOM 2803 O O . LEU A 1 344 ? -15.817 -15.237 17.821 1.00 85.94 344 LEU A O 1
ATOM 2807 N N . GLU A 1 345 ? -14.906 -17.102 18.678 1.00 88.00 345 GLU A N 1
ATOM 2808 C CA . GLU A 1 345 ? -16.172 -17.757 18.968 1.00 88.00 345 GLU A CA 1
ATOM 2809 C C . GLU A 1 345 ? -16.690 -17.258 20.319 1.00 88.00 345 GLU A C 1
ATOM 2811 O O . GLU A 1 345 ? -15.967 -17.250 21.317 1.00 88.00 345 GLU A O 1
ATOM 2816 N N . VAL A 1 346 ? -17.958 -16.845 20.346 1.00 83.81 346 VAL A N 1
ATOM 2817 C CA . VAL A 1 346 ? -18.662 -16.453 21.569 1.00 83.81 346 VAL A CA 1
ATOM 2818 C C . VAL A 1 346 ? -19.713 -17.510 21.878 1.00 83.81 346 VAL A C 1
ATOM 2820 O O . VAL A 1 346 ? -20.617 -17.752 21.078 1.00 83.81 346 VAL A O 1
ATOM 2823 N N . SER A 1 347 ? -19.618 -18.121 23.054 1.00 85.06 347 SER A N 1
ATOM 2824 C CA . SER A 1 347 ? -20.529 -19.165 23.520 1.00 85.06 347 SER A CA 1
ATOM 2825 C C . SER A 1 347 ? -21.001 -18.899 24.956 1.00 85.06 347 SER A C 1
ATOM 2827 O O . SER A 1 347 ? -20.629 -17.907 25.582 1.00 85.06 347 SER A O 1
ATOM 2829 N N . ALA A 1 348 ? -21.909 -19.741 25.463 1.00 82.38 348 ALA A N 1
ATOM 2830 C CA . ALA A 1 348 ? -22.418 -19.684 26.841 1.00 82.38 348 ALA A CA 1
ATOM 2831 C C . ALA A 1 348 ? -22.915 -18.293 27.311 1.00 82.38 348 ALA A C 1
ATOM 2833 O O . ALA A 1 348 ? -22.744 -17.918 28.475 1.00 82.38 348 ALA A O 1
ATOM 2834 N N . VAL A 1 349 ? -23.550 -17.527 26.414 1.00 77.31 349 VAL A N 1
ATOM 2835 C CA . VAL A 1 349 ? -24.059 -16.183 26.724 1.00 77.31 349 VAL A CA 1
ATOM 2836 C C . VAL A 1 349 ? -25.162 -16.258 27.787 1.00 77.31 349 VAL A C 1
ATOM 2838 O O . VAL A 1 349 ? -26.231 -16.819 27.553 1.00 77.31 349 VAL A O 1
ATOM 2841 N N . ASN A 1 350 ? -24.912 -15.649 28.943 1.00 76.06 350 ASN A N 1
ATOM 2842 C CA . ASN A 1 350 ? -25.823 -15.537 30.075 1.00 76.06 350 ASN A CA 1
ATOM 2843 C C . ASN A 1 350 ? -26.066 -14.063 30.411 1.00 76.06 350 ASN A C 1
ATOM 2845 O O . ASN A 1 350 ? -25.123 -13.283 30.541 1.00 76.06 350 ASN A O 1
ATOM 2849 N N . VAL A 1 351 ? -27.327 -13.678 30.597 1.00 74.56 351 VAL A N 1
ATOM 2850 C CA . VAL A 1 351 ? -27.719 -12.323 31.006 1.00 74.56 351 VAL A CA 1
ATOM 2851 C C . VAL A 1 351 ? -28.368 -12.406 32.386 1.00 74.56 351 VAL A C 1
ATOM 2853 O O . VAL A 1 351 ? -29.323 -13.155 32.580 1.00 74.56 351 VAL A O 1
ATOM 2856 N N . ASN A 1 352 ? -27.859 -11.641 33.357 1.00 72.44 352 ASN A N 1
ATOM 2857 C CA . ASN A 1 352 ? -28.345 -11.632 34.748 1.00 72.44 352 ASN A CA 1
ATOM 2858 C C . ASN A 1 352 ? -28.432 -13.011 35.436 1.00 72.44 352 ASN A C 1
ATOM 2860 O O . ASN A 1 352 ? -29.322 -13.206 36.267 1.00 72.44 352 ASN A O 1
ATOM 2864 N N . ASP A 1 353 ? -27.613 -13.988 35.037 1.00 67.69 353 ASP A N 1
ATOM 2865 C CA . ASP A 1 353 ? -27.733 -15.395 35.463 1.00 67.69 353 ASP A CA 1
ATOM 2866 C C . ASP A 1 353 ? -29.159 -15.985 35.309 1.00 67.69 353 ASP A C 1
ATOM 2868 O O . ASP A 1 353 ? -29.541 -16.941 35.986 1.00 67.69 353 ASP A O 1
ATOM 2872 N N . SER A 1 354 ? -29.984 -15.384 34.446 1.00 62.94 354 SER A N 1
ATOM 2873 C CA . SER A 1 354 ? -31.384 -15.756 34.238 1.00 62.94 354 SER A CA 1
ATOM 2874 C C . SER A 1 354 ? -31.501 -16.749 33.075 1.00 62.94 354 SER A C 1
ATOM 2876 O O . SER A 1 354 ? -30.581 -16.895 32.274 1.00 62.94 354 SER A O 1
ATOM 2878 N N . ALA A 1 355 ? -32.630 -17.447 32.952 1.00 60.38 355 ALA A N 1
ATOM 2879 C CA . ALA A 1 355 ? -32.909 -18.222 31.744 1.00 60.38 355 ALA A CA 1
ATOM 2880 C C . ALA A 1 355 ? -33.574 -17.305 30.699 1.00 60.38 355 ALA A C 1
ATOM 2882 O O . ALA A 1 355 ? -34.531 -16.610 31.054 1.00 60.38 355 ALA A O 1
ATOM 2883 N N . PRO A 1 356 ? -33.111 -17.286 29.438 1.00 68.31 356 PRO A N 1
ATOM 2884 C CA . PRO A 1 356 ? -33.823 -16.587 28.380 1.00 68.31 356 PRO A CA 1
ATOM 2885 C C . PRO A 1 356 ? -35.146 -17.287 28.057 1.00 68.31 356 PRO A C 1
ATOM 2887 O O . PRO A 1 356 ? -35.230 -18.517 28.081 1.00 68.31 356 PRO A O 1
ATOM 2890 N N . GLU A 1 357 ? -36.156 -16.517 27.662 1.00 73.75 357 GLU A N 1
ATOM 2891 C CA . GLU A 1 357 ? -37.303 -17.066 26.945 1.00 73.75 357 GLU A CA 1
ATOM 2892 C C . GLU A 1 357 ? -36.975 -17.082 25.451 1.00 73.75 357 GLU A C 1
ATOM 2894 O O . GLU A 1 357 ? -36.718 -16.041 24.845 1.00 73.75 357 GLU A O 1
ATOM 2899 N N . ILE A 1 358 ? -36.948 -18.277 24.864 1.00 74.06 358 ILE A N 1
ATOM 2900 C CA . ILE A 1 358 ? -36.774 -18.466 23.423 1.00 74.06 358 ILE A CA 1
ATOM 2901 C C . ILE A 1 358 ? -38.158 -18.715 22.841 1.00 74.06 358 ILE A C 1
ATOM 2903 O O . ILE A 1 358 ? -38.819 -19.693 23.202 1.00 74.06 358 ILE A O 1
ATOM 2907 N N . ASP A 1 359 ? -38.611 -17.829 21.960 1.00 73.19 359 ASP A N 1
ATOM 2908 C CA . ASP A 1 359 ? -39.874 -18.046 21.265 1.00 73.19 359 ASP A CA 1
ATOM 2909 C C . ASP A 1 359 ? -39.721 -19.038 20.096 1.00 73.19 359 ASP A C 1
ATOM 2911 O O . ASP A 1 359 ? -38.623 -19.443 19.709 1.00 73.19 359 ASP A O 1
ATOM 2915 N N . GLY A 1 360 ? -40.845 -19.437 19.495 1.00 56.53 360 GLY A N 1
ATOM 2916 C CA . GLY A 1 360 ? -40.857 -20.374 18.367 1.00 56.53 360 GLY A CA 1
ATOM 2917 C C . GLY A 1 360 ? -40.151 -19.882 17.092 1.00 56.53 360 GLY A C 1
ATOM 2918 O O . GLY A 1 360 ? -40.063 -20.652 16.139 1.00 56.53 360 GLY A O 1
ATOM 2919 N N . SER A 1 361 ? -39.668 -18.633 17.055 1.00 69.81 361 SER A N 1
ATOM 2920 C CA . SER A 1 361 ? -38.890 -18.049 15.954 1.00 69.81 361 SER A CA 1
ATOM 2921 C C . SER A 1 361 ? -37.377 -18.024 16.218 1.00 69.81 361 SER A C 1
ATOM 2923 O O . SER A 1 361 ? -36.613 -17.669 15.323 1.00 69.81 361 SER A O 1
ATOM 2925 N N . GLY A 1 362 ? -36.937 -18.412 17.422 1.00 60.00 362 GLY A N 1
ATOM 2926 C CA . GLY A 1 362 ? -35.540 -18.316 17.853 1.00 60.00 362 GLY A CA 1
ATOM 2927 C C . GLY A 1 362 ? -35.164 -16.945 18.422 1.00 60.00 362 GLY A C 1
ATOM 2928 O O . GLY A 1 362 ? -33.992 -16.708 18.714 1.00 60.00 362 GLY A O 1
ATOM 2929 N N . THR A 1 363 ? -36.137 -16.047 18.609 1.00 64.94 363 THR A N 1
ATOM 2930 C CA . THR A 1 363 ? -35.900 -14.752 19.249 1.00 64.94 363 THR A CA 1
ATOM 2931 C C . THR A 1 363 ? -35.696 -14.963 20.745 1.00 64.94 363 THR A C 1
ATOM 2933 O O . THR A 1 363 ? -36.542 -15.538 21.434 1.00 64.94 363 THR A O 1
ATOM 2936 N N . VAL A 1 364 ? -34.556 -14.491 21.246 1.00 66.94 364 VAL A N 1
ATOM 2937 C CA . VAL A 1 364 ? -34.165 -14.589 22.654 1.00 66.94 364 VAL A CA 1
ATOM 2938 C C . VAL A 1 364 ? -34.646 -13.338 23.386 1.00 66.94 364 VAL A C 1
ATOM 2940 O O . VAL A 1 364 ? -34.162 -12.237 23.124 1.00 66.94 364 VAL A O 1
ATOM 2943 N N . THR A 1 365 ? -35.580 -13.505 24.321 1.00 67.31 365 THR A N 1
ATOM 2944 C CA . THR A 1 365 ? -36.131 -12.411 25.130 1.00 67.31 365 THR A CA 1
ATOM 2945 C C . THR A 1 365 ? -35.724 -12.577 26.588 1.00 67.31 365 THR A C 1
ATOM 2947 O O . THR A 1 365 ? -35.882 -13.641 27.184 1.00 67.31 365 THR A O 1
ATOM 2950 N N . TRP A 1 366 ? -35.216 -11.500 27.182 1.00 68.62 366 TRP A N 1
ATOM 2951 C CA . TRP A 1 366 ? -34.824 -11.457 28.587 1.00 68.62 366 TRP A CA 1
ATOM 2952 C C . TRP A 1 366 ? -35.839 -10.627 29.374 1.00 68.62 366 TRP A C 1
ATOM 2954 O O . TRP A 1 366 ? -36.008 -9.434 29.118 1.00 68.62 366 TRP A O 1
ATOM 2964 N N . LEU A 1 367 ? -36.536 -11.253 30.325 1.00 60.88 367 LEU A N 1
ATOM 2965 C CA . LEU A 1 367 ? -37.508 -10.573 31.180 1.00 60.88 367 LEU A CA 1
ATOM 2966 C C . LEU A 1 367 ? -36.797 -9.936 32.380 1.00 60.88 367 LEU A C 1
ATOM 2968 O O . LEU A 1 367 ? -36.390 -10.624 33.311 1.00 60.88 367 LEU A O 1
ATOM 2972 N N . GLY A 1 368 ? -36.665 -8.608 32.369 1.00 62.28 368 GLY A N 1
ATOM 2973 C CA . GLY A 1 368 ? -36.136 -7.835 33.495 1.00 62.28 368 GLY A CA 1
ATOM 2974 C C . GLY A 1 368 ? -35.056 -6.826 33.108 1.00 62.28 368 GLY A C 1
ATOM 2975 O O . GLY A 1 368 ? -34.654 -6.703 31.955 1.00 62.28 368 GLY A O 1
ATOM 2976 N N . SER A 1 369 ? -34.591 -6.067 34.097 1.00 62.09 369 SER A N 1
ATOM 2977 C CA . SER A 1 369 ? -33.491 -5.112 33.947 1.00 62.09 369 SER A CA 1
ATOM 2978 C C . SER A 1 369 ? -32.160 -5.834 33.724 1.00 62.09 369 SER A C 1
ATOM 2980 O O . SER A 1 369 ? -31.727 -6.577 34.601 1.00 62.09 369 SER A O 1
ATOM 2982 N N . ILE A 1 370 ? -31.495 -5.595 32.591 1.00 68.12 370 ILE A N 1
ATOM 2983 C CA . ILE A 1 370 ? -30.149 -6.112 32.285 1.00 68.12 370 ILE A CA 1
ATOM 2984 C C . ILE A 1 370 ? -29.109 -5.378 33.145 1.00 68.12 370 ILE A C 1
ATOM 2986 O O . ILE A 1 370 ? -28.993 -4.158 33.070 1.00 68.12 370 ILE A O 1
ATOM 2990 N N . SER A 1 371 ? -28.373 -6.123 33.969 1.00 72.69 371 SER A N 1
ATOM 2991 C CA . SER A 1 371 ? -27.336 -5.623 34.884 1.00 72.69 371 SER A CA 1
ATOM 2992 C C . SER A 1 371 ? -25.935 -6.129 34.533 1.00 72.69 371 SER A C 1
ATOM 2994 O O . SER A 1 371 ? -24.968 -5.397 34.727 1.00 72.69 371 SER A O 1
ATOM 2996 N N . HIS A 1 372 ? -25.817 -7.344 33.988 1.00 74.00 372 HIS A N 1
ATOM 2997 C CA . HIS A 1 372 ? -24.567 -7.887 33.458 1.00 74.00 372 HIS A CA 1
ATOM 2998 C C . HIS A 1 372 ? -24.831 -8.956 32.387 1.00 74.00 372 HIS A C 1
ATOM 3000 O O . HIS A 1 372 ? -25.888 -9.592 32.368 1.00 74.00 372 HIS A O 1
ATOM 3006 N N . ILE A 1 373 ? -23.845 -9.142 31.509 1.00 75.50 373 ILE A N 1
ATOM 3007 C CA . ILE A 1 373 ? -23.800 -10.166 30.462 1.00 75.50 373 ILE A CA 1
ATOM 3008 C C . ILE A 1 373 ? -22.472 -10.905 30.628 1.00 75.50 373 ILE A C 1
ATOM 3010 O O . ILE A 1 373 ? -21.432 -10.265 30.781 1.00 75.50 373 ILE A O 1
ATOM 3014 N N . LYS A 1 374 ? -22.511 -12.235 30.621 1.00 80.00 374 LYS A N 1
ATOM 3015 C CA . LYS A 1 374 ? -21.340 -13.113 30.672 1.00 80.00 374 LYS A CA 1
ATOM 3016 C C . LYS A 1 374 ? -21.341 -14.005 29.438 1.00 80.00 374 LYS A C 1
ATOM 3018 O O . LYS A 1 374 ? -22.394 -14.507 29.067 1.00 80.00 374 LYS A O 1
ATOM 3023 N N . ALA A 1 375 ? -20.185 -14.213 28.827 1.00 81.44 375 ALA A N 1
ATOM 3024 C CA . ALA A 1 375 ? -20.010 -15.153 27.730 1.00 81.44 375 ALA A CA 1
ATOM 3025 C C . ALA A 1 375 ? -18.628 -15.801 27.831 1.00 81.44 375 ALA A C 1
ATOM 3027 O O . ALA A 1 375 ? -17.704 -15.190 28.374 1.00 81.44 375 ALA A O 1
ATOM 3028 N N . ASP A 1 376 ? -18.510 -17.009 27.295 1.00 85.31 376 ASP A N 1
ATOM 3029 C CA . ASP A 1 376 ? -17.227 -17.664 27.081 1.00 85.31 376 ASP A CA 1
ATOM 3030 C C . ASP A 1 376 ? -16.718 -17.257 25.694 1.00 85.31 376 ASP A C 1
ATOM 3032 O O . ASP A 1 376 ? -17.482 -17.232 24.725 1.00 85.31 376 ASP A O 1
ATOM 3036 N N . VAL A 1 377 ? -15.441 -16.889 25.605 1.00 84.31 377 VAL A N 1
ATOM 3037 C CA . VAL A 1 377 ? -14.814 -16.421 24.363 1.00 84.31 377 VAL A CA 1
ATOM 3038 C C . VAL A 1 377 ? -13.619 -17.308 24.062 1.00 84.31 377 VAL A C 1
ATOM 3040 O O . VAL A 1 377 ? -12.729 -17.447 24.901 1.00 84.31 377 VAL A O 1
ATOM 3043 N N . GLN A 1 378 ? -13.596 -17.896 22.870 1.00 87.00 378 GLN A N 1
ATOM 3044 C CA . GLN A 1 378 ? -12.513 -18.753 22.401 1.00 87.00 378 GLN A CA 1
ATOM 3045 C C . GLN A 1 378 ? -11.948 -18.216 21.090 1.00 87.00 378 GLN A C 1
ATOM 3047 O O . GLN A 1 378 ? -12.685 -17.853 20.180 1.00 87.00 378 GLN A O 1
ATOM 3052 N N . ASN A 1 379 ? -10.624 -18.205 20.971 1.00 86.94 379 ASN A N 1
ATOM 3053 C CA . ASN A 1 379 ? -9.978 -17.962 19.694 1.00 86.94 379 ASN A CA 1
ATOM 3054 C C . ASN A 1 379 ? -10.112 -19.179 18.777 1.00 86.94 379 ASN A C 1
ATOM 3056 O O . ASN A 1 379 ? -9.662 -20.266 19.137 1.00 86.94 379 ASN A O 1
ATOM 3060 N N . VAL A 1 380 ? -10.682 -18.976 17.595 1.00 89.50 380 VAL A N 1
ATOM 3061 C CA . VAL A 1 380 ? -10.829 -20.013 16.561 1.00 89.50 380 VAL A CA 1
ATOM 3062 C C . VAL A 1 380 ? -10.104 -19.639 15.266 1.00 89.50 380 VAL A C 1
ATOM 3064 O O . VAL A 1 380 ? -10.295 -20.276 14.236 1.00 89.50 380 VAL A O 1
ATOM 3067 N N . SER A 1 381 ? -9.268 -18.602 15.322 1.00 85.25 381 SER A N 1
ATOM 3068 C CA . SER A 1 381 ? -8.484 -18.102 14.195 1.00 85.25 381 SER A CA 1
ATOM 3069 C C . SER A 1 381 ? -7.455 -19.124 13.715 1.00 85.25 381 SER A C 1
ATOM 3071 O O . SER A 1 381 ? -6.823 -19.819 14.518 1.00 85.25 381 SER A O 1
ATOM 3073 N N . THR A 1 382 ? -7.232 -19.167 12.403 1.00 81.25 382 THR A N 1
ATOM 3074 C CA . THR A 1 382 ? -6.236 -20.034 11.767 1.00 81.25 382 THR A CA 1
ATOM 3075 C C . THR A 1 382 ? -5.373 -19.257 10.780 1.00 81.25 382 THR A C 1
ATOM 3077 O O . THR A 1 382 ? -5.895 -18.487 9.978 1.00 81.25 382 THR A O 1
ATOM 3080 N N . LEU A 1 383 ? -4.067 -19.525 10.792 1.00 73.56 383 LEU A N 1
ATOM 3081 C CA . LEU A 1 383 ? -3.118 -19.163 9.742 1.00 73.56 383 LEU A CA 1
ATOM 3082 C C . LEU A 1 383 ? -2.873 -20.414 8.889 1.00 73.56 383 LEU A C 1
ATOM 3084 O O . LEU A 1 383 ? -2.153 -21.334 9.293 1.00 73.56 383 LEU A O 1
ATOM 3088 N N . GLY A 1 384 ? -3.545 -20.483 7.737 1.00 74.19 384 GLY A N 1
ATOM 3089 C CA . GLY A 1 384 ? -3.557 -21.683 6.902 1.00 74.19 384 GLY A CA 1
ATOM 3090 C C . GLY A 1 384 ? -4.158 -22.862 7.669 1.00 74.19 384 GLY A C 1
ATOM 3091 O O . GLY A 1 384 ? -5.262 -22.764 8.196 1.00 74.19 384 GLY A O 1
ATOM 3092 N N . ASP A 1 385 ? -3.408 -23.958 7.777 1.00 76.38 385 ASP A N 1
ATOM 3093 C CA . ASP A 1 385 ? -3.832 -25.152 8.521 1.00 76.38 385 ASP A CA 1
ATOM 3094 C C . ASP A 1 385 ? -3.469 -25.106 10.020 1.00 76.38 385 ASP A C 1
ATOM 3096 O O . ASP A 1 385 ? -3.675 -26.088 10.737 1.00 76.38 385 ASP A O 1
ATOM 3100 N N . GLN A 1 386 ? -2.867 -24.015 10.509 1.00 77.56 386 GLN A N 1
ATOM 3101 C CA . GLN A 1 386 ? -2.403 -23.887 11.895 1.00 77.56 386 GLN A CA 1
ATOM 3102 C C . GLN A 1 386 ? -3.276 -22.919 12.692 1.00 77.56 386 GLN A C 1
ATOM 3104 O O . GLN A 1 386 ? -3.773 -21.935 12.156 1.00 77.56 386 GLN A O 1
ATOM 3109 N N . ALA A 1 387 ? -3.432 -23.165 13.994 1.00 80.81 387 ALA A N 1
ATOM 3110 C CA . ALA A 1 387 ? -4.093 -22.213 14.883 1.00 80.81 387 ALA A CA 1
ATOM 3111 C C . ALA A 1 387 ? -3.274 -20.913 14.974 1.00 80.81 387 ALA A C 1
ATOM 3113 O O . ALA A 1 387 ? -2.070 -20.947 15.240 1.00 80.81 387 ALA A O 1
ATOM 3114 N N . GLU A 1 388 ? -3.925 -19.768 14.777 1.00 82.12 388 GLU A N 1
ATOM 3115 C CA . GLU A 1 388 ? -3.306 -18.461 14.997 1.00 82.12 388 GLU A CA 1
ATOM 3116 C C . GLU A 1 388 ? -3.304 -18.178 16.497 1.00 82.12 388 GLU A C 1
ATOM 3118 O O . GLU A 1 388 ? -4.362 -18.113 17.117 1.00 82.12 388 GLU A O 1
ATOM 3123 N N . LEU A 1 389 ? -2.132 -18.019 17.108 1.00 78.94 389 LEU A N 1
ATOM 3124 C CA . LEU A 1 389 ? -2.056 -17.675 18.526 1.00 78.94 389 LEU A CA 1
ATOM 3125 C C . LEU A 1 389 ? -2.421 -16.203 18.731 1.00 78.94 389 LEU A C 1
ATOM 3127 O O . LEU A 1 389 ? -1.927 -15.326 18.024 1.00 78.94 389 LEU A O 1
ATOM 3131 N N . ILE A 1 390 ? -3.233 -15.921 19.751 1.00 76.75 390 ILE A N 1
ATOM 3132 C CA . ILE A 1 390 ? -3.424 -14.545 20.212 1.00 76.75 390 ILE A CA 1
ATOM 3133 C C . ILE A 1 390 ? -2.148 -14.108 20.933 1.00 76.75 390 ILE A C 1
ATOM 3135 O O . ILE A 1 390 ? -1.578 -14.869 21.709 1.00 76.75 390 ILE A O 1
ATOM 3139 N N . GLY A 1 391 ? -1.679 -12.897 20.642 1.00 75.50 391 GLY A N 1
ATOM 3140 C CA . GLY A 1 391 ? -0.580 -12.256 21.361 1.00 75.50 391 GLY A CA 1
ATOM 3141 C C . GLY A 1 391 ? -1.051 -11.527 22.628 1.00 75.50 391 GLY A C 1
ATOM 3142 O O . GLY A 1 391 ? -2.250 -11.429 22.886 1.00 75.50 391 GLY A O 1
ATOM 3143 N N . PRO A 1 392 ? -0.126 -10.976 23.431 1.00 79.94 392 PRO A N 1
ATOM 3144 C CA . PRO A 1 392 ? -0.503 -10.102 24.536 1.00 79.94 392 PRO A CA 1
ATOM 3145 C C . PRO A 1 392 ? -1.305 -8.899 24.025 1.00 79.94 392 PRO A C 1
ATOM 3147 O O . PRO A 1 392 ? -1.018 -8.356 22.956 1.00 79.94 392 PRO A O 1
ATOM 3150 N N . GLY A 1 393 ? -2.300 -8.468 24.792 1.00 82.25 393 GLY A N 1
ATOM 3151 C CA . GLY A 1 393 ? -3.199 -7.402 24.364 1.00 82.25 393 GLY A CA 1
ATOM 3152 C C . GLY A 1 393 ? -4.412 -7.270 25.266 1.00 82.25 393 GLY A C 1
ATOM 3153 O O . GLY A 1 393 ? -4.354 -7.616 26.443 1.00 82.25 393 GLY A O 1
ATOM 3154 N N . SER A 1 394 ? -5.509 -6.782 24.701 1.00 81.50 394 SER A N 1
ATOM 3155 C CA . SER A 1 394 ? -6.730 -6.506 25.446 1.00 81.50 394 SER A CA 1
ATOM 3156 C C . SER A 1 394 ? -7.954 -7.013 24.697 1.00 81.50 394 SER A C 1
ATOM 3158 O O . SER A 1 394 ? -8.115 -6.743 23.508 1.00 81.50 394 SER A O 1
ATOM 3160 N N . LEU A 1 395 ? -8.830 -7.724 25.403 1.00 85.25 395 LEU A N 1
ATOM 3161 C CA . LEU A 1 395 ? -10.146 -8.120 24.916 1.00 85.25 395 LEU A CA 1
ATOM 3162 C C . LEU A 1 395 ? -11.210 -7.202 25.500 1.00 85.25 395 LEU A C 1
ATOM 3164 O O . LEU A 1 395 ? -11.266 -6.965 26.708 1.00 85.25 395 LEU A O 1
ATOM 3168 N N . ILE A 1 396 ? -12.081 -6.712 24.625 1.00 84.06 396 ILE A N 1
ATOM 3169 C CA . ILE A 1 396 ? -13.222 -5.883 24.992 1.00 84.06 396 ILE A CA 1
ATOM 3170 C C . ILE A 1 396 ? -14.455 -6.476 24.326 1.00 84.06 396 ILE A C 1
ATOM 3172 O O . ILE A 1 396 ? -14.517 -6.617 23.107 1.00 84.06 396 ILE A O 1
ATOM 3176 N N . GLY A 1 397 ? -15.444 -6.824 25.141 1.00 82.75 397 GLY A N 1
ATOM 3177 C CA . GLY A 1 397 ? -16.750 -7.262 24.683 1.00 82.75 397 GLY A CA 1
ATOM 3178 C C . GLY A 1 397 ? -17.651 -6.062 24.432 1.00 82.75 397 GLY A C 1
ATOM 3179 O O . GLY A 1 397 ? -17.785 -5.185 25.287 1.00 82.75 397 GLY A O 1
ATOM 3180 N N . ILE A 1 398 ? -18.306 -6.038 23.276 1.00 80.44 398 ILE A N 1
ATOM 3181 C CA . ILE A 1 398 ? -19.315 -5.031 22.948 1.00 80.44 398 ILE A CA 1
ATOM 3182 C C . ILE A 1 398 ? -20.630 -5.751 22.743 1.00 80.44 398 ILE A C 1
ATOM 3184 O O . ILE A 1 398 ? -20.738 -6.644 21.906 1.00 80.44 398 ILE A O 1
ATOM 3188 N N . THR A 1 399 ? -21.638 -5.362 23.517 1.00 77.50 399 THR A N 1
ATOM 3189 C CA . THR A 1 399 ? -22.977 -5.928 23.389 1.00 77.50 399 THR A CA 1
ATOM 3190 C C . THR A 1 399 ? -23.933 -4.884 22.849 1.00 77.50 399 THR A C 1
ATOM 3192 O O . THR A 1 399 ? -24.098 -3.813 23.429 1.00 77.50 399 THR A O 1
ATOM 3195 N N . ARG A 1 400 ? -24.597 -5.228 21.749 1.00 77.50 400 ARG A N 1
ATOM 3196 C CA . ARG A 1 400 ? -25.737 -4.495 21.200 1.00 77.50 400 ARG A CA 1
ATOM 3197 C C . ARG A 1 400 ? -27.023 -5.142 21.708 1.00 77.50 400 ARG A C 1
ATOM 3199 O O . ARG A 1 400 ? -27.177 -6.357 21.609 1.00 77.50 400 ARG A O 1
ATOM 3206 N N . TYR A 1 401 ? -27.945 -4.352 22.246 1.00 74.31 401 TYR A N 1
ATOM 3207 C CA . TYR A 1 401 ? -29.225 -4.842 22.762 1.00 74.31 401 TYR A CA 1
ATOM 3208 C C . TYR A 1 401 ? -30.341 -3.817 22.551 1.00 74.31 401 TYR A C 1
ATOM 3210 O O . TYR A 1 401 ? -30.089 -2.623 22.423 1.00 74.31 401 TYR A O 1
ATOM 3218 N N . VAL A 1 402 ? -31.596 -4.266 22.521 1.00 74.31 402 VAL A N 1
ATOM 3219 C CA . VAL A 1 402 ? -32.764 -3.382 22.391 1.00 74.31 402 VAL A CA 1
ATOM 3220 C C . VAL A 1 402 ? -33.506 -3.342 23.721 1.00 74.31 402 VAL A C 1
ATOM 3222 O O . VAL A 1 402 ? -33.942 -4.372 24.228 1.00 74.31 402 VAL A O 1
ATOM 3225 N N . LEU A 1 403 ? -33.671 -2.145 24.282 1.00 71.19 403 LEU A N 1
ATOM 3226 C CA . LEU A 1 403 ? -34.420 -1.906 25.510 1.00 71.19 403 LEU A CA 1
ATOM 3227 C C . LEU A 1 403 ? -35.584 -0.963 25.204 1.00 71.19 403 LEU A C 1
ATOM 3229 O O . LEU A 1 403 ? -35.374 0.164 24.767 1.00 71.19 403 LEU A O 1
ATOM 3233 N N . ALA A 1 404 ? -36.815 -1.428 25.428 1.00 77.31 404 ALA A N 1
ATOM 3234 C CA . ALA A 1 404 ? -38.038 -0.658 25.168 1.00 77.31 404 ALA A CA 1
ATOM 3235 C C . ALA A 1 404 ? -38.120 -0.071 23.738 1.00 77.31 404 ALA A C 1
ATOM 3237 O O . ALA A 1 404 ? -38.576 1.053 23.542 1.00 77.31 404 ALA A O 1
ATOM 3238 N N . GLY A 1 405 ? -37.658 -0.828 22.736 1.00 74.19 405 GLY A N 1
ATOM 3239 C CA . GLY A 1 405 ? -37.630 -0.394 21.333 1.00 74.19 405 GLY A CA 1
ATOM 3240 C C . GLY A 1 405 ? -36.501 0.581 20.989 1.00 74.19 405 GLY A C 1
ATOM 3241 O O . GLY A 1 405 ? -36.404 1.007 19.843 1.00 74.19 405 GLY A O 1
ATOM 3242 N N . VAL A 1 406 ? -35.641 0.917 21.954 1.00 68.69 406 VAL A N 1
ATOM 3243 C CA . VAL A 1 406 ? -34.451 1.742 21.748 1.00 68.69 406 VAL A CA 1
ATOM 3244 C C . VAL A 1 406 ? -33.230 0.842 21.685 1.00 68.69 406 VAL A C 1
ATOM 3246 O O . VAL A 1 406 ? -33.013 -0.010 22.548 1.00 68.69 406 VAL A O 1
ATOM 3249 N N . GLU A 1 407 ? -32.418 1.038 20.662 1.00 71.06 407 GLU A N 1
ATOM 3250 C CA . GLU A 1 407 ? -31.151 0.346 20.524 1.00 71.06 407 GLU A CA 1
ATOM 3251 C C . GLU A 1 407 ? -30.111 0.923 21.489 1.00 71.06 407 GLU A C 1
ATOM 3253 O O . GLU A 1 407 ? -29.950 2.136 21.607 1.00 71.06 407 GLU A O 1
ATOM 3258 N N . ASN A 1 408 ? -29.428 0.044 22.210 1.00 71.75 408 ASN A N 1
ATOM 3259 C CA . ASN A 1 408 ? -28.448 0.372 23.229 1.00 71.75 408 ASN A CA 1
ATOM 3260 C C . ASN A 1 408 ? -27.179 -0.458 23.021 1.00 71.75 408 ASN A C 1
ATOM 3262 O O . ASN A 1 408 ? -27.200 -1.543 22.435 1.00 71.75 408 ASN A O 1
ATOM 3266 N N . TYR A 1 409 ? -26.076 0.063 23.547 1.00 77.88 409 TYR A N 1
ATOM 3267 C CA . TYR A 1 409 ? -24.765 -0.562 23.487 1.00 77.88 409 TYR A CA 1
ATOM 3268 C C . TYR A 1 409 ? -24.133 -0.547 24.875 1.00 77.88 409 TYR A C 1
ATOM 3270 O O . TYR A 1 409 ? -24.228 0.452 25.589 1.00 77.88 409 TYR A O 1
ATOM 3278 N N . SER A 1 410 ? -23.463 -1.633 25.241 1.00 77.06 410 SER A N 1
ATOM 3279 C CA . SER A 1 410 ? -22.608 -1.705 26.422 1.00 77.06 410 SER A CA 1
ATOM 3280 C C . SER A 1 410 ? -21.227 -2.224 26.046 1.00 77.06 410 SER A C 1
ATOM 3282 O O . SER A 1 410 ? -21.068 -3.012 25.113 1.00 77.06 410 SER A O 1
ATOM 3284 N N . VAL A 1 411 ? -20.228 -1.756 26.787 1.00 81.06 411 VAL A N 1
ATOM 3285 C CA . VAL A 1 411 ? -18.827 -2.151 26.645 1.00 81.06 411 VAL A CA 1
ATOM 3286 C C . VAL A 1 411 ? -18.419 -2.840 27.941 1.00 81.06 411 VAL A C 1
ATOM 3288 O O . VAL A 1 411 ? -18.750 -2.354 29.027 1.00 81.06 411 VAL A O 1
ATOM 3291 N N . SER A 1 412 ? -17.759 -3.991 27.843 1.00 81.75 412 SER A N 1
ATOM 3292 C CA . SER A 1 412 ? -17.242 -4.708 29.007 1.00 81.75 412 SER A CA 1
ATOM 3293 C C . SER A 1 412 ? -16.098 -3.937 29.667 1.00 81.75 412 SER A C 1
ATOM 3295 O O . SER A 1 412 ? -15.538 -2.997 29.103 1.00 81.75 412 SER A O 1
ATOM 3297 N N . GLN A 1 413 ? -15.696 -4.379 30.860 1.00 81.12 413 GLN A N 1
ATOM 3298 C CA . GLN A 1 413 ? -14.347 -4.065 31.320 1.00 81.12 413 GLN A CA 1
ATOM 3299 C C . GLN A 1 413 ? -13.328 -4.701 30.372 1.00 81.12 413 GLN A C 1
ATOM 3301 O O . GLN A 1 413 ? -13.585 -5.762 29.795 1.00 81.12 413 GLN A O 1
ATOM 3306 N N . GLU A 1 414 ? -12.196 -4.030 30.209 1.00 83.62 414 GLU A N 1
ATOM 3307 C CA . GLU A 1 414 ? -11.075 -4.536 29.433 1.00 83.62 414 GLU A CA 1
ATOM 3308 C C . GLU A 1 414 ? -10.448 -5.740 30.144 1.00 83.62 414 GLU A C 1
ATOM 3310 O O . GLU A 1 414 ? -10.146 -5.678 31.338 1.00 83.62 414 GLU A O 1
ATOM 3315 N N . VAL A 1 415 ? -10.266 -6.836 29.411 1.00 83.31 415 VAL A N 1
ATOM 3316 C CA . VAL A 1 415 ? -9.549 -8.022 29.883 1.00 83.31 415 VAL A CA 1
ATOM 3317 C C . VAL A 1 415 ? -8.160 -8.000 29.267 1.00 83.31 415 VAL A C 1
ATOM 3319 O O . VAL A 1 415 ? -8.011 -8.197 28.064 1.00 83.31 415 VAL A O 1
ATOM 3322 N N . THR A 1 416 ? -7.140 -7.751 30.082 1.00 84.38 416 THR A N 1
ATOM 3323 C CA . THR A 1 416 ? -5.746 -7.827 29.636 1.00 84.38 416 THR A CA 1
ATOM 3324 C C . THR A 1 416 ? -5.346 -9.286 29.448 1.00 84.38 416 THR A C 1
ATOM 3326 O O . THR A 1 416 ? -5.445 -10.075 30.380 1.00 84.38 416 THR A O 1
ATOM 3329 N N . LEU A 1 417 ? -4.861 -9.624 28.259 1.00 79.69 417 LEU A N 1
ATOM 3330 C CA . LEU A 1 417 ? -4.250 -10.905 27.942 1.00 79.69 417 LEU A CA 1
ATOM 3331 C C . LEU A 1 417 ? -2.745 -10.818 28.179 1.00 79.69 417 LEU A C 1
ATOM 3333 O O . LEU A 1 417 ? -2.028 -10.089 27.486 1.00 79.69 417 LEU A O 1
ATOM 3337 N N . SER A 1 418 ? -2.260 -11.568 29.162 1.00 73.81 418 SER A N 1
ATOM 3338 C CA . SER A 1 418 ? -0.829 -11.721 29.418 1.00 73.81 418 SER A CA 1
ATOM 3339 C C . SER A 1 418 ? -0.256 -12.931 28.676 1.00 73.81 418 SER A C 1
ATOM 3341 O O . SER A 1 418 ? -0.963 -13.885 28.366 1.00 73.81 418 SER A O 1
ATOM 3343 N N . GLN A 1 419 ? 1.061 -12.947 28.446 1.00 57.69 419 GLN A N 1
ATOM 3344 C CA . GLN A 1 419 ? 1.747 -14.051 27.757 1.00 57.69 419 GLN A CA 1
ATOM 3345 C C . GLN A 1 419 ? 1.536 -15.433 28.425 1.00 57.69 419 GLN A C 1
ATOM 3347 O O . GLN A 1 419 ? 1.723 -16.461 27.783 1.00 57.69 419 GLN A O 1
ATOM 3352 N N . ALA A 1 420 ? 1.140 -15.469 29.704 1.00 47.97 420 ALA A N 1
ATOM 3353 C CA . ALA A 1 420 ? 0.900 -16.690 30.475 1.00 47.97 420 ALA A CA 1
ATOM 3354 C C . ALA A 1 420 ? -0.497 -17.310 30.263 1.00 47.97 420 ALA A C 1
ATOM 3356 O O . ALA A 1 420 ? -0.682 -18.487 30.565 1.00 47.97 420 ALA A O 1
ATOM 3357 N N . GLU A 1 421 ? -1.463 -16.547 29.745 1.00 46.03 421 GLU A N 1
ATOM 3358 C CA . GLU A 1 421 ? -2.854 -16.983 29.518 1.00 46.03 421 GLU A CA 1
ATOM 3359 C C . GLU A 1 421 ? -3.082 -17.519 28.092 1.00 46.03 421 GLU A C 1
ATOM 3361 O O . GLU A 1 421 ? -4.194 -17.894 27.739 1.00 46.03 421 GLU A O 1
ATOM 3366 N N . LEU A 1 422 ? -2.019 -17.575 27.282 1.00 46.75 422 LEU A N 1
ATOM 3367 C CA . LEU A 1 422 ? -2.034 -17.887 25.844 1.00 46.75 422 LEU A CA 1
ATOM 3368 C C . LEU A 1 422 ? -1.535 -19.312 25.532 1.00 46.75 422 LEU A C 1
ATOM 3370 O O . LEU A 1 422 ? -1.124 -19.598 24.409 1.00 46.75 422 LEU A O 1
ATOM 3374 N N . MET A 1 423 ? -1.510 -20.199 26.532 1.00 29.33 423 MET A N 1
ATOM 3375 C CA . MET A 1 423 ? -1.098 -21.598 26.360 1.00 29.33 423 MET A CA 1
ATOM 3376 C C . MET A 1 423 ? -2.295 -22.455 25.901 1.00 29.33 423 MET A C 1
ATOM 3378 O O . MET A 1 423 ? -3.409 -22.180 26.341 1.00 29.33 423 MET A O 1
ATOM 3382 N N . PRO A 1 424 ? -2.064 -23.447 25.017 1.00 39.47 424 PRO A N 1
ATOM 3383 C CA . PRO A 1 424 ? -3.101 -24.142 24.244 1.00 39.47 424 PRO A CA 1
ATOM 3384 C C . PRO A 1 424 ? -4.164 -24.871 25.068 1.00 39.47 424 PRO A C 1
ATOM 3386 O O . PRO A 1 424 ? -3.836 -25.372 26.172 1.00 39.47 424 PRO A O 1
#

pLDDT: mean 80.21, std 14.77, range [25.08, 96.88]

Foldseek 3Di:
DDPVVCQQVDAQPRDTLVVLLQVLLVVLLVVLVVDPPPSVQSLQQLAAALAVRATQDDPNDGSYGHVVCQLQPPVNCLHLVNLVLLLVCLQQVWNQVQAQPWDPDDPDPDTDGDHTDRHHDNNRSSVSSSSSSSSLSSNLNSLLSLLALCRHQSNDDDPVWQLNVLCVVVVPDDQPDAQPAQLLLVVLVDLDDPPPCQQNAPSPDYLPDQAQDDHNRGHSNSNSNQAAHTFPCRCVGPHPPDDDDDQDDDDPPPQQWDWDWDQDPNDTDIWIAGWRPDPPHFRRRWTKDDFDFDQDPVHNVHTGTDIDIGCSDNRNSVRSCSNRVSSSVSSSVVSVCVSPAWDKDKAPKDWPVDDWDQDPVRDTHDPDDTDDIDIDIDTPGHSVVHGRFDDWDWDKDKDWDADPNDIDIDIDPIDTDDPVNRDD

Sequence (424 aa):
MSVNDISDYIIIKGKSPSQWIEYGSEWEDDMQFYAYFSFYKLLYCHFYNPLSNMGYTAESIELGQSLIDRSVNPENEWAIQYAKLFYYSALTGNSTLLDGMYMRDGIKDNTLSIVGTTKMNLEEKEQFFAWMFQALGHTMHLIQDASVPAHTRNDLHNWSEPFEVRTKKFIAESLFSDPQTDPNIFLNSSSSIIAPYVFFDTGQLDDTSESPLSGAFQGLAEYSHANFLSNHTIFGFDLPEAPSWDENPPDYSDPKYVFEDENINLRDRKFIYMKSPYSDGVDHFVRCGILHLMPSPLEPTKAYYEVWYTVDDSRVNDDYAAQLIPRAVGYSAAFLDHFFRGQLEVSAVNVNDSAPEIDGSGTVTWLGSISHIKADVQNVSTLGDQAELIGPGSLIGITRYVLAGVENYSVSQEVTLSQAELMP

Secondary structure (DSSP, 8-state):
--GGGTGGG--BTTB-HHHHHHHHHHHHHHGGGT-SS-HHHHHGGG--BTTTTBSSEETTEE-S--HHHHHH-TT-TTSHHHHHHHHHHHHHS--GGGTTPEEE-SSS--EEEP---S---HHHHHHHHHHHHHHHHHHHHHHHHTT-HHHHTT----TT-HHHHHHHHH-SSS--S--S--THHHHTT-S---TTHHHH--S---TT-SS---SSSS-HHHHHHHH---TT-TT-SSSSPPP---SSPPPTT-TTEEEEEEEETTEEEEEEEEPPSSTTS-SSSEEE---EEEEPSS-TT-EEEE--EE--SHHHHHHHHHHHHHHHHHHHHHHHHHHT---EEEEEEEETTPPPEEPTT--EE--S----EEEEEEE--EETTEEPPP-SEEE--EEEEEETTEEEEEEPPPEEE-TTS---

Radius of gyration: 26.95 Å; chains: 1; bounding box: 80×49×80 Å